Protein AF-A0A2E4Y4U9-F1 (afdb_monomer_lite)

Radius of gyration: 24.08 Å; chains: 1; bounding box: 73×42×62 Å

Sequence (386 aa):
GNSEKECQKREAYARDQYVHIGVAGHMVVRGDNAEDWLNAGQCQDCFLPAFNYRPKSSAQYGLAISNFEKKEPTRFKWGFIGASDNHRARPGTGYKEHARYLNAEVFGARSKMWRNIIRPKEEKSDHAKAYSREEVLNDPRYQILLDWDKQASFWTTGGLAAVHATKRDREGIWDAFKKREIYGTSGPRILLWFDLLEKEGPKSKVYPMGSEVNFKKIPTFKVKAIGAFKQKPGCPDHSVKGLSAERLKSLCLNECYNPSDERHKITRIEVIKIRPQIKKGENVNKLIEDPFKTIPCEGKEEGCVVEFQDPDYLKGGRDSIYYVRAIQEKTLTVNGKNLRCEYDKKGNCIRTRPCHGIYLSKKTDDCLSPVEHRAWSSPIYINYKK

Secondary structure (DSSP, 8-state):
---HHHHHHHHHHHHHHHHHHGGGGGGGSTT--GGGGTTTTS-SSSSSPPTT--GGGSHHHHHH--B-SSSSPB---PPP------TT--S--SSS---HHHHS-----SSHHHHHHHSPPPPP-SSPPP--HHHHHT-TTTTGGGTHHHHTTT--S--EEEE--SSSSHHHHHHHHHHT-EEEESSS--EEEEEEEEEETTEEEEEETT-EEE--S--EEEEEEEPPEEEPSS--HHHHHHS-HHHHHHHHTT----EEEEEPPEEEEEEEEE---SSTT--GGGTEEEEEEEEE----TT-EEEEEE-THHHHHTS-EEEEEEEEEEEEEEETTTTT--EE-TTS-EEE-----SSTTS-TT---EEEEEEEEEEPPEEEES--

Structure (mmCIF, N/CA/C/O backbone):
data_AF-A0A2E4Y4U9-F1
#
_entry.id   AF-A0A2E4Y4U9-F1
#
loop_
_atom_site.group_PDB
_atom_site.id
_atom_site.type_symbol
_atom_site.label_atom_id
_atom_site.label_alt_id
_atom_site.label_comp_id
_atom_site.label_asym_id
_atom_site.label_entity_id
_atom_site.label_seq_id
_atom_site.pdbx_PDB_ins_code
_atom_site.Cartn_x
_atom_site.Cartn_y
_atom_site.Cartn_z
_atom_site.occupancy
_atom_site.B_iso_or_equiv
_atom_site.auth_seq_id
_atom_site.auth_comp_id
_atom_site.auth_asym_id
_atom_site.auth_atom_id
_atom_site.pdbx_PDB_model_num
ATOM 1 N N . GLY A 1 1 ? 44.060 -5.366 -10.161 1.00 69.56 1 GLY A N 1
ATOM 2 C CA . GLY A 1 1 ? 42.921 -4.833 -9.388 1.00 69.56 1 GLY A CA 1
ATOM 3 C C . GLY A 1 1 ? 43.448 -3.915 -8.305 1.00 69.56 1 GLY A C 1
ATOM 4 O O . GLY A 1 1 ? 44.589 -4.103 -7.900 1.00 69.56 1 GLY A O 1
ATOM 5 N N . ASN A 1 2 ? 42.659 -2.922 -7.887 1.00 82.94 2 ASN A N 1
ATOM 6 C CA . ASN A 1 2 ? 43.024 -1.989 -6.811 1.00 82.94 2 ASN A CA 1
ATOM 7 C C . ASN A 1 2 ? 43.127 -2.704 -5.450 1.00 82.94 2 ASN A C 1
ATOM 9 O O . ASN A 1 2 ? 42.608 -3.809 -5.286 1.00 82.94 2 ASN A O 1
ATOM 13 N N . SER A 1 3 ? 43.784 -2.073 -4.473 1.00 92.25 3 SER A N 1
ATOM 14 C CA . SER A 1 3 ? 43.855 -2.591 -3.101 1.00 92.25 3 SER A CA 1
ATOM 15 C C . SER A 1 3 ? 42.504 -2.481 -2.385 1.00 92.25 3 SER A C 1
ATOM 17 O O . SER A 1 3 ? 41.699 -1.602 -2.690 1.00 92.25 3 SER A O 1
ATOM 19 N N . GLU A 1 4 ? 42.268 -3.333 -1.383 1.00 93.31 4 GLU A N 1
ATOM 20 C CA . GLU A 1 4 ? 41.032 -3.312 -0.585 1.00 93.31 4 GLU A CA 1
ATOM 21 C C . GLU A 1 4 ? 40.782 -1.941 0.065 1.00 93.31 4 GLU A C 1
ATOM 23 O O . GLU A 1 4 ? 39.670 -1.420 0.020 1.00 93.31 4 GLU A O 1
ATOM 28 N N . LYS A 1 5 ? 41.840 -1.310 0.586 1.00 94.88 5 LYS A N 1
ATOM 29 C CA . LYS A 1 5 ? 41.774 0.028 1.188 1.00 94.88 5 LYS A CA 1
ATOM 30 C C . LYS A 1 5 ? 41.318 1.093 0.187 1.00 94.88 5 LYS A C 1
ATOM 32 O O . LYS A 1 5 ? 40.530 1.970 0.538 1.00 94.88 5 LYS A O 1
ATOM 37 N N . GLU A 1 6 ? 41.802 1.024 -1.051 1.00 93.88 6 GLU A N 1
ATOM 38 C CA . GLU A 1 6 ? 41.388 1.956 -2.102 1.00 93.88 6 GLU A CA 1
ATOM 39 C C . GLU A 1 6 ? 39.934 1.704 -2.524 1.00 93.88 6 GLU A C 1
ATOM 41 O O . GLU A 1 6 ? 39.168 2.655 -2.682 1.00 93.88 6 GLU A O 1
ATOM 46 N N . CYS A 1 7 ? 39.512 0.438 -2.613 1.00 92.88 7 CYS A N 1
ATOM 47 C CA . CYS A 1 7 ? 38.115 0.083 -2.863 1.00 92.88 7 CYS A CA 1
ATOM 48 C C . CYS A 1 7 ? 37.180 0.639 -1.777 1.00 92.88 7 CYS A C 1
ATOM 50 O O . CYS A 1 7 ? 36.209 1.313 -2.111 1.00 92.88 7 CYS A O 1
ATOM 52 N N . GLN A 1 8 ? 37.504 0.441 -0.495 1.00 94.81 8 GLN A N 1
ATOM 53 C CA . GLN A 1 8 ? 36.712 0.952 0.634 1.00 94.81 8 GLN A CA 1
ATOM 54 C C . GLN A 1 8 ? 36.625 2.486 0.633 1.00 94.81 8 GLN A C 1
ATOM 56 O O . GLN A 1 8 ? 35.562 3.058 0.878 1.00 94.81 8 GLN A O 1
ATOM 61 N N . LYS A 1 9 ? 37.729 3.175 0.313 1.00 95.50 9 LYS A N 1
ATOM 62 C CA . LYS A 1 9 ? 37.751 4.640 0.196 1.00 95.50 9 LYS A CA 1
ATOM 63 C C . LYS A 1 9 ? 36.809 5.130 -0.907 1.00 95.50 9 LYS A C 1
ATOM 65 O O . LYS A 1 9 ? 36.042 6.070 -0.691 1.00 95.50 9 LYS A O 1
ATOM 70 N N . ARG A 1 10 ? 36.852 4.500 -2.081 1.00 93.81 10 ARG A N 1
ATOM 71 C CA . ARG A 1 10 ? 35.997 4.862 -3.224 1.00 93.81 10 ARG A CA 1
ATOM 72 C C . ARG A 1 10 ? 34.533 4.520 -2.984 1.00 93.81 10 ARG A C 1
ATOM 74 O O . ARG A 1 10 ? 33.663 5.311 -3.331 1.00 93.81 10 ARG A O 1
ATOM 81 N N . GLU A 1 11 ? 34.263 3.389 -2.344 1.00 93.81 11 GLU A N 1
ATOM 82 C CA . GLU A 1 11 ? 32.928 2.986 -1.903 1.00 93.81 11 GLU A CA 1
ATOM 83 C C . GLU A 1 11 ? 32.330 4.006 -0.924 1.00 93.81 11 GLU A C 1
ATOM 85 O O . GLU A 1 11 ? 31.187 4.435 -1.099 1.00 93.81 11 GLU A O 1
ATOM 90 N N . ALA A 1 12 ? 33.100 4.433 0.082 1.00 94.88 12 ALA A N 1
ATOM 91 C CA . ALA A 1 12 ? 32.670 5.448 1.039 1.00 94.88 12 ALA A CA 1
ATOM 92 C C . ALA A 1 12 ? 32.350 6.779 0.345 1.00 94.88 12 ALA A C 1
ATOM 94 O O . ALA A 1 12 ? 31.297 7.365 0.597 1.00 94.88 12 ALA A O 1
ATOM 95 N N . TYR A 1 13 ? 33.209 7.210 -0.584 1.00 95.38 13 TYR A N 1
ATOM 96 C CA . TYR A 1 13 ? 32.968 8.404 -1.392 1.00 95.38 13 TYR A CA 1
ATOM 97 C C . TYR A 1 13 ? 31.699 8.275 -2.251 1.00 95.38 13 TYR A C 1
ATOM 99 O O . TYR A 1 13 ? 30.849 9.160 -2.230 1.00 95.38 13 TYR A O 1
ATOM 107 N N . ALA A 1 14 ? 31.504 7.150 -2.945 1.00 93.75 14 ALA A N 1
ATOM 108 C CA . ALA A 1 14 ? 30.310 6.915 -3.758 1.00 93.75 14 ALA A CA 1
ATOM 109 C C . ALA A 1 14 ? 29.018 6.960 -2.923 1.00 93.75 14 ALA A C 1
ATOM 111 O O . ALA A 1 14 ? 28.021 7.542 -3.351 1.00 93.75 14 ALA A O 1
ATOM 112 N N . ARG A 1 15 ? 29.031 6.380 -1.715 1.00 93.12 15 ARG A N 1
ATOM 113 C CA . ARG A 1 15 ? 27.889 6.420 -0.785 1.00 93.12 15 ARG A CA 1
ATOM 114 C C . ARG A 1 15 ? 27.565 7.834 -0.322 1.00 93.12 15 ARG A C 1
ATOM 116 O O . ARG A 1 15 ? 26.391 8.197 -0.298 1.00 93.12 15 ARG A O 1
ATOM 123 N N . ASP A 1 16 ? 28.582 8.610 0.034 1.00 94.00 16 ASP A N 1
ATOM 124 C CA . ASP A 1 16 ? 28.418 10.007 0.439 1.00 94.00 16 ASP A CA 1
ATOM 125 C C . ASP A 1 16 ? 27.763 10.830 -0.681 1.00 94.00 16 ASP A C 1
ATOM 127 O O . ASP A 1 16 ? 26.716 11.452 -0.478 1.00 94.00 16 ASP A O 1
ATOM 131 N N . GLN A 1 17 ? 28.286 10.715 -1.904 1.00 92.31 17 GLN A N 1
ATOM 132 C CA . GLN A 1 17 ? 27.735 11.403 -3.071 1.00 92.31 17 GLN A CA 1
ATOM 133 C C . GLN A 1 17 ? 26.303 10.943 -3.404 1.00 92.31 17 GLN A C 1
ATOM 135 O O . GLN A 1 17 ? 25.437 11.774 -3.687 1.00 92.31 17 GLN A O 1
ATOM 140 N N . TYR A 1 18 ? 26.008 9.640 -3.294 1.00 90.38 18 TYR A N 1
ATOM 141 C CA . TYR A 1 18 ? 24.655 9.095 -3.480 1.00 90.38 18 TYR A CA 1
ATOM 142 C C . TYR A 1 18 ? 23.652 9.723 -2.501 1.00 90.38 18 TYR A C 1
ATOM 144 O O . TYR A 1 18 ? 22.528 10.069 -2.872 1.00 90.38 18 TYR A O 1
ATOM 152 N N . VAL A 1 19 ? 24.036 9.869 -1.230 1.00 89.00 19 VAL A N 1
ATOM 153 C CA . VAL A 1 19 ? 23.171 10.471 -0.206 1.00 89.00 19 VAL A CA 1
ATOM 154 C C . VAL A 1 19 ? 23.007 11.971 -0.441 1.00 89.00 19 VAL A C 1
ATOM 156 O O . VAL A 1 19 ? 21.892 12.484 -0.312 1.00 89.00 19 VAL A O 1
ATOM 159 N N . HIS A 1 20 ? 24.079 12.666 -0.826 1.00 87.50 20 HIS A N 1
ATOM 160 C CA . HIS A 1 20 ? 24.069 14.106 -1.075 1.00 87.50 20 HIS A CA 1
ATOM 161 C C . HIS A 1 20 ? 23.045 14.504 -2.153 1.00 87.50 20 HIS A C 1
ATOM 163 O O . HIS A 1 20 ? 22.222 15.406 -1.942 1.00 87.50 20 HIS A O 1
ATOM 169 N N . ILE A 1 21 ? 23.036 13.781 -3.275 1.00 85.75 21 ILE A N 1
ATOM 170 C CA . ILE A 1 21 ? 22.182 14.047 -4.443 1.00 85.75 21 ILE A CA 1
ATOM 171 C C . ILE A 1 21 ? 20.741 13.511 -4.285 1.00 85.75 21 ILE A C 1
ATOM 173 O O . ILE A 1 21 ? 19.811 13.996 -4.929 1.00 85.75 21 ILE A O 1
ATOM 177 N N . GLY A 1 22 ? 20.516 12.534 -3.398 1.00 83.50 22 GLY A N 1
ATOM 178 C CA . GLY A 1 22 ? 19.181 12.060 -3.029 1.00 83.50 22 GLY A CA 1
ATOM 179 C C . GLY A 1 22 ? 18.523 11.140 -4.065 1.00 83.50 22 GLY A C 1
ATOM 180 O O . GLY A 1 22 ? 18.966 10.012 -4.274 1.00 83.50 22 GLY A O 1
ATOM 181 N N . VAL A 1 23 ? 17.397 11.564 -4.655 1.00 78.94 23 VAL A N 1
ATOM 182 C CA . VAL A 1 23 ? 16.569 10.714 -5.548 1.00 78.94 23 VAL A CA 1
ATOM 183 C C . VAL A 1 23 ? 17.306 10.264 -6.811 1.00 78.94 23 VAL A C 1
ATOM 185 O O . VAL A 1 23 ? 17.035 9.180 -7.323 1.00 78.94 23 VAL A O 1
ATOM 188 N N . ALA A 1 24 ? 18.288 11.047 -7.257 1.00 82.75 24 ALA A N 1
ATOM 189 C CA . ALA A 1 24 ? 19.115 10.751 -8.421 1.00 82.75 24 ALA A CA 1
ATOM 190 C C . ALA A 1 24 ? 20.435 10.035 -8.058 1.00 82.75 24 ALA A C 1
ATOM 192 O O . ALA A 1 24 ? 21.367 9.998 -8.855 1.00 82.75 24 ALA A O 1
ATOM 193 N N . GLY A 1 25 ? 20.524 9.450 -6.854 1.00 87.12 25 GLY A N 1
ATOM 194 C CA . GLY A 1 25 ? 21.736 8.801 -6.336 1.00 87.12 25 GLY A CA 1
ATOM 195 C C . GLY A 1 25 ? 22.347 7.758 -7.266 1.00 87.12 25 GLY A C 1
ATOM 196 O O . GLY A 1 25 ? 23.567 7.648 -7.347 1.00 87.12 25 GLY A O 1
ATOM 197 N N . HIS A 1 26 ? 21.518 7.030 -8.015 1.00 85.31 26 HIS A N 1
ATOM 198 C CA . HIS A 1 26 ? 21.987 5.997 -8.938 1.00 85.31 26 HIS A CA 1
ATOM 199 C C . HIS A 1 26 ? 22.960 6.526 -10.004 1.00 85.31 26 HIS A C 1
ATOM 201 O O . HIS A 1 26 ? 23.838 5.788 -10.429 1.00 85.31 26 HIS A O 1
ATOM 207 N N . MET A 1 27 ? 22.879 7.809 -10.375 1.00 84.06 27 MET A N 1
ATOM 208 C CA . MET A 1 27 ? 23.759 8.414 -11.385 1.00 84.06 27 MET A CA 1
ATOM 209 C C . MET A 1 27 ? 25.216 8.554 -10.944 1.00 84.06 27 MET A C 1
ATOM 211 O O . MET A 1 27 ? 26.093 8.783 -11.776 1.00 84.06 27 MET A O 1
ATOM 215 N N . VAL A 1 28 ? 25.479 8.462 -9.639 1.00 89.44 28 VAL A N 1
ATOM 216 C CA . VAL A 1 28 ? 26.833 8.544 -9.078 1.00 89.44 28 VAL A CA 1
ATOM 217 C C . VAL A 1 28 ? 27.688 7.364 -9.550 1.00 89.44 28 VAL A C 1
ATOM 219 O O . VAL A 1 28 ? 28.901 7.509 -9.716 1.00 89.44 28 VAL A O 1
ATOM 222 N N . VAL A 1 29 ? 27.062 6.207 -9.793 1.00 89.75 29 VAL A N 1
ATOM 223 C CA . VAL A 1 29 ? 27.724 5.006 -10.311 1.00 89.75 29 VAL A CA 1
ATOM 224 C C . VAL A 1 29 ? 27.688 5.040 -11.836 1.00 89.75 29 VAL A C 1
ATOM 226 O O . VAL A 1 29 ? 26.625 5.103 -12.442 1.00 89.75 29 VAL A O 1
ATOM 229 N N . ARG A 1 30 ? 28.864 5.006 -12.465 1.00 88.94 30 ARG A N 1
ATOM 230 C CA . ARG A 1 30 ? 29.020 5.212 -13.911 1.00 88.94 30 ARG A CA 1
ATOM 231 C C . ARG A 1 30 ? 28.898 3.905 -14.691 1.00 88.94 30 ARG A C 1
ATOM 233 O O . ARG A 1 30 ? 29.456 2.884 -14.285 1.00 88.94 30 ARG A O 1
ATOM 240 N N . GLY A 1 31 ? 28.224 3.956 -15.841 1.00 87.38 31 GLY A N 1
ATOM 241 C CA . GLY A 1 31 ? 28.074 2.810 -16.752 1.00 87.38 31 GLY A CA 1
ATOM 242 C C . GLY A 1 31 ? 27.246 1.644 -16.190 1.00 87.38 31 GLY A C 1
ATOM 243 O O . GLY A 1 31 ? 27.343 0.514 -16.681 1.00 87.38 31 GLY A O 1
ATOM 244 N N . ASP A 1 32 ? 26.459 1.903 -15.149 1.00 87.81 32 ASP A N 1
ATOM 245 C CA . ASP A 1 32 ? 25.551 0.952 -14.523 1.00 87.81 32 ASP A CA 1
ATOM 246 C C . ASP A 1 32 ? 24.336 0.638 -15.415 1.00 87.81 32 ASP A C 1
ATOM 248 O O . ASP A 1 32 ? 23.913 1.417 -16.274 1.00 87.81 32 ASP A O 1
ATOM 252 N N . ASN A 1 33 ? 23.735 -0.522 -15.186 1.00 86.44 33 ASN A N 1
ATOM 253 C CA . ASN A 1 33 ? 22.431 -0.892 -15.723 1.00 86.44 33 ASN A CA 1
ATOM 254 C C . ASN A 1 33 ? 21.458 -1.155 -14.573 1.00 86.44 33 ASN A C 1
ATOM 256 O O . ASN A 1 33 ? 21.859 -1.370 -13.431 1.00 86.44 33 ASN A O 1
ATOM 260 N N . ALA A 1 34 ? 20.161 -1.188 -14.881 1.00 86.69 34 ALA A N 1
ATOM 261 C CA . ALA A 1 34 ? 19.114 -1.488 -13.905 1.00 86.69 34 ALA A CA 1
ATOM 262 C C . ALA A 1 34 ? 19.386 -2.793 -13.133 1.00 86.69 34 ALA A C 1
ATOM 264 O O . ALA A 1 34 ? 19.152 -2.883 -11.929 1.00 86.69 34 ALA A O 1
ATOM 265 N N . GLU A 1 35 ? 19.906 -3.799 -13.824 1.00 90.19 35 GLU A N 1
ATOM 266 C CA . GLU A 1 35 ? 20.201 -5.117 -13.280 1.00 90.19 35 GLU A CA 1
ATOM 267 C C . GLU A 1 35 ? 21.389 -5.106 -12.312 1.00 90.19 35 GLU A C 1
ATOM 269 O O . GLU A 1 35 ? 21.395 -5.892 -11.366 1.00 90.19 35 GLU A O 1
ATOM 274 N N . ASP A 1 36 ? 22.349 -4.187 -12.492 1.00 91.56 36 ASP A N 1
ATOM 275 C CA . ASP A 1 36 ? 23.535 -4.068 -11.630 1.00 91.56 36 ASP A CA 1
ATOM 276 C C . ASP A 1 36 ? 23.145 -3.662 -10.189 1.00 91.56 36 ASP A C 1
ATOM 278 O O . ASP A 1 36 ? 23.835 -4.008 -9.232 1.00 91.56 36 ASP A O 1
ATOM 282 N N . TRP A 1 37 ? 22.003 -2.984 -10.009 1.00 91.00 37 TRP A N 1
ATOM 283 C CA . TRP A 1 37 ? 21.483 -2.584 -8.692 1.00 91.00 37 TRP A CA 1
ATOM 284 C C . TRP A 1 37 ? 20.705 -3.677 -7.961 1.00 91.00 37 TRP A C 1
ATOM 286 O O . TRP A 1 37 ? 20.336 -3.478 -6.801 1.00 91.00 37 TRP A O 1
ATOM 296 N N . LEU A 1 38 ? 20.408 -4.800 -8.619 1.00 93.94 38 LEU A N 1
ATOM 297 C CA . LEU A 1 38 ? 19.601 -5.883 -8.058 1.00 93.94 38 LEU A CA 1
ATOM 298 C C . LEU A 1 38 ? 18.317 -5.327 -7.410 1.00 93.94 38 LEU A C 1
ATOM 300 O O . LEU A 1 38 ? 17.562 -4.610 -8.064 1.00 93.94 38 LEU A O 1
ATOM 304 N N . ASN A 1 39 ? 18.057 -5.619 -6.135 1.00 92.19 39 ASN A N 1
ATOM 305 C CA . ASN A 1 39 ? 16.920 -5.095 -5.373 1.00 92.19 39 ASN A CA 1
ATOM 306 C C . ASN A 1 39 ? 17.304 -3.971 -4.387 1.00 92.19 39 ASN A C 1
ATOM 308 O O . ASN A 1 39 ? 16.589 -3.736 -3.408 1.00 92.19 39 ASN A O 1
ATOM 312 N N . ALA A 1 40 ? 18.411 -3.265 -4.630 1.00 90.94 40 ALA A N 1
ATOM 313 C CA . ALA A 1 40 ? 18.857 -2.167 -3.780 1.00 90.94 40 ALA A CA 1
ATOM 314 C C . ALA A 1 40 ? 17.802 -1.053 -3.674 1.00 90.94 40 ALA A C 1
ATOM 316 O O . ALA A 1 40 ? 17.125 -0.698 -4.647 1.00 90.94 40 ALA A O 1
ATOM 317 N N . GLY A 1 41 ? 17.671 -0.500 -2.466 1.00 88.25 41 GLY A N 1
ATOM 318 C CA . GLY A 1 41 ? 16.722 0.568 -2.147 1.00 88.25 41 GLY A CA 1
ATOM 319 C C . GLY A 1 41 ? 15.261 0.123 -2.027 1.00 88.25 41 GLY A C 1
ATOM 320 O O . GLY A 1 41 ? 14.414 0.958 -1.728 1.00 88.25 41 GLY A O 1
ATOM 321 N N . GLN A 1 42 ? 14.940 -1.157 -2.243 1.00 91.56 42 GLN A N 1
ATOM 322 C CA . GLN A 1 42 ? 13.556 -1.638 -2.233 1.00 91.56 42 GLN A CA 1
ATOM 323 C C . GLN A 1 42 ? 13.173 -2.258 -0.888 1.00 91.56 42 GLN A C 1
ATOM 325 O O . GLN A 1 42 ? 13.989 -2.908 -0.237 1.00 91.56 42 GLN A O 1
ATOM 330 N N . CYS A 1 43 ? 11.906 -2.096 -0.498 1.00 92.25 43 CYS A N 1
ATOM 331 C CA . CYS A 1 43 ? 11.338 -2.866 0.604 1.00 92.25 43 CYS A CA 1
ATOM 332 C C . CYS A 1 43 ? 11.111 -4.314 0.148 1.00 92.25 43 CYS A C 1
ATOM 334 O O . CYS A 1 43 ? 10.485 -4.538 -0.888 1.00 92.25 43 CYS A O 1
ATOM 336 N N . GLN A 1 44 ? 11.641 -5.281 0.897 1.00 88.62 44 GLN A N 1
ATOM 337 C CA . GLN A 1 44 ? 11.692 -6.688 0.476 1.00 88.62 44 GLN A CA 1
ATOM 338 C C . GLN A 1 44 ? 10.510 -7.521 0.989 1.00 88.62 44 GLN A C 1
ATOM 340 O O . GLN A 1 44 ? 10.188 -8.551 0.404 1.00 88.62 44 GLN A O 1
ATOM 345 N N . ASP A 1 45 ? 9.848 -7.060 2.045 1.00 88.38 45 ASP A N 1
ATOM 346 C CA . ASP A 1 45 ? 8.713 -7.699 2.718 1.00 88.38 45 ASP A CA 1
ATOM 347 C C . ASP A 1 45 ? 7.408 -6.887 2.591 1.00 88.38 45 ASP A C 1
ATOM 349 O O . ASP A 1 45 ? 6.363 -7.269 3.117 1.00 88.38 45 ASP A O 1
ATOM 353 N N . CYS A 1 46 ? 7.435 -5.783 1.843 1.00 92.00 46 CYS A N 1
ATOM 354 C CA . CYS A 1 46 ? 6.260 -4.966 1.572 1.00 92.00 46 CYS A CA 1
ATOM 355 C C . CYS A 1 46 ? 5.397 -5.546 0.444 1.00 92.00 46 CYS A C 1
ATOM 357 O O . CYS A 1 46 ? 5.880 -6.074 -0.556 1.00 92.00 46 CYS A O 1
ATOM 359 N N . PHE A 1 47 ? 4.088 -5.331 0.550 1.00 93.44 47 PHE A N 1
ATOM 360 C CA . PHE A 1 47 ? 3.159 -5.555 -0.552 1.00 93.44 47 PHE A CA 1
ATOM 361 C C . PHE A 1 47 ? 3.273 -4.452 -1.599 1.00 93.44 47 PHE A C 1
ATOM 363 O O . PHE A 1 47 ? 3.059 -3.293 -1.249 1.00 93.44 47 PHE A O 1
ATOM 370 N N . LEU A 1 48 ? 3.562 -4.827 -2.854 1.00 92.75 48 LEU A N 1
ATOM 371 C CA . LEU A 1 48 ? 3.681 -3.917 -4.004 1.00 92.75 48 LEU A CA 1
ATOM 372 C C . LEU A 1 48 ? 4.378 -2.599 -3.606 1.00 92.75 48 LEU A C 1
ATOM 374 O O . LEU A 1 48 ? 3.740 -1.543 -3.592 1.00 92.75 48 LEU A O 1
ATOM 378 N N . PRO A 1 49 ? 5.654 -2.669 -3.181 1.00 91.62 49 PRO A N 1
ATOM 379 C CA . PRO A 1 49 ? 6.337 -1.548 -2.551 1.00 91.62 49 PRO A CA 1
ATOM 380 C C . PRO A 1 49 ? 6.403 -0.328 -3.461 1.00 91.62 49 PRO A C 1
ATOM 382 O O . PRO A 1 49 ? 6.541 -0.446 -4.678 1.00 91.62 49 PRO A O 1
ATOM 385 N N . ALA A 1 50 ? 6.419 0.857 -2.850 1.00 90.50 50 ALA A N 1
ATOM 386 C CA . ALA A 1 50 ? 6.860 2.046 -3.561 1.00 90.50 50 ALA A CA 1
ATOM 387 C C . ALA A 1 50 ? 8.331 1.881 -3.969 1.00 90.50 50 ALA A C 1
ATOM 389 O O . ALA A 1 50 ? 9.152 1.376 -3.193 1.00 90.50 50 ALA A O 1
ATOM 390 N N . PHE A 1 51 ? 8.661 2.336 -5.175 1.00 90.94 51 PHE A N 1
ATOM 391 C CA . PHE A 1 51 ? 10.036 2.345 -5.649 1.00 90.94 51 PHE A CA 1
ATOM 392 C C . PHE A 1 51 ? 10.919 3.201 -4.735 1.00 90.94 51 PHE A C 1
ATOM 394 O O . PHE A 1 51 ? 10.550 4.322 -4.385 1.00 90.94 51 PHE A O 1
ATOM 401 N N . ASN A 1 52 ? 12.091 2.682 -4.360 1.00 90.12 52 ASN A N 1
ATOM 402 C CA . ASN A 1 52 ? 13.020 3.354 -3.444 1.00 90.12 52 ASN A CA 1
ATOM 403 C C . ASN A 1 52 ? 12.357 3.754 -2.110 1.00 90.12 52 ASN A C 1
ATOM 405 O O . ASN A 1 52 ? 12.455 4.903 -1.664 1.00 90.12 52 ASN A O 1
ATOM 409 N N . TYR A 1 53 ? 11.658 2.795 -1.491 1.00 90.88 53 TYR A N 1
ATOM 410 C CA . TYR A 1 53 ? 10.854 2.996 -0.287 1.00 90.88 53 TYR A CA 1
ATOM 411 C C . TYR A 1 53 ? 11.616 3.723 0.834 1.00 90.88 53 TYR A C 1
ATOM 413 O O . TYR A 1 53 ? 12.746 3.380 1.188 1.00 90.88 53 TYR A O 1
ATOM 421 N N . ARG A 1 54 ? 10.967 4.726 1.437 1.00 90.50 54 ARG A N 1
ATOM 422 C CA . ARG A 1 54 ? 11.498 5.511 2.561 1.00 90.50 54 ARG A CA 1
ATOM 423 C C . ARG A 1 54 ? 10.671 5.218 3.818 1.00 90.50 54 ARG A C 1
ATOM 425 O O . ARG A 1 54 ? 9.591 5.785 3.967 1.00 90.50 54 ARG A O 1
ATOM 432 N N . PRO A 1 55 ? 11.163 4.397 4.767 1.00 89.06 55 PRO A N 1
ATOM 433 C CA . PRO A 1 55 ? 10.359 3.957 5.914 1.00 89.06 55 PRO A CA 1
ATOM 434 C C . PRO A 1 55 ? 9.801 5.095 6.783 1.00 89.06 55 PRO A C 1
ATOM 436 O O . PRO A 1 55 ? 8.671 5.014 7.263 1.00 89.06 55 PRO A O 1
ATOM 439 N N . LYS A 1 56 ? 10.555 6.194 6.937 1.00 92.88 56 LYS A N 1
ATOM 440 C CA . LYS A 1 56 ? 10.130 7.381 7.704 1.00 92.88 56 LYS A CA 1
ATOM 441 C C . LYS A 1 56 ? 9.049 8.224 7.011 1.00 92.88 56 LYS A C 1
ATOM 443 O O . LYS A 1 56 ? 8.499 9.124 7.632 1.00 92.88 56 LYS A O 1
ATOM 448 N N . SER A 1 57 ? 8.739 7.934 5.751 1.00 91.88 57 SER A N 1
ATOM 449 C CA . SER A 1 57 ? 7.649 8.559 4.991 1.00 91.88 57 SER A CA 1
ATOM 450 C C . SER A 1 57 ? 6.395 7.678 4.945 1.00 91.88 57 SER A C 1
ATOM 452 O O . SER A 1 57 ? 5.455 7.982 4.219 1.00 91.88 57 SER A O 1
ATOM 454 N N . SER A 1 58 ? 6.373 6.572 5.694 1.00 94.31 58 SER A N 1
ATOM 455 C CA . SER A 1 58 ? 5.221 5.676 5.757 1.00 94.31 58 SER A CA 1
ATOM 456 C C . SER A 1 58 ? 4.100 6.238 6.633 1.00 94.31 58 SER A C 1
ATOM 458 O O . SER A 1 58 ? 4.344 6.935 7.623 1.00 94.31 58 SER A O 1
ATOM 460 N N . ALA A 1 59 ? 2.856 5.862 6.318 1.00 95.19 59 ALA A N 1
ATOM 461 C CA . ALA A 1 59 ? 1.703 6.196 7.152 1.00 95.19 59 ALA A CA 1
ATOM 462 C C . ALA A 1 59 ? 1.867 5.664 8.587 1.00 95.19 59 ALA A C 1
ATOM 464 O O . ALA A 1 59 ? 1.526 6.351 9.544 1.00 95.19 59 ALA A O 1
ATOM 465 N N . GLN A 1 60 ? 2.447 4.471 8.753 1.00 96.44 60 GLN A N 1
ATOM 466 C CA . GLN A 1 60 ? 2.674 3.873 10.071 1.00 96.44 60 GLN A CA 1
ATOM 467 C C . GLN A 1 60 ? 3.663 4.684 10.907 1.00 96.44 60 GLN A C 1
ATOM 469 O O . GLN A 1 60 ? 3.398 4.946 12.078 1.00 96.44 60 GLN A O 1
ATOM 474 N N . TYR A 1 61 ? 4.769 5.133 10.302 1.00 97.12 61 TYR A N 1
ATOM 475 C CA . TYR A 1 61 ? 5.719 6.016 10.974 1.00 97.12 61 TYR A CA 1
ATOM 476 C C . TYR A 1 61 ? 5.044 7.326 11.390 1.00 97.12 61 TYR A C 1
ATOM 478 O O . TYR A 1 61 ? 5.168 7.731 12.543 1.00 97.12 61 TYR A O 1
ATOM 486 N N . GLY A 1 62 ? 4.266 7.940 10.492 1.00 97.19 62 GLY A N 1
ATOM 487 C CA . GLY A 1 62 ? 3.500 9.153 10.789 1.00 97.19 62 GLY A CA 1
ATOM 488 C C . GLY A 1 62 ? 2.501 8.987 11.941 1.00 97.19 62 GLY A C 1
ATOM 489 O O . GLY A 1 62 ? 2.403 9.864 12.792 1.00 97.19 62 GLY A O 1
ATOM 490 N N . LEU A 1 63 ? 1.802 7.852 12.018 1.00 97.62 63 LEU A N 1
ATOM 491 C CA . LEU A 1 63 ? 0.883 7.546 13.123 1.00 97.62 63 LEU A CA 1
ATOM 492 C C . LEU A 1 63 ? 1.602 7.233 14.446 1.00 97.62 63 LEU A C 1
ATOM 494 O O . LEU A 1 63 ? 1.011 7.391 15.515 1.00 97.62 63 LEU A O 1
ATOM 498 N N . ALA A 1 64 ? 2.852 6.773 14.387 1.00 97.81 64 ALA A N 1
ATOM 499 C CA . ALA A 1 64 ? 3.641 6.442 15.566 1.00 97.81 64 ALA A CA 1
ATOM 500 C C . ALA A 1 64 ? 4.361 7.658 16.169 1.00 97.81 64 ALA A C 1
ATOM 502 O O . ALA A 1 64 ? 4.568 7.690 17.379 1.00 97.81 64 ALA A O 1
ATOM 503 N N . ILE A 1 65 ? 4.753 8.654 15.371 1.00 97.38 65 ILE A N 1
ATOM 504 C CA . ILE A 1 65 ? 5.428 9.856 15.884 1.00 97.38 65 ILE A CA 1
ATOM 505 C C . ILE A 1 65 ? 4.450 10.858 16.515 1.00 97.38 65 ILE A C 1
ATOM 507 O O . ILE A 1 65 ? 3.287 10.959 16.129 1.00 97.38 65 ILE A O 1
ATOM 511 N N . SER A 1 66 ? 4.960 11.646 17.462 1.00 96.31 66 SER A N 1
ATOM 512 C CA . SER A 1 66 ? 4.242 12.771 18.076 1.00 96.31 66 SER A CA 1
ATOM 513 C C . SER A 1 66 ? 5.090 14.043 17.991 1.00 96.31 66 SER A C 1
ATOM 515 O O . SER A 1 66 ? 6.315 13.981 18.107 1.00 96.31 66 SER A O 1
ATOM 517 N N . ASN A 1 67 ? 4.453 15.205 17.830 1.00 96.06 67 ASN A N 1
ATOM 518 C CA . ASN A 1 67 ? 5.112 16.502 17.988 1.00 96.06 67 ASN A CA 1
ATOM 519 C C . ASN A 1 67 ? 4.988 16.979 19.446 1.00 96.06 67 ASN A C 1
ATOM 521 O O . ASN A 1 67 ? 3.879 17.120 19.960 1.00 96.06 67 ASN A O 1
ATOM 525 N N . PHE A 1 68 ? 6.132 17.252 20.078 1.00 95.88 68 PHE A N 1
ATOM 526 C CA . PHE A 1 68 ? 6.283 17.635 21.487 1.00 95.88 68 PHE A CA 1
ATOM 527 C C . PHE A 1 68 ? 6.584 19.132 21.698 1.00 95.88 68 PHE A C 1
ATOM 529 O O . PHE A 1 68 ? 7.003 19.517 22.784 1.00 95.88 68 PHE A O 1
ATOM 536 N N . GLU A 1 69 ? 6.421 19.982 20.680 1.00 94.06 69 GLU A N 1
ATOM 537 C CA . GLU A 1 69 ? 6.617 21.441 20.809 1.00 94.06 69 GLU A CA 1
ATOM 538 C C . GLU A 1 69 ? 5.587 22.110 21.731 1.00 94.06 69 GLU A C 1
ATOM 540 O O . GLU A 1 69 ? 5.854 23.159 22.312 1.00 94.06 69 GLU A O 1
ATOM 545 N N . LYS A 1 70 ? 4.403 21.506 21.873 1.00 89.81 70 LYS A N 1
ATOM 546 C CA . LYS A 1 70 ? 3.338 21.961 22.775 1.00 89.81 70 LYS A CA 1
ATOM 547 C C . LYS A 1 70 ? 3.318 21.117 24.050 1.00 89.81 70 LYS A C 1
ATOM 549 O O . LYS A 1 70 ? 3.794 19.985 24.053 1.00 89.81 70 LYS A O 1
ATOM 554 N N . LYS A 1 71 ? 2.701 21.658 25.112 1.00 83.81 71 LYS A N 1
ATOM 555 C CA . LYS A 1 71 ? 2.512 20.962 26.400 1.00 83.81 71 LYS A CA 1
ATOM 556 C C . LYS A 1 71 ? 1.833 19.599 26.221 1.00 83.81 71 LYS A C 1
ATOM 558 O O . LYS A 1 71 ? 2.296 18.616 26.784 1.00 83.81 71 LYS A O 1
ATOM 563 N N . GLU A 1 72 ? 0.784 19.558 25.400 1.00 87.38 72 GLU A N 1
ATOM 564 C CA . GLU A 1 72 ? 0.140 18.315 24.975 1.00 87.38 72 GLU A CA 1
ATOM 565 C C . GLU A 1 72 ? 0.676 17.888 23.602 1.00 87.38 72 GLU A C 1
ATOM 567 O O . GLU A 1 72 ? 0.608 18.685 22.653 1.00 87.38 72 GLU A O 1
ATOM 572 N N . PRO A 1 73 ? 1.198 16.654 23.458 1.00 91.56 73 PRO A N 1
ATOM 573 C CA . PRO A 1 73 ? 1.727 16.187 22.188 1.00 91.56 73 PRO A CA 1
ATOM 574 C C . PRO A 1 73 ? 0.658 16.179 21.093 1.00 91.56 73 PRO A C 1
ATOM 576 O O . PRO A 1 73 ? -0.433 15.635 21.265 1.00 91.56 73 PRO A O 1
ATOM 579 N N . THR A 1 74 ? 0.987 16.732 19.927 1.00 93.50 74 THR A N 1
ATOM 580 C CA . THR A 1 74 ? 0.094 16.708 18.757 1.00 93.50 74 THR A CA 1
ATOM 581 C C . THR A 1 74 ? 0.451 15.557 17.825 1.00 93.50 74 THR A C 1
ATOM 583 O O . THR A 1 74 ? 1.609 15.146 17.732 1.00 93.50 74 THR A O 1
ATOM 586 N N . ARG A 1 75 ? -0.562 14.989 17.164 1.00 94.25 75 ARG A N 1
ATOM 587 C CA . ARG A 1 75 ? -0.443 13.748 16.388 1.00 94.25 75 ARG A CA 1
ATOM 588 C C . ARG A 1 75 ? -1.279 13.805 15.123 1.00 94.25 75 ARG A C 1
ATOM 590 O O . ARG A 1 75 ? -2.299 14.495 15.074 1.00 94.25 75 ARG A O 1
ATOM 597 N N . PHE A 1 76 ? -0.879 13.018 14.133 1.00 95.62 76 PHE A N 1
ATOM 598 C CA . PHE A 1 76 ? -1.670 12.825 12.929 1.00 95.62 76 PHE A CA 1
ATOM 599 C C . PHE A 1 76 ? -2.887 11.936 13.186 1.00 95.62 76 PHE A C 1
ATOM 601 O O . PHE A 1 76 ? -2.829 10.942 13.910 1.00 95.62 76 PHE A O 1
ATOM 608 N N . LYS A 1 77 ? -3.999 12.306 12.553 1.00 94.56 77 LYS A N 1
ATOM 609 C CA . LYS A 1 77 ? -5.301 11.648 12.676 1.00 94.56 77 LYS A CA 1
ATOM 610 C C . LYS A 1 77 ? -5.902 11.435 11.284 1.00 94.56 77 LYS A C 1
ATOM 612 O O . LYS A 1 77 ? -6.846 12.114 10.885 1.00 94.56 77 LYS A O 1
ATOM 617 N N . TRP A 1 78 ? -5.308 10.528 10.522 1.00 96.56 78 TRP A N 1
ATOM 618 C CA . TRP A 1 78 ? -5.626 10.284 9.117 1.00 96.56 78 TRP A CA 1
ATOM 619 C C . TRP A 1 78 ? -6.738 9.250 8.906 1.00 96.56 78 TRP A C 1
ATOM 621 O O . TRP A 1 78 ? -6.901 8.319 9.686 1.00 96.56 78 TRP A O 1
ATOM 631 N N . GLY A 1 79 ? -7.487 9.413 7.815 1.00 96.50 79 GLY A N 1
ATOM 632 C CA . GLY A 1 79 ? -8.216 8.318 7.172 1.00 96.50 79 GLY A CA 1
ATOM 633 C C . GLY A 1 79 ? -7.359 7.728 6.054 1.00 96.50 79 GLY A C 1
ATOM 634 O O . GLY A 1 79 ? -6.500 8.423 5.506 1.00 96.50 79 GLY A O 1
ATOM 635 N N . PHE A 1 80 ? -7.565 6.458 5.722 1.00 96.06 80 PHE A N 1
ATOM 636 C CA . PHE A 1 80 ? -6.819 5.777 4.665 1.00 96.06 80 PHE A CA 1
ATOM 637 C C . PHE A 1 80 ? -7.664 5.640 3.406 1.00 96.06 80 PHE A C 1
ATOM 639 O O . PHE A 1 80 ? -8.775 5.115 3.440 1.00 96.06 80 PHE A O 1
ATOM 646 N N . ILE A 1 81 ? -7.101 6.080 2.284 1.00 92.62 81 ILE A N 1
ATOM 647 C CA . ILE A 1 81 ? -7.707 5.961 0.961 1.00 92.62 81 ILE A CA 1
ATOM 648 C C . ILE A 1 81 ? -6.743 5.267 0.012 1.00 92.62 81 ILE A C 1
ATOM 650 O O . ILE A 1 81 ? -5.531 5.459 0.088 1.00 92.62 81 ILE A O 1
ATOM 654 N N . GLY A 1 82 ? -7.297 4.463 -0.888 1.00 87.44 82 GLY A N 1
ATOM 655 C CA . GLY A 1 82 ? -6.598 4.006 -2.081 1.00 87.44 82 GLY A CA 1
ATOM 656 C C . GLY A 1 82 ? -6.921 4.963 -3.216 1.00 87.44 82 GLY A C 1
ATOM 657 O O . GLY A 1 82 ? -8.074 5.350 -3.379 1.00 87.44 82 GLY A O 1
ATOM 658 N N . ALA A 1 83 ? -5.927 5.348 -3.998 1.00 82.75 83 ALA A N 1
ATOM 659 C CA . ALA A 1 83 ? -6.143 6.135 -5.199 1.00 82.75 83 ALA A CA 1
ATOM 660 C C . ALA A 1 83 ? -5.370 5.512 -6.356 1.00 82.75 83 ALA A C 1
ATOM 662 O O . ALA A 1 83 ? -4.358 4.835 -6.162 1.00 82.75 83 ALA A O 1
ATOM 663 N N . SER A 1 84 ? -5.881 5.740 -7.557 1.00 83.69 84 SER A N 1
ATOM 664 C CA . SER A 1 84 ? -5.172 5.458 -8.793 1.00 83.69 84 SER A CA 1
ATOM 665 C C . SER A 1 84 ? -4.782 6.788 -9.401 1.00 83.69 84 SER A C 1
ATOM 667 O O . SER A 1 84 ? -5.629 7.667 -9.544 1.00 83.69 84 SER A O 1
ATOM 669 N N . ASP A 1 85 ? -3.516 6.905 -9.761 1.00 77.75 85 ASP A N 1
ATOM 670 C CA . ASP A 1 85 ? -3.036 7.966 -10.625 1.00 77.75 85 ASP A CA 1
ATOM 671 C C . ASP A 1 85 ? -2.600 7.311 -11.929 1.00 77.75 85 ASP A C 1
ATOM 673 O O . ASP A 1 85 ? -1.725 6.441 -11.932 1.00 77.75 85 ASP A O 1
ATOM 677 N N . ASN A 1 86 ? -3.286 7.664 -13.014 1.00 76.44 86 ASN A N 1
ATOM 678 C CA . ASN A 1 86 ? -2.816 7.354 -14.348 1.00 76.44 86 ASN A CA 1
ATOM 679 C C . ASN A 1 86 ? -2.818 8.633 -15.196 1.00 76.44 86 ASN A C 1
ATOM 681 O O . ASN A 1 86 ? -3.837 9.307 -15.356 1.00 76.44 86 ASN A O 1
ATOM 685 N N . HIS A 1 87 ? -1.687 8.945 -15.818 1.00 81.69 87 HIS A N 1
ATOM 686 C CA . HIS A 1 87 ? -1.485 10.071 -16.727 1.00 81.69 87 HIS A CA 1
ATOM 687 C C . HIS A 1 87 ? -2.088 9.802 -18.117 1.00 81.69 87 HIS A C 1
ATOM 689 O O . HIS A 1 87 ? -1.695 10.388 -19.128 1.00 81.69 87 HIS A O 1
ATOM 695 N N . ARG A 1 88 ? -3.055 8.883 -18.188 1.00 77.81 88 ARG A N 1
ATOM 696 C CA . ARG A 1 88 ? -3.821 8.526 -19.386 1.00 77.81 88 ARG A CA 1
ATOM 697 C C . ARG A 1 88 ? -5.270 9.003 -19.305 1.00 77.81 88 ARG A C 1
ATOM 699 O O . ARG A 1 88 ? -6.000 8.802 -20.275 1.00 77.81 88 ARG A O 1
ATOM 706 N N . ALA A 1 89 ? -5.682 9.595 -18.178 1.00 76.50 89 ALA A N 1
ATOM 707 C CA . ALA A 1 89 ? -7.063 9.991 -17.890 1.00 76.50 89 ALA A CA 1
ATOM 708 C C . ALA A 1 89 ? -8.078 8.845 -18.095 1.00 76.50 89 ALA A C 1
ATOM 710 O O . ALA A 1 89 ? -9.236 9.073 -18.455 1.00 76.50 89 ALA A O 1
ATOM 711 N N . ARG A 1 90 ? -7.646 7.591 -17.900 1.00 76.75 90 ARG A N 1
ATOM 712 C CA . ARG A 1 90 ? -8.498 6.410 -18.076 1.00 76.75 90 ARG A CA 1
ATOM 713 C C . ARG A 1 90 ? -9.292 6.142 -16.797 1.00 76.75 90 ARG A C 1
ATOM 715 O O . ARG A 1 90 ? -8.683 6.000 -15.734 1.00 76.75 90 ARG A O 1
ATOM 722 N N . PRO A 1 91 ? -10.631 6.044 -16.872 1.00 72.44 91 PRO A N 1
ATOM 723 C CA . PRO A 1 91 ? -11.449 5.811 -15.692 1.00 72.44 91 PRO A CA 1
ATOM 724 C C . PRO A 1 91 ? -11.372 4.349 -15.238 1.00 72.44 91 PRO A C 1
ATOM 726 O O . PRO A 1 91 ? -11.574 3.434 -16.032 1.00 72.44 91 PRO A O 1
ATOM 729 N N . GLY A 1 92 ? -11.165 4.139 -13.935 1.00 65.38 92 GLY A N 1
ATOM 730 C CA . GLY A 1 92 ? -11.308 2.833 -13.289 1.00 65.38 92 GLY A CA 1
ATOM 731 C C . GLY A 1 92 ? -10.288 1.797 -13.759 1.00 65.38 92 GLY A C 1
ATOM 732 O O . GLY A 1 92 ? -10.628 0.878 -14.496 1.00 65.38 92 GLY A O 1
ATOM 733 N N . THR A 1 93 ? -9.051 1.911 -13.293 1.00 75.62 93 THR A N 1
ATOM 734 C CA . THR A 1 93 ? -8.024 0.871 -13.435 1.00 75.62 93 THR A CA 1
ATOM 735 C C . THR A 1 93 ? -8.004 -0.033 -12.187 1.00 75.62 93 THR A C 1
ATOM 737 O O . THR A 1 93 ? -8.670 0.258 -11.191 1.00 75.62 93 THR A O 1
ATOM 740 N N . GLY A 1 94 ? -7.324 -1.183 -12.243 1.00 77.25 94 GLY A N 1
ATOM 741 C CA . GLY A 1 94 ? -7.054 -2.011 -11.053 1.00 77.25 94 GLY A CA 1
ATOM 742 C C . GLY A 1 94 ? -8.011 -3.171 -10.761 1.00 77.25 94 GLY A C 1
ATOM 743 O O . GLY A 1 94 ? -7.703 -4.003 -9.915 1.00 77.25 94 GLY A O 1
ATOM 744 N N . TYR A 1 95 ? -9.152 -3.284 -11.451 1.00 79.25 95 TYR A N 1
ATOM 745 C CA . TYR A 1 95 ? -10.047 -4.450 -11.303 1.00 79.25 95 TYR A CA 1
ATOM 746 C C . TYR A 1 95 ? -9.793 -5.565 -12.331 1.00 79.25 95 TYR A C 1
ATOM 748 O O . TYR A 1 95 ? -10.264 -6.683 -12.136 1.00 79.25 95 TYR A O 1
ATOM 756 N N . LYS A 1 96 ? -9.074 -5.266 -13.420 1.00 88.62 96 LYS A N 1
ATOM 757 C CA . LYS A 1 96 ? -8.618 -6.214 -14.446 1.00 88.62 96 LYS A CA 1
ATOM 758 C C . LYS A 1 96 ? -7.172 -5.901 -14.805 1.00 88.62 96 LYS A C 1
ATOM 760 O O . LYS A 1 96 ? -6.851 -4.781 -15.194 1.00 88.62 96 LYS A O 1
ATOM 765 N N . GLU A 1 97 ? -6.327 -6.911 -14.720 1.00 90.44 97 GLU A N 1
ATOM 766 C CA . GLU A 1 97 ? -4.873 -6.784 -14.803 1.00 90.44 97 GLU A CA 1
ATOM 767 C C . GLU A 1 97 ? -4.426 -7.127 -16.227 1.00 90.44 97 GLU A C 1
ATOM 769 O O . GLU A 1 97 ? -4.155 -8.281 -16.550 1.00 90.44 97 GLU A O 1
ATOM 774 N N . HIS A 1 98 ? -4.455 -6.124 -17.107 1.00 89.75 98 HIS A N 1
ATOM 775 C CA . HIS A 1 98 ? -4.146 -6.261 -18.533 1.00 89.75 98 HIS A CA 1
ATOM 776 C C . HIS A 1 98 ? -3.681 -4.928 -19.128 1.00 89.75 98 HIS A C 1
ATOM 778 O O . HIS A 1 98 ? -3.920 -3.865 -18.544 1.00 89.75 98 HIS A O 1
ATOM 784 N N . ALA A 1 99 ? -3.092 -4.975 -20.323 1.00 88.25 99 ALA A N 1
ATOM 785 C CA . ALA A 1 99 ? -2.700 -3.804 -21.107 1.00 88.25 99 ALA A CA 1
ATOM 786 C C . ALA A 1 99 ? -1.908 -2.781 -20.274 1.00 88.25 99 ALA A C 1
ATOM 788 O O . ALA A 1 99 ? -2.242 -1.594 -20.216 1.00 88.25 99 ALA A O 1
ATOM 789 N N . ARG A 1 100 ? -0.833 -3.247 -19.637 1.00 88.56 100 ARG A N 1
ATOM 790 C CA . ARG A 1 100 ? 0.028 -2.512 -18.702 1.00 88.56 100 ARG A CA 1
ATOM 791 C C . ARG A 1 100 ? 0.450 -1.128 -19.207 1.00 88.56 100 ARG A C 1
ATOM 793 O O . ARG A 1 100 ? 0.507 -0.191 -18.428 1.00 88.56 100 ARG A O 1
ATOM 800 N N . TYR A 1 101 ? 0.704 -0.965 -20.505 1.00 85.31 101 TYR A N 1
ATOM 801 C CA . TYR A 1 101 ? 1.068 0.332 -21.107 1.00 85.31 101 TYR A CA 1
ATOM 802 C C . TYR A 1 101 ? -0.045 1.391 -21.093 1.00 85.31 101 T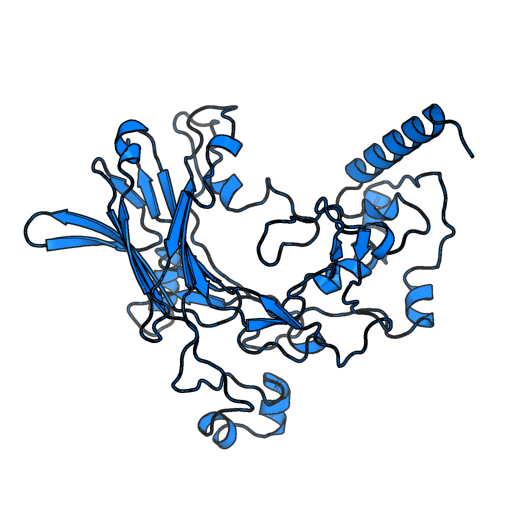YR A C 1
ATOM 804 O O . TYR A 1 101 ? 0.225 2.578 -21.303 1.00 85.31 101 TYR A O 1
ATOM 812 N N . LEU A 1 102 ? -1.293 0.955 -20.941 1.00 84.69 102 LEU A N 1
ATOM 813 C CA . LEU A 1 102 ? -2.483 1.797 -20.966 1.00 84.69 102 LEU A CA 1
ATOM 814 C C . LEU A 1 102 ? -3.140 1.886 -19.590 1.00 84.69 102 LEU A C 1
ATOM 816 O O . LEU A 1 102 ? -3.619 2.959 -19.244 1.00 84.69 102 LEU A O 1
ATOM 820 N N . ASN A 1 103 ? -3.147 0.793 -18.824 1.00 86.06 103 ASN A N 1
ATOM 821 C CA . ASN A 1 103 ? -3.783 0.727 -17.506 1.00 86.06 103 ASN A CA 1
ATOM 822 C C . ASN A 1 103 ? -2.815 0.947 -16.334 1.00 86.06 103 ASN A C 1
ATOM 824 O O . ASN A 1 103 ? -3.271 1.079 -15.203 1.00 86.06 103 ASN A O 1
ATOM 828 N N . ALA A 1 104 ? -1.507 0.992 -16.590 1.00 84.75 104 ALA A N 1
ATOM 829 C CA . ALA A 1 104 ? -0.490 1.435 -15.644 1.00 84.75 104 ALA A CA 1
ATOM 830 C C . ALA A 1 104 ? 0.380 2.525 -16.290 1.00 84.75 104 ALA A C 1
ATOM 832 O O . ALA A 1 104 ? 0.309 2.777 -17.497 1.00 84.75 104 ALA A O 1
ATOM 833 N N . GLU A 1 105 ? 1.243 3.145 -15.491 1.00 80.75 105 GLU A N 1
ATOM 834 C CA . GLU A 1 105 ? 2.089 4.267 -15.909 1.00 80.75 105 GLU A CA 1
ATOM 835 C C . GLU A 1 105 ? 3.297 3.868 -16.758 1.00 80.75 105 GLU A C 1
ATOM 837 O O . GLU A 1 105 ? 4.340 4.487 -16.695 1.00 80.75 105 GLU A O 1
ATOM 842 N N . VAL A 1 106 ? 3.214 2.830 -17.587 1.00 79.31 106 VAL A N 1
ATOM 843 C CA . VAL A 1 106 ? 4.403 2.340 -18.294 1.00 79.31 106 VAL A CA 1
ATOM 844 C C . VAL A 1 106 ? 4.717 3.162 -19.547 1.00 79.31 106 VAL A C 1
ATOM 846 O O . VAL A 1 106 ? 3.981 3.163 -20.538 1.00 79.31 106 VAL A O 1
ATOM 849 N N . PHE A 1 107 ? 5.885 3.807 -19.530 1.00 75.62 107 PHE A N 1
ATOM 850 C CA . PHE A 1 107 ? 6.472 4.549 -20.645 1.00 75.62 107 PHE A CA 1
ATOM 851 C C . PHE A 1 107 ? 7.992 4.341 -20.728 1.00 75.62 107 PHE A C 1
ATOM 853 O O . PHE A 1 107 ? 8.642 3.921 -19.773 1.00 75.62 107 PHE A O 1
ATOM 860 N N . GLY A 1 108 ? 8.568 4.593 -21.906 1.00 77.00 108 GLY A N 1
ATOM 861 C CA . GLY A 1 108 ? 9.997 4.408 -22.135 1.00 77.00 108 GLY A CA 1
ATOM 862 C C . GLY A 1 108 ? 10.420 4.538 -23.599 1.00 77.00 108 GLY A C 1
ATOM 863 O O . GLY A 1 108 ? 9.592 4.620 -24.512 1.00 77.00 108 GLY A O 1
ATOM 864 N N . ALA A 1 109 ? 11.737 4.546 -23.827 1.00 79.06 109 ALA A N 1
ATOM 865 C CA . ALA A 1 109 ? 12.341 4.592 -25.153 1.00 79.06 109 ALA A CA 1
ATOM 866 C C . ALA A 1 109 ? 11.835 3.454 -26.056 1.00 79.06 109 ALA A C 1
ATOM 868 O O . ALA A 1 109 ? 11.960 2.265 -25.749 1.00 79.06 109 ALA A O 1
ATOM 869 N N . ARG A 1 110 ? 11.305 3.836 -27.223 1.00 80.06 110 ARG A N 1
ATOM 870 C CA . ARG A 1 110 ? 10.699 2.908 -28.193 1.00 80.06 110 ARG A CA 1
ATOM 871 C C . ARG A 1 110 ? 11.720 2.085 -28.982 1.00 80.06 110 ARG A C 1
ATOM 873 O O . ARG A 1 110 ? 11.335 1.112 -29.617 1.00 80.06 110 ARG A O 1
ATOM 880 N N . SER A 1 111 ? 12.993 2.477 -28.969 1.00 84.69 111 SER A N 1
ATOM 881 C CA . SER A 1 111 ? 14.082 1.780 -29.662 1.00 84.69 111 SER A CA 1
ATOM 882 C C . SER A 1 111 ? 15.432 2.059 -28.999 1.00 84.69 111 SER A C 1
ATOM 884 O O . SER A 1 111 ? 15.557 2.995 -28.202 1.00 84.69 111 SER A O 1
ATOM 886 N N . LYS A 1 112 ? 16.454 1.287 -29.388 1.00 86.44 112 LYS A N 1
ATOM 887 C CA . LYS A 1 112 ? 17.847 1.482 -28.961 1.00 86.44 112 LYS A CA 1
ATOM 888 C C . LYS A 1 112 ? 18.388 2.865 -29.327 1.00 86.44 112 LYS A C 1
ATOM 890 O O . LYS A 1 112 ? 19.043 3.488 -28.503 1.00 86.44 112 LYS A O 1
ATOM 895 N N . MET A 1 113 ? 18.068 3.362 -30.522 1.00 85.94 113 MET A N 1
ATOM 896 C CA . MET A 1 113 ? 18.478 4.695 -30.975 1.00 85.94 113 MET A CA 1
ATOM 897 C C . MET A 1 113 ? 17.934 5.784 -30.043 1.00 85.94 113 MET A C 1
ATOM 899 O O . MET A 1 113 ? 18.700 6.573 -29.502 1.00 85.94 113 MET A O 1
ATOM 903 N N . TRP A 1 114 ? 16.625 5.758 -29.772 1.00 80.75 114 TRP A N 1
ATOM 904 C CA . TRP A 1 114 ? 15.983 6.694 -28.843 1.00 80.75 114 TRP A CA 1
ATOM 905 C C . TRP A 1 114 ? 16.553 6.597 -27.422 1.00 80.75 114 TRP A C 1
ATOM 907 O O . TRP A 1 114 ? 16.757 7.621 -26.776 1.00 80.75 114 TRP A O 1
ATOM 917 N N . ARG A 1 115 ? 16.855 5.382 -26.939 1.00 82.00 115 ARG A N 1
ATOM 918 C CA . ARG A 1 115 ? 17.500 5.184 -25.631 1.00 82.00 115 ARG A CA 1
ATOM 919 C C . ARG A 1 115 ? 18.880 5.834 -25.589 1.00 82.00 115 ARG A C 1
ATOM 921 O O . ARG A 1 115 ? 19.162 6.516 -24.618 1.00 82.00 115 ARG A O 1
ATOM 928 N N . ASN A 1 116 ? 19.697 5.666 -26.627 1.00 82.31 116 ASN A N 1
ATOM 929 C CA . ASN A 1 116 ? 21.051 6.222 -26.674 1.00 82.31 116 ASN A CA 1
ATOM 930 C C . ASN A 1 116 ? 21.074 7.757 -26.736 1.00 82.31 116 ASN A C 1
ATOM 932 O O . ASN A 1 116 ? 22.003 8.357 -26.210 1.00 82.31 116 ASN A O 1
ATOM 936 N N . ILE A 1 117 ? 20.068 8.389 -27.349 1.00 79.75 117 ILE A N 1
ATOM 937 C CA . ILE A 1 117 ? 19.915 9.856 -27.336 1.00 79.75 117 ILE A CA 1
ATOM 938 C C . ILE A 1 117 ? 19.604 10.344 -25.914 1.00 79.75 117 ILE A C 1
ATOM 940 O O . ILE A 1 117 ? 20.161 11.329 -25.444 1.00 79.75 117 ILE A O 1
ATOM 944 N N . ILE A 1 118 ? 18.713 9.628 -25.226 1.00 74.81 118 ILE A N 1
ATOM 945 C CA . ILE A 1 118 ? 18.205 9.973 -23.896 1.00 74.81 118 ILE A CA 1
ATOM 946 C C . ILE A 1 118 ? 19.240 9.699 -22.789 1.00 74.81 118 ILE A C 1
ATOM 948 O O . ILE A 1 118 ? 19.489 10.547 -21.935 1.00 74.81 118 ILE A O 1
ATOM 952 N N . ARG A 1 119 ? 19.842 8.509 -22.810 1.00 76.06 119 ARG A N 1
ATOM 953 C CA . ARG A 1 119 ? 20.866 8.028 -21.879 1.00 76.06 119 ARG A CA 1
ATOM 954 C C . ARG A 1 119 ? 21.996 7.414 -22.711 1.00 76.06 119 ARG A C 1
ATOM 956 O O . ARG A 1 119 ? 21.954 6.211 -22.995 1.00 76.06 119 ARG A O 1
ATOM 963 N N . PRO A 1 120 ? 22.977 8.228 -23.143 1.00 77.44 120 PRO A N 1
ATOM 964 C CA . PRO A 1 120 ? 24.156 7.732 -23.835 1.00 77.44 120 PRO A CA 1
ATOM 965 C C . PRO A 1 120 ? 24.833 6.640 -23.015 1.00 77.44 120 PRO A C 1
ATOM 967 O O . PRO A 1 120 ? 24.894 6.717 -21.787 1.00 77.44 120 PRO A O 1
ATOM 970 N N . LYS A 1 121 ? 25.322 5.602 -23.694 1.00 79.12 121 LYS A N 1
ATOM 971 C CA . LYS A 1 121 ? 26.037 4.523 -23.021 1.00 79.12 121 LYS A CA 1
ATOM 972 C C . LYS A 1 121 ? 27.348 5.079 -22.470 1.00 79.12 121 LYS A C 1
ATOM 974 O O . LYS A 1 121 ? 28.190 5.533 -23.237 1.00 79.12 121 LYS A O 1
ATOM 979 N N . GLU A 1 122 ? 27.503 5.009 -21.158 1.00 85.25 122 GLU A N 1
ATOM 980 C CA . GLU A 1 122 ? 28.743 5.337 -20.466 1.00 85.25 122 GLU A CA 1
ATOM 981 C C . GLU A 1 122 ? 29.523 4.050 -20.163 1.00 85.25 122 GLU A C 1
ATOM 983 O O . GLU A 1 122 ? 28.931 2.985 -19.956 1.00 85.25 122 GLU A O 1
ATOM 988 N N . GLU A 1 123 ? 30.851 4.126 -20.169 1.00 88.31 123 GLU A N 1
ATOM 989 C CA . GLU A 1 123 ? 31.699 3.011 -19.749 1.00 88.31 123 GLU A CA 1
ATOM 990 C C . GLU A 1 123 ? 31.667 2.837 -18.229 1.00 88.31 123 GLU A C 1
ATOM 992 O O . GLU A 1 123 ? 31.562 3.804 -17.471 1.00 88.31 123 GLU A O 1
ATOM 997 N N . LYS A 1 124 ? 31.765 1.582 -17.776 1.00 90.62 124 LYS A N 1
ATOM 998 C CA . LYS A 1 124 ? 31.857 1.282 -16.346 1.00 90.62 124 LYS A CA 1
ATOM 999 C C . LYS A 1 124 ? 33.147 1.879 -15.793 1.00 90.62 124 LYS A C 1
ATOM 1001 O O . LYS A 1 124 ? 34.218 1.679 -16.360 1.00 90.62 124 LYS A O 1
ATOM 1006 N N . SER A 1 125 ? 33.038 2.584 -14.674 1.00 90.25 125 SER A N 1
ATOM 1007 C CA . SER A 1 125 ? 34.176 3.189 -13.985 1.00 90.25 125 SER A CA 1
ATOM 1008 C C . SER A 1 125 ? 34.140 2.836 -12.506 1.00 90.25 125 SER A C 1
ATOM 1010 O O . SER A 1 125 ? 33.077 2.758 -11.894 1.00 90.25 125 SER A O 1
ATOM 1012 N N . ASP A 1 126 ? 35.320 2.640 -11.932 1.00 88.19 126 ASP A N 1
ATOM 1013 C CA . ASP A 1 126 ? 35.547 2.463 -10.499 1.00 88.19 126 ASP A CA 1
ATOM 1014 C C . ASP A 1 126 ? 35.629 3.804 -9.741 1.00 88.19 126 ASP A C 1
ATOM 1016 O O . ASP A 1 126 ? 35.832 3.813 -8.526 1.00 88.19 126 ASP A O 1
ATOM 1020 N N . HIS A 1 127 ? 35.452 4.932 -10.436 1.00 90.38 127 HIS A N 1
ATOM 1021 C CA . HIS A 1 127 ? 35.329 6.266 -9.860 1.00 90.38 127 HIS A CA 1
ATOM 1022 C C . HIS A 1 127 ? 33.879 6.749 -9.921 1.00 90.38 127 HIS A C 1
ATOM 1024 O O . HIS A 1 127 ? 33.261 6.797 -10.986 1.00 90.38 127 HIS A O 1
ATOM 1030 N N . ALA A 1 128 ? 33.354 7.156 -8.767 1.00 90.94 128 ALA A N 1
ATOM 1031 C CA . ALA A 1 128 ? 32.062 7.817 -8.680 1.00 90.94 128 ALA A CA 1
ATOM 1032 C C . ALA A 1 128 ? 32.099 9.198 -9.347 1.00 90.94 128 ALA A C 1
ATOM 1034 O O . ALA A 1 128 ? 33.103 9.911 -9.258 1.00 90.94 128 ALA A O 1
ATOM 1035 N N . LYS A 1 129 ? 30.989 9.594 -9.973 1.00 88.88 129 LYS A N 1
ATOM 1036 C CA . LYS A 1 129 ? 30.807 10.951 -10.492 1.00 88.88 129 LYS A CA 1
ATOM 1037 C C . LYS A 1 129 ? 30.040 11.795 -9.480 1.00 88.88 129 LYS A C 1
ATOM 1039 O O . LYS A 1 129 ? 28.918 11.456 -9.109 1.00 88.88 129 LYS A O 1
ATOM 1044 N N . ALA A 1 130 ? 30.653 12.890 -9.045 1.00 87.25 130 ALA A N 1
ATOM 1045 C CA . ALA A 1 130 ? 29.984 13.888 -8.229 1.00 87.25 130 ALA A CA 1
ATOM 1046 C C . ALA A 1 130 ? 29.028 14.723 -9.087 1.00 87.25 130 ALA A C 1
ATOM 1048 O O . ALA A 1 130 ? 29.323 15.037 -10.240 1.00 87.25 130 ALA A O 1
ATOM 1049 N N . TYR A 1 131 ? 27.900 15.080 -8.490 1.00 84.31 131 TYR A N 1
ATOM 1050 C CA . TYR A 1 131 ? 26.910 15.987 -9.047 1.00 84.31 131 TYR A CA 1
ATOM 1051 C C . TYR A 1 131 ? 26.381 16.853 -7.907 1.00 84.31 131 TYR A C 1
ATOM 1053 O O . TYR A 1 131 ? 26.098 16.354 -6.812 1.00 84.31 131 TYR A O 1
ATOM 1061 N N . SER A 1 132 ? 26.192 18.135 -8.170 1.00 85.25 132 SER A N 1
ATOM 1062 C CA . SER A 1 132 ? 25.408 19.016 -7.316 1.00 85.25 132 SER A CA 1
ATOM 1063 C C . SER A 1 132 ? 23.910 18.799 -7.552 1.00 85.25 132 SER A C 1
ATOM 1065 O O . SER A 1 132 ? 23.469 18.343 -8.610 1.00 85.25 132 SER A O 1
ATOM 1067 N N . ARG A 1 133 ? 23.087 19.150 -6.558 1.00 81.19 133 ARG A N 1
ATOM 1068 C CA . ARG A 1 133 ? 21.622 19.104 -6.712 1.00 81.19 133 ARG A CA 1
ATOM 1069 C C . ARG A 1 133 ? 21.123 20.041 -7.809 1.00 81.19 133 ARG A C 1
ATOM 1071 O O . ARG A 1 133 ? 20.158 19.708 -8.485 1.00 81.19 133 ARG A O 1
ATOM 1078 N N . GLU A 1 134 ? 21.772 21.189 -7.970 1.00 85.19 134 GLU A N 1
ATOM 1079 C CA . GLU A 1 134 ? 21.419 22.183 -8.980 1.00 85.19 134 GLU A CA 1
ATOM 1080 C C . GLU A 1 134 ? 21.671 21.657 -10.397 1.00 85.19 134 GLU A C 1
ATOM 1082 O O . GLU A 1 134 ? 20.777 21.738 -11.236 1.00 85.19 134 GLU A O 1
ATOM 1087 N N . GLU A 1 135 ? 22.820 21.018 -10.642 1.00 84.44 135 GLU A N 1
ATOM 1088 C CA . GLU A 1 135 ? 23.116 20.378 -11.933 1.00 84.44 135 GLU A CA 1
ATOM 1089 C C . GLU A 1 135 ? 22.069 19.328 -12.310 1.00 84.44 135 GLU A C 1
ATOM 1091 O O . GLU A 1 135 ? 21.657 19.258 -13.464 1.00 84.44 135 GLU A O 1
ATOM 1096 N N . VAL A 1 136 ? 21.602 18.531 -11.343 1.00 80.62 136 VAL A N 1
ATOM 1097 C CA . VAL A 1 136 ? 20.561 17.525 -11.595 1.00 80.62 136 VAL A CA 1
ATOM 1098 C C . VAL A 1 136 ? 19.219 18.162 -11.920 1.00 80.62 136 VAL A C 1
ATOM 1100 O O . VAL A 1 136 ? 18.562 17.734 -12.865 1.00 80.62 136 VAL A O 1
ATOM 1103 N N . LEU A 1 137 ? 18.789 19.146 -11.130 1.00 80.25 137 LEU A N 1
ATOM 1104 C CA . LEU A 1 137 ? 17.484 19.790 -11.305 1.00 80.25 137 LEU A CA 1
ATOM 1105 C C . LEU A 1 137 ? 17.407 20.595 -12.607 1.00 80.25 137 LEU A C 1
ATOM 1107 O O . LEU A 1 137 ? 16.339 20.657 -13.214 1.00 80.25 137 LEU A O 1
ATOM 1111 N N . ASN A 1 138 ? 18.530 21.169 -13.041 1.00 83.19 138 ASN A N 1
ATOM 1112 C CA . ASN A 1 138 ? 18.626 21.945 -14.274 1.00 83.19 138 ASN A CA 1
ATOM 1113 C C . ASN A 1 138 ? 18.907 21.083 -15.516 1.00 83.19 138 ASN A C 1
ATOM 1115 O O . ASN A 1 138 ? 18.883 21.602 -16.632 1.00 83.19 138 ASN A O 1
ATOM 1119 N N . ASP A 1 139 ? 19.160 19.778 -15.363 1.00 77.56 139 ASP A N 1
ATOM 1120 C CA . ASP A 1 139 ? 19.330 18.892 -16.510 1.00 77.56 139 ASP A CA 1
ATOM 1121 C C . ASP A 1 139 ? 17.971 18.706 -17.216 1.00 77.56 139 ASP A C 1
ATOM 1123 O O . ASP A 1 139 ? 17.020 18.200 -16.610 1.00 77.56 139 ASP A O 1
ATOM 1127 N N . PRO A 1 140 ? 17.840 19.039 -18.514 1.00 70.31 140 PRO A N 1
ATOM 1128 C CA . PRO A 1 140 ? 16.591 18.856 -19.260 1.00 70.31 140 PRO A CA 1
ATOM 1129 C C . PRO A 1 140 ? 16.142 17.386 -19.337 1.00 70.31 140 PRO A C 1
ATOM 1131 O O . PRO A 1 140 ? 15.002 17.091 -19.700 1.00 70.31 140 PRO A O 1
ATOM 1134 N N . ARG A 1 141 ? 17.020 16.445 -18.979 1.00 68.38 141 ARG A N 1
ATOM 1135 C CA . ARG A 1 141 ? 16.740 15.014 -18.863 1.00 68.38 141 ARG A CA 1
ATOM 1136 C C . ARG A 1 141 ? 16.309 14.610 -17.456 1.00 68.38 141 ARG A C 1
ATOM 1138 O O . ARG A 1 141 ? 16.178 13.415 -17.233 1.00 68.38 141 ARG A O 1
ATOM 1145 N N . TYR A 1 142 ? 16.059 15.527 -16.519 1.00 63.16 142 TYR A N 1
ATOM 1146 C CA . TYR A 1 142 ? 15.738 15.234 -15.111 1.00 63.16 142 TYR A CA 1
ATOM 1147 C C . TYR A 1 142 ? 14.728 14.092 -14.904 1.00 63.16 142 TYR A C 1
ATOM 1149 O O . TYR A 1 142 ? 14.916 13.236 -14.045 1.00 63.16 142 TYR A O 1
ATOM 1157 N N . GLN A 1 143 ? 13.700 14.006 -15.750 1.00 56.00 143 GLN A N 1
ATOM 1158 C CA . GLN A 1 143 ? 12.714 12.919 -15.727 1.00 56.00 143 GLN A CA 1
ATOM 1159 C C . GLN A 1 143 ? 13.340 11.522 -15.974 1.00 56.00 143 GLN A C 1
ATOM 1161 O O . GLN A 1 143 ? 12.958 10.540 -15.346 1.00 56.00 143 GLN A O 1
ATOM 1166 N N . ILE A 1 144 ? 14.362 11.442 -16.830 1.00 56.50 144 ILE A N 1
ATOM 1167 C CA . ILE A 1 144 ? 15.192 10.254 -17.110 1.00 56.50 144 ILE A CA 1
ATOM 1168 C C . ILE A 1 144 ? 16.158 9.968 -15.949 1.00 56.50 144 ILE A C 1
ATOM 1170 O O . ILE A 1 144 ? 16.478 8.805 -15.697 1.00 56.50 144 ILE A O 1
ATOM 1174 N N . LEU A 1 145 ? 16.567 11.001 -15.203 1.00 56.25 145 LEU A N 1
ATOM 1175 C CA . LEU A 1 145 ? 17.452 10.927 -14.029 1.00 56.25 145 LEU A CA 1
ATOM 1176 C C . LEU A 1 145 ? 16.771 10.351 -12.772 1.00 56.25 145 LEU A C 1
ATOM 1178 O O . LEU A 1 145 ? 17.310 10.464 -11.673 1.00 56.25 145 LEU A O 1
ATOM 1182 N N . LEU A 1 146 ? 15.596 9.728 -12.907 1.00 66.81 146 LEU A N 1
ATOM 1183 C CA . LEU A 1 146 ? 14.860 9.075 -11.821 1.00 66.81 146 LEU A CA 1
ATOM 1184 C C . LEU A 1 146 ? 14.910 7.531 -11.890 1.00 66.81 146 LEU A C 1
ATOM 1186 O O . LEU A 1 146 ? 14.067 6.876 -11.295 1.00 66.81 146 LEU A O 1
ATOM 1190 N N . ASP A 1 147 ? 15.873 6.899 -12.569 1.00 79.56 147 ASP A N 1
ATOM 1191 C CA . ASP A 1 147 ? 15.993 5.420 -12.650 1.00 79.56 147 ASP A CA 1
ATOM 1192 C C . ASP A 1 147 ? 14.762 4.754 -13.307 1.00 79.56 147 ASP A C 1
ATOM 1194 O O . ASP A 1 147 ? 14.151 3.807 -12.797 1.00 79.56 147 ASP A O 1
ATOM 1198 N N . TRP A 1 148 ? 14.348 5.285 -14.464 1.00 75.62 148 TRP A N 1
ATOM 1199 C CA . TRP A 1 148 ? 13.146 4.813 -15.165 1.00 75.62 148 TRP A CA 1
ATOM 1200 C C . TRP A 1 148 ? 13.169 3.337 -15.548 1.00 75.62 148 TRP A C 1
ATOM 1202 O O . TRP A 1 148 ? 12.124 2.681 -15.549 1.00 75.62 148 TRP A O 1
ATOM 1212 N N . ASP A 1 149 ? 14.350 2.804 -15.855 1.00 78.62 149 ASP A N 1
ATOM 1213 C CA . ASP A 1 149 ? 14.504 1.407 -16.255 1.00 78.62 149 ASP A CA 1
ATOM 1214 C C . ASP A 1 149 ? 14.034 0.441 -15.162 1.00 78.62 149 ASP A C 1
ATOM 1216 O O . ASP A 1 149 ? 13.511 -0.632 -15.486 1.00 78.62 149 ASP A O 1
ATOM 1220 N N . LYS A 1 150 ? 14.163 0.840 -13.889 1.00 87.00 150 LYS A N 1
ATOM 1221 C CA . LYS A 1 150 ? 13.635 0.102 -12.740 1.00 87.00 150 LYS A CA 1
ATOM 1222 C C . LYS A 1 150 ? 12.229 0.550 -12.365 1.00 87.00 150 LYS A C 1
ATOM 1224 O O . LYS A 1 150 ? 11.386 -0.323 -12.160 1.00 87.00 150 LYS A O 1
ATOM 1229 N N . GLN A 1 151 ? 11.943 1.857 -12.331 1.00 87.69 151 GLN A N 1
ATOM 1230 C CA . GLN A 1 151 ? 10.627 2.393 -11.936 1.00 87.69 151 GLN A CA 1
ATOM 1231 C C . GLN A 1 151 ? 9.457 1.777 -12.702 1.00 87.69 151 GLN A C 1
ATOM 1233 O O . GLN A 1 151 ? 8.420 1.496 -12.103 1.00 87.69 151 GLN A O 1
ATOM 1238 N N . ALA A 1 152 ? 9.631 1.492 -13.996 1.00 87.12 152 ALA A N 1
ATOM 1239 C CA . ALA A 1 152 ? 8.586 0.882 -14.816 1.00 87.12 152 ALA A CA 1
ATOM 1240 C C . ALA A 1 152 ? 8.080 -0.470 -14.285 1.00 87.12 152 ALA A C 1
ATOM 1242 O O . ALA A 1 152 ? 6.971 -0.886 -14.615 1.00 87.12 152 ALA A O 1
ATOM 1243 N N . SER A 1 153 ? 8.872 -1.142 -13.447 1.00 90.88 153 SER A N 1
ATOM 1244 C CA . SER A 1 153 ? 8.498 -2.384 -12.767 1.00 90.88 153 SER A CA 1
ATOM 1245 C C . SER A 1 153 ? 7.692 -2.161 -11.480 1.00 90.88 153 SER A C 1
ATOM 1247 O O . SER A 1 153 ? 7.283 -3.126 -10.849 1.00 90.88 153 SER A O 1
ATOM 1249 N N . PHE A 1 154 ? 7.476 -0.924 -11.038 1.00 92.00 154 PHE A N 1
ATOM 1250 C CA . PHE A 1 154 ? 6.766 -0.595 -9.793 1.00 92.00 154 PHE A CA 1
ATOM 1251 C C . PHE A 1 154 ? 5.417 0.082 -10.032 1.00 92.00 154 PHE A C 1
ATOM 1253 O O . PHE A 1 154 ? 4.616 0.195 -9.109 1.00 92.00 154 PHE A O 1
ATOM 1260 N N . TRP A 1 155 ? 5.124 0.477 -11.270 1.00 89.31 155 TRP A N 1
ATOM 1261 C CA . TRP A 1 155 ? 3.813 1.000 -11.633 1.00 89.31 155 TRP A CA 1
ATOM 1262 C C . TRP A 1 155 ? 2.812 -0.131 -11.821 1.00 89.31 155 TRP A C 1
ATOM 1264 O O . TRP A 1 155 ? 2.946 -0.959 -12.718 1.00 89.31 155 TRP A O 1
ATOM 1274 N N . THR A 1 156 ? 1.809 -0.177 -10.963 1.00 89.94 156 THR A N 1
ATOM 1275 C CA . THR A 1 156 ? 0.720 -1.156 -11.020 1.00 89.94 156 THR A CA 1
ATOM 1276 C C . THR A 1 156 ? -0.534 -0.481 -11.570 1.00 89.94 156 THR A C 1
ATOM 1278 O O . THR A 1 156 ? -0.540 0.729 -11.801 1.00 89.94 156 THR A O 1
ATOM 1281 N N . THR A 1 157 ? -1.612 -1.229 -11.794 1.00 87.44 157 THR A N 1
ATOM 1282 C CA . THR A 1 157 ? -2.870 -0.664 -12.314 1.00 87.44 157 THR A CA 1
ATOM 1283 C C . THR A 1 157 ? -3.648 0.183 -11.294 1.00 87.44 157 THR A C 1
ATOM 1285 O O . THR A 1 157 ? -4.734 0.668 -11.604 1.00 87.44 157 THR A O 1
ATOM 1288 N N . GLY A 1 158 ? -3.100 0.396 -10.093 1.00 85.69 158 GLY A N 1
ATOM 1289 C CA . GLY A 1 158 ? -3.621 1.328 -9.092 1.00 85.69 158 GLY A CA 1
ATOM 1290 C C . GLY A 1 158 ? -4.627 0.732 -8.102 1.00 85.69 158 GLY A C 1
ATOM 1291 O O . GLY A 1 158 ? -4.984 -0.444 -8.167 1.00 85.69 158 GLY A O 1
ATOM 1292 N N . GLY A 1 159 ? -5.045 1.559 -7.138 1.00 89.88 159 GLY A N 1
ATOM 1293 C CA . GLY A 1 159 ? -6.001 1.215 -6.084 1.00 89.88 159 GLY A CA 1
ATOM 1294 C C . GLY A 1 159 ? -7.324 1.978 -6.176 1.00 89.88 159 GLY A C 1
ATOM 1295 O O . GLY A 1 159 ? -7.437 2.976 -6.889 1.00 89.88 159 GLY A O 1
ATOM 1296 N N . LEU A 1 160 ? -8.332 1.538 -5.418 1.00 91.00 160 LEU A N 1
ATOM 1297 C CA . LEU A 1 160 ? -9.632 2.217 -5.340 1.00 91.00 160 LEU A CA 1
ATOM 1298 C C . LEU A 1 160 ? -9.895 2.760 -3.937 1.00 91.00 160 LEU A C 1
ATOM 1300 O O . LEU A 1 160 ? -9.554 2.116 -2.941 1.00 91.00 160 LEU A O 1
ATOM 1304 N N . ALA A 1 161 ? -10.570 3.907 -3.883 1.00 93.25 161 ALA A N 1
ATOM 1305 C CA . ALA A 1 161 ? -11.180 4.431 -2.672 1.00 93.25 161 ALA A CA 1
ATOM 1306 C C . ALA A 1 161 ? -12.579 3.836 -2.518 1.00 93.25 161 ALA A C 1
ATOM 1308 O O . ALA A 1 161 ? -13.344 3.757 -3.483 1.00 93.25 161 ALA A O 1
ATOM 1309 N N . ALA A 1 162 ? -12.925 3.464 -1.294 1.00 94.50 162 ALA A N 1
ATOM 1310 C CA . ALA A 1 162 ? -14.262 3.042 -0.927 1.00 94.50 162 ALA A CA 1
ATOM 1311 C C . ALA A 1 162 ? -14.726 3.807 0.313 1.00 94.50 162 ALA A C 1
ATOM 1313 O O . ALA A 1 162 ? -13.921 4.204 1.157 1.00 94.50 162 ALA A O 1
ATOM 1314 N N . VAL A 1 163 ? -16.035 4.034 0.398 1.00 95.75 163 VAL A N 1
ATOM 1315 C CA . VAL A 1 163 ? -16.659 4.822 1.462 1.00 95.75 163 VAL A CA 1
ATOM 1316 C C . VAL A 1 163 ? -17.886 4.101 2.004 1.00 95.75 163 VAL A C 1
ATOM 1318 O O . VAL A 1 163 ? -18.619 3.456 1.249 1.00 95.75 163 VAL A O 1
ATOM 1321 N N . HIS A 1 164 ? -18.139 4.240 3.300 1.00 96.25 164 HIS A N 1
ATOM 1322 C CA . HIS A 1 164 ? -19.421 3.894 3.901 1.00 96.25 164 HIS A CA 1
ATOM 1323 C C . HIS A 1 164 ? -20.292 5.143 3.950 1.00 96.25 164 HIS A C 1
ATOM 1325 O O . HIS A 1 164 ? -20.192 5.967 4.851 1.00 96.25 164 HIS A O 1
ATOM 1331 N N . ALA A 1 165 ? -21.130 5.299 2.928 1.00 94.75 165 ALA A N 1
ATOM 1332 C CA . ALA A 1 165 ? -22.060 6.412 2.829 1.00 94.75 165 ALA A CA 1
ATOM 1333 C C . ALA A 1 165 ? -23.474 5.964 3.219 1.00 94.75 165 ALA A C 1
ATOM 1335 O O . ALA A 1 165 ? -23.952 4.916 2.782 1.00 94.75 165 ALA A O 1
ATOM 1336 N N . THR A 1 166 ? -24.165 6.784 4.010 1.00 90.94 166 THR A N 1
ATOM 1337 C CA . THR A 1 166 ? -25.575 6.567 4.381 1.00 90.94 166 THR A CA 1
ATOM 1338 C C . THR A 1 166 ? -26.532 6.862 3.226 1.00 90.94 166 THR A C 1
ATOM 1340 O O . THR A 1 166 ? -27.640 6.331 3.188 1.00 90.94 166 THR A O 1
ATOM 1343 N N . LYS A 1 167 ? -26.099 7.695 2.273 1.00 93.56 167 LYS A N 1
ATOM 1344 C CA . LYS A 1 167 ? -26.827 8.067 1.058 1.00 93.56 167 LYS A CA 1
ATOM 1345 C C . LYS A 1 167 ? -25.937 7.884 -0.167 1.00 93.56 167 LYS A C 1
ATOM 1347 O O . LYS A 1 167 ? -24.724 8.060 -0.095 1.00 93.56 167 LYS A O 1
ATOM 1352 N N . ARG A 1 168 ? -26.544 7.541 -1.305 1.00 93.12 168 ARG A N 1
ATOM 1353 C CA . ARG A 1 168 ? -25.856 7.393 -2.601 1.00 93.12 168 ARG A CA 1
ATOM 1354 C C . ARG A 1 168 ? -25.858 8.707 -3.385 1.00 93.12 168 ARG A C 1
ATOM 1356 O O . ARG A 1 168 ? -26.271 8.746 -4.538 1.00 93.12 168 ARG A O 1
ATOM 1363 N N . ASP A 1 169 ? -25.419 9.776 -2.738 1.00 95.81 169 ASP A N 1
ATOM 1364 C CA . ASP A 1 169 ? -25.282 11.108 -3.320 1.00 95.81 169 ASP A CA 1
ATOM 1365 C C . ASP A 1 169 ? -23.910 11.710 -2.967 1.00 95.81 169 ASP A C 1
ATOM 1367 O O . ASP A 1 169 ? -23.111 11.132 -2.223 1.00 95.81 169 ASP A O 1
ATOM 1371 N N . ARG A 1 170 ? -23.602 12.872 -3.551 1.00 96.06 170 ARG A N 1
ATOM 1372 C CA . ARG A 1 170 ? -22.323 13.562 -3.337 1.00 96.06 170 ARG A CA 1
ATOM 1373 C C . ARG A 1 170 ? -22.099 13.915 -1.864 1.00 96.06 170 ARG A C 1
ATOM 1375 O O . ARG A 1 170 ? -20.966 13.858 -1.393 1.00 96.06 170 ARG A O 1
ATOM 1382 N N . GLU A 1 171 ? -23.162 14.291 -1.159 1.00 96.62 171 GLU A N 1
ATOM 1383 C CA . GLU A 1 171 ? -23.105 14.705 0.244 1.00 96.62 171 GLU A CA 1
ATOM 1384 C C . GLU A 1 171 ? -22.773 13.521 1.148 1.00 96.62 171 GLU A C 1
ATOM 1386 O O . GLU A 1 171 ? -21.837 13.609 1.935 1.00 96.62 171 GLU A O 1
ATOM 1391 N N . GLY A 1 172 ? -23.432 12.378 0.952 1.00 96.56 172 GLY A N 1
ATOM 1392 C CA . GLY A 1 172 ? -23.152 11.139 1.669 1.00 96.56 172 GLY A CA 1
ATOM 1393 C C . GLY A 1 172 ? -21.719 10.649 1.465 1.00 96.56 172 GLY A C 1
ATOM 1394 O O . GLY A 1 172 ? -21.085 10.202 2.422 1.00 96.56 172 GLY A O 1
ATOM 1395 N N . ILE A 1 173 ? -21.174 10.779 0.248 1.00 94.94 173 ILE A N 1
ATOM 1396 C CA . ILE A 1 173 ? -19.759 10.479 -0.021 1.00 94.94 173 ILE A CA 1
ATOM 1397 C C . ILE A 1 173 ? -18.857 11.442 0.758 1.00 94.94 173 ILE A C 1
ATOM 1399 O O . ILE A 1 173 ? -17.951 11.001 1.464 1.00 94.94 173 ILE A O 1
ATOM 1403 N N . TRP A 1 174 ? -19.093 12.752 0.656 1.00 95.94 174 TRP A N 1
ATOM 1404 C CA . TRP A 1 174 ? -18.256 13.762 1.310 1.00 95.94 174 TRP A CA 1
ATOM 1405 C C . TRP A 1 174 ? -18.295 13.665 2.839 1.00 95.94 174 TRP A C 1
ATOM 1407 O O . TRP A 1 174 ? -17.268 13.817 3.505 1.00 95.94 174 TRP A O 1
ATOM 1417 N N . ASP A 1 175 ? -19.455 13.343 3.401 1.00 96.75 175 ASP A N 1
ATOM 1418 C CA . ASP A 1 175 ? -19.625 13.105 4.829 1.00 96.75 175 ASP A CA 1
ATOM 1419 C C . ASP A 1 175 ? -18.837 11.880 5.299 1.00 96.75 175 ASP A C 1
ATOM 1421 O O . ASP A 1 175 ? -18.206 11.939 6.356 1.00 96.75 175 ASP A O 1
ATOM 1425 N N . ALA A 1 176 ? -18.795 10.804 4.508 1.00 96.19 176 ALA A N 1
ATOM 1426 C CA . ALA A 1 176 ? -17.962 9.643 4.813 1.00 96.19 176 ALA A CA 1
ATOM 1427 C C . ALA A 1 176 ? -16.469 10.014 4.846 1.00 96.19 176 ALA A C 1
ATOM 1429 O O . ALA A 1 176 ? -15.765 9.630 5.782 1.00 96.19 176 ALA A O 1
ATOM 1430 N N . PHE A 1 177 ? -15.993 10.832 3.897 1.00 94.88 177 PHE A N 1
ATOM 1431 C CA . PHE A 1 177 ? -14.620 11.360 3.910 1.00 94.88 177 PHE A CA 1
ATOM 1432 C C . PHE A 1 177 ? -14.332 12.201 5.158 1.00 94.88 177 PHE A C 1
ATOM 1434 O O . PHE A 1 177 ? -13.313 11.983 5.815 1.00 94.88 177 PHE A O 1
ATOM 1441 N N . LYS A 1 178 ? -15.236 13.118 5.532 1.00 95.31 178 LYS A N 1
ATOM 1442 C CA . LYS A 1 178 ? -15.094 13.940 6.748 1.00 95.31 178 LYS A CA 1
ATOM 1443 C C . LYS A 1 178 ? -15.038 13.095 8.020 1.00 95.31 178 LYS A C 1
ATOM 1445 O O . LYS A 1 178 ? -14.241 13.384 8.909 1.00 95.31 178 LYS A O 1
ATOM 1450 N N . LYS A 1 179 ? -15.865 12.050 8.103 1.00 96.12 179 LYS A N 1
ATOM 1451 C CA . LYS A 1 179 ? -15.891 11.106 9.233 1.00 96.12 179 LYS A CA 1
ATOM 1452 C C . LYS A 1 179 ? -14.746 10.091 9.196 1.00 96.12 179 LYS A C 1
ATOM 1454 O O . LYS A 1 179 ? -14.472 9.458 10.211 1.00 96.12 179 LYS A O 1
ATOM 1459 N N . ARG A 1 180 ? -14.045 9.979 8.061 1.00 97.50 180 ARG A N 1
ATOM 1460 C CA . ARG A 1 180 ? -13.023 8.961 7.761 1.00 97.50 180 ARG A CA 1
ATOM 1461 C C . ARG A 1 180 ? -13.577 7.533 7.778 1.00 97.50 180 ARG A C 1
ATOM 1463 O O . ARG A 1 180 ? -12.825 6.585 7.984 1.00 97.50 180 ARG A O 1
ATOM 1470 N N . GLU A 1 181 ? -14.865 7.371 7.487 1.00 97.06 181 GLU A N 1
ATOM 1471 C CA . GLU A 1 181 ? -15.507 6.070 7.253 1.00 97.06 181 GLU A CA 1
ATOM 1472 C C . GLU A 1 181 ? -15.197 5.588 5.824 1.00 97.06 181 GLU A C 1
ATOM 1474 O O . GLU A 1 181 ? -16.070 5.350 4.986 1.00 97.06 181 GLU A O 1
ATOM 1479 N N . ILE A 1 182 ? -13.901 5.533 5.528 1.00 97.06 182 ILE A N 1
ATOM 1480 C CA . ILE A 1 182 ? -13.323 5.303 4.207 1.00 97.06 182 ILE A CA 1
ATOM 1481 C C . ILE A 1 182 ? -12.236 4.238 4.308 1.00 97.06 182 ILE A C 1
ATOM 1483 O O . ILE A 1 182 ? -11.631 4.048 5.366 1.00 97.06 182 ILE A O 1
ATOM 1487 N N . TYR A 1 183 ? -11.975 3.540 3.213 1.00 97.88 183 TYR A N 1
ATOM 1488 C CA . TYR A 1 183 ? -10.907 2.551 3.141 1.00 97.88 183 TYR A CA 1
ATOM 1489 C C . TYR A 1 183 ? -10.309 2.489 1.737 1.00 97.88 183 TYR A C 1
ATOM 1491 O O . TYR A 1 183 ? -10.912 2.922 0.750 1.00 97.88 183 TYR A O 1
ATOM 1499 N N . GLY A 1 184 ? -9.090 1.962 1.654 1.00 96.06 184 GLY A N 1
ATOM 1500 C CA . GLY A 1 184 ? -8.387 1.750 0.393 1.00 96.06 184 GLY A CA 1
ATOM 1501 C C . GLY A 1 184 ? -8.387 0.288 -0.022 1.00 96.06 184 GLY A C 1
ATOM 1502 O O . GLY A 1 184 ? -8.359 -0.600 0.825 1.00 96.06 184 GLY A O 1
ATOM 1503 N N . THR A 1 185 ? -8.354 0.029 -1.324 1.00 95.81 185 THR A N 1
ATOM 1504 C CA . THR A 1 185 ? -8.096 -1.302 -1.892 1.00 95.81 185 THR A CA 1
ATOM 1505 C C . THR A 1 185 ? -6.910 -1.241 -2.842 1.00 95.81 185 THR A C 1
ATOM 1507 O O . THR A 1 185 ? -6.648 -0.200 -3.447 1.00 95.81 185 THR A O 1
ATOM 1510 N N . SER A 1 186 ? -6.212 -2.358 -3.023 1.00 93.88 186 SER A N 1
ATOM 1511 C CA . SER A 1 186 ? -5.112 -2.475 -3.985 1.00 93.88 186 SER A CA 1
ATOM 1512 C C . SER A 1 186 ? -5.571 -2.704 -5.432 1.00 93.88 186 SER A C 1
ATOM 1514 O O . SER A 1 186 ? -4.825 -3.298 -6.203 1.00 93.88 186 SER A O 1
ATOM 1516 N N . GLY A 1 187 ? -6.807 -2.323 -5.774 1.00 91.69 187 GLY A N 1
ATOM 1517 C CA . GLY A 1 187 ? -7.378 -2.426 -7.122 1.00 91.69 187 GLY A CA 1
ATOM 1518 C C . GLY A 1 187 ? -8.712 -3.181 -7.144 1.00 91.69 187 GLY A C 1
ATOM 1519 O O . GLY A 1 187 ? -9.740 -2.589 -7.479 1.00 91.69 187 GLY A O 1
ATOM 1520 N N . PRO A 1 188 ? -8.755 -4.465 -6.741 1.00 93.44 188 PRO A N 1
ATOM 1521 C CA . PRO A 1 188 ? -9.996 -5.227 -6.680 1.00 93.44 188 PRO A CA 1
ATOM 1522 C C . PRO A 1 188 ? -11.012 -4.614 -5.712 1.00 93.44 188 PRO A C 1
ATOM 1524 O O . PRO A 1 188 ? -10.660 -4.141 -4.633 1.00 93.44 188 PRO A O 1
ATOM 1527 N N . ARG A 1 189 ? -12.301 -4.684 -6.072 1.00 94.62 189 ARG A N 1
ATOM 1528 C CA . ARG A 1 189 ? -13.428 -4.162 -5.272 1.00 94.62 189 ARG A CA 1
ATOM 1529 C C . ARG A 1 189 ? -13.752 -5.054 -4.060 1.00 94.62 189 ARG A C 1
ATOM 1531 O O . ARG A 1 189 ? -14.846 -5.611 -3.970 1.00 94.62 189 ARG A O 1
ATOM 1538 N N . ILE A 1 190 ? -12.776 -5.220 -3.171 1.00 96.38 190 ILE A N 1
ATOM 1539 C CA . ILE A 1 190 ? -12.910 -5.885 -1.868 1.00 96.38 190 ILE A CA 1
ATOM 1540 C C . ILE A 1 190 ? -13.762 -4.992 -0.965 1.00 96.38 190 ILE A C 1
ATOM 1542 O O . ILE A 1 190 ? -13.557 -3.781 -0.931 1.00 96.38 190 ILE A O 1
ATOM 1546 N N . LEU A 1 191 ? -14.699 -5.586 -0.231 1.00 97.50 191 LEU A N 1
ATOM 1547 C CA . LEU A 1 191 ? -15.520 -4.883 0.752 1.00 97.50 191 LEU A CA 1
ATOM 1548 C C . LEU A 1 191 ? -14.955 -5.106 2.153 1.00 97.50 191 LEU A C 1
ATOM 1550 O O . LEU A 1 191 ? -14.577 -6.232 2.481 1.00 97.50 191 LEU A O 1
ATOM 1554 N N . LEU A 1 192 ? -14.916 -4.059 2.976 1.00 98.44 192 LEU A N 1
ATOM 1555 C CA . LEU A 1 192 ? -14.310 -4.103 4.305 1.00 98.44 192 LEU A CA 1
ATOM 1556 C C . LEU A 1 192 ? -15.094 -3.258 5.310 1.00 98.44 192 LEU A C 1
ATOM 1558 O O . LEU A 1 192 ? -15.363 -2.091 5.063 1.00 98.44 192 LEU A O 1
ATOM 1562 N N . TRP A 1 193 ? -15.371 -3.836 6.473 1.00 98.38 193 TRP A N 1
ATOM 1563 C CA . TRP A 1 193 ? -15.887 -3.175 7.667 1.00 98.38 193 TRP A CA 1
ATOM 1564 C C . TRP A 1 193 ? -14.972 -3.492 8.842 1.00 98.38 193 TRP A C 1
ATOM 1566 O O . TRP A 1 193 ? -14.516 -4.629 8.991 1.00 98.38 193 TRP A O 1
ATOM 1576 N N . PHE A 1 194 ? -14.714 -2.489 9.673 1.00 98.62 194 PHE A N 1
ATOM 1577 C CA . PHE A 1 194 ? -13.907 -2.614 10.875 1.00 98.62 194 PHE A CA 1
ATOM 1578 C C . PHE A 1 194 ? -14.509 -1.725 11.947 1.00 98.62 194 PHE A C 1
ATOM 1580 O O . PHE A 1 194 ? -14.526 -0.507 11.788 1.00 98.62 194 PHE A O 1
ATOM 1587 N N . ASP A 1 195 ? -14.990 -2.350 13.013 1.00 98.44 195 ASP A N 1
ATOM 1588 C CA . ASP A 1 195 ? -15.733 -1.680 14.065 1.00 98.44 195 ASP A CA 1
ATOM 1589 C C . ASP A 1 195 ? -15.152 -2.032 15.435 1.00 98.44 195 ASP A C 1
ATOM 1591 O O . ASP A 1 195 ? -14.801 -3.184 15.706 1.00 98.44 195 ASP A O 1
ATOM 1595 N N . LEU A 1 196 ? -15.096 -1.048 16.328 1.00 98.12 196 LEU A N 1
ATOM 1596 C CA . LEU A 1 196 ? -14.918 -1.261 17.759 1.00 98.12 196 LEU A CA 1
ATOM 1597 C C . LEU A 1 196 ? -16.295 -1.434 18.407 1.00 98.12 196 LEU A C 1
ATOM 1599 O O . LEU A 1 196 ? -17.204 -0.628 18.201 1.00 98.12 196 LEU A O 1
ATOM 1603 N N . LEU A 1 197 ? -16.426 -2.475 19.222 1.00 96.44 197 LEU A N 1
ATOM 1604 C CA . LEU A 1 197 ? -17.639 -2.824 19.943 1.00 96.44 197 LEU A CA 1
ATOM 1605 C C . LEU A 1 197 ? -17.510 -2.447 21.418 1.00 96.44 197 LEU A C 1
ATOM 1607 O O . LEU A 1 197 ? -16.584 -2.872 22.114 1.00 96.44 197 LEU A O 1
ATOM 1611 N N . GLU A 1 198 ? -18.497 -1.712 21.916 1.00 92.06 198 GLU A N 1
ATOM 1612 C CA . GLU A 1 198 ? -18.675 -1.442 23.334 1.00 92.06 198 GLU A CA 1
ATOM 1613 C C . GLU A 1 198 ? -20.002 -2.031 23.806 1.00 92.06 198 GLU A C 1
ATOM 1615 O O . GLU A 1 198 ? -21.079 -1.581 23.419 1.00 92.06 198 GLU A O 1
ATOM 1620 N N . LYS A 1 199 ? -19.929 -3.069 24.642 1.00 83.50 199 LYS A N 1
ATOM 1621 C CA . LYS A 1 199 ? -21.119 -3.672 25.244 1.00 83.50 199 LYS A CA 1
ATOM 1622 C C . LYS A 1 199 ? -21.622 -2.772 26.381 1.00 83.50 199 LYS A C 1
ATOM 1624 O O . LYS A 1 199 ? -20.929 -2.628 27.389 1.00 83.50 199 LYS A O 1
ATOM 1629 N N . GLU A 1 200 ? -22.817 -2.201 26.232 1.00 72.88 200 GLU A N 1
ATOM 1630 C CA . GLU A 1 200 ? -23.527 -1.435 27.269 1.00 72.88 200 GLU A CA 1
ATOM 1631 C C . GLU A 1 200 ? -24.920 -2.045 27.506 1.00 72.88 200 GLU A C 1
ATOM 1633 O O . GLU A 1 200 ? -25.925 -1.653 26.912 1.00 72.88 200 GLU A O 1
ATOM 1638 N N . GLY A 1 201 ? -24.992 -3.062 28.370 1.00 70.19 201 GLY A N 1
ATOM 1639 C CA . GLY A 1 201 ? -26.249 -3.764 28.648 1.00 70.19 201 GLY A CA 1
ATOM 1640 C C . GLY A 1 201 ? -26.829 -4.445 27.390 1.00 70.19 201 GLY A C 1
ATOM 1641 O O . GLY A 1 201 ? -26.077 -5.110 26.676 1.00 70.19 201 GLY A O 1
ATOM 1642 N N . PRO A 1 202 ? -28.140 -4.312 27.092 1.00 66.00 202 PRO A N 1
ATOM 1643 C CA . PRO A 1 202 ? -28.775 -4.985 25.953 1.00 66.00 202 PRO A CA 1
ATOM 1644 C C . PRO A 1 202 ? -28.443 -4.368 24.582 1.00 66.00 202 PRO A C 1
ATOM 1646 O O . PRO A 1 202 ? -28.787 -4.958 23.558 1.00 66.00 202 PRO A O 1
ATOM 1649 N N . LYS A 1 203 ? -27.785 -3.199 24.520 1.00 70.69 203 LYS A N 1
ATOM 1650 C CA . LYS A 1 203 ? -27.371 -2.559 23.260 1.00 70.69 203 LYS A CA 1
ATOM 1651 C C . LYS A 1 203 ? -25.849 -2.453 23.200 1.00 70.69 203 LYS A C 1
ATOM 1653 O O . LYS A 1 203 ? -25.200 -1.983 24.124 1.00 70.69 203 LYS A O 1
ATOM 1658 N N . SER A 1 204 ? -25.266 -2.892 22.088 1.00 82.75 204 SER A N 1
ATOM 1659 C CA . SER A 1 204 ? -23.839 -2.684 21.827 1.00 82.75 204 SER A CA 1
ATOM 1660 C C . SER A 1 204 ? -23.661 -1.402 21.026 1.00 82.75 204 SER A C 1
ATOM 1662 O O . SER A 1 204 ? -24.238 -1.265 19.945 1.00 82.75 204 SER A O 1
ATOM 1664 N N . LYS A 1 205 ? -22.876 -0.464 21.552 1.00 92.69 205 LYS A N 1
ATOM 1665 C CA . LYS A 1 205 ? -22.460 0.725 20.816 1.00 92.69 205 LYS A CA 1
ATOM 1666 C C . LYS A 1 205 ? -21.334 0.338 19.860 1.00 92.69 205 LYS A C 1
ATOM 1668 O O . LYS A 1 205 ? -20.419 -0.397 20.229 1.00 92.69 205 LYS A O 1
ATOM 1673 N N . VAL A 1 206 ? -21.436 0.805 18.620 1.00 95.44 206 VAL A N 1
ATOM 1674 C CA . VAL A 1 206 ? -20.522 0.458 17.527 1.00 95.44 206 VAL A CA 1
ATOM 1675 C C . VAL A 1 206 ? -19.815 1.724 17.070 1.00 95.44 206 VAL A C 1
ATOM 1677 O O . VAL A 1 206 ? -20.468 2.725 16.777 1.00 95.44 206 VAL A O 1
ATOM 1680 N N . TYR A 1 207 ? -18.488 1.675 17.018 1.00 97.56 207 TYR A N 1
ATOM 1681 C CA . TYR A 1 207 ? -17.655 2.762 16.518 1.00 97.56 207 TYR A CA 1
ATOM 1682 C C . TYR A 1 207 ? -16.947 2.295 15.240 1.00 97.56 207 TYR A C 1
ATOM 1684 O O . TYR A 1 207 ? -16.061 1.441 15.334 1.00 97.56 207 TYR A O 1
ATOM 1692 N N . PRO A 1 208 ? -17.321 2.809 14.057 1.00 97.62 208 PRO A N 1
ATOM 1693 C CA . PRO A 1 208 ? -16.748 2.357 12.794 1.00 97.62 208 PRO A CA 1
ATOM 1694 C C . PRO A 1 208 ? -15.313 2.851 12.591 1.00 97.62 208 PRO A C 1
ATOM 1696 O O . PRO A 1 208 ? -14.834 3.752 13.287 1.00 97.62 208 PRO A O 1
ATOM 1699 N N . MET A 1 209 ? -14.627 2.289 11.596 1.00 97.69 209 MET A N 1
ATOM 1700 C CA . MET A 1 209 ? -13.331 2.777 11.122 1.00 97.69 209 MET A CA 1
ATOM 1701 C C . MET A 1 209 ? -13.339 4.301 10.914 1.00 97.69 209 MET A C 1
ATOM 1703 O O . MET A 1 209 ? -14.328 4.862 10.449 1.00 97.69 209 MET A O 1
ATOM 1707 N N . GLY A 1 210 ? -12.248 4.978 11.276 1.00 97.50 210 GLY A N 1
ATOM 1708 C CA . GLY A 1 210 ? -12.177 6.444 11.287 1.00 97.50 210 GLY A CA 1
ATOM 1709 C C . GLY A 1 210 ? -12.623 7.093 12.602 1.00 97.50 210 GLY A C 1
ATOM 1710 O O . GLY A 1 210 ? -12.367 8.285 12.811 1.00 97.50 210 GLY A O 1
ATOM 1711 N N . SER A 1 211 ? -13.232 6.328 13.514 1.00 97.81 211 SER A N 1
ATOM 1712 C CA . SER A 1 211 ? -13.644 6.821 14.831 1.00 97.81 211 SER A CA 1
ATOM 1713 C C . SER A 1 211 ? -12.466 7.183 15.731 1.00 97.81 211 SER A C 1
ATOM 1715 O O . SER A 1 211 ? -11.393 6.577 15.691 1.00 97.81 211 SER A O 1
ATOM 1717 N N . GLU A 1 212 ? -12.716 8.149 16.610 1.00 96.88 212 GLU A N 1
ATOM 1718 C CA . GLU A 1 212 ? -11.863 8.477 17.744 1.00 96.88 212 GLU A CA 1
ATOM 1719 C C . GLU A 1 212 ? -12.671 8.340 19.030 1.00 96.88 212 GLU A C 1
ATOM 1721 O O . GLU A 1 212 ? -13.739 8.940 19.170 1.00 96.88 212 GLU A O 1
ATOM 1726 N N . VAL A 1 213 ? -12.166 7.541 19.966 1.00 95.75 213 VAL A N 1
ATOM 1727 C CA . VAL A 1 213 ? -12.885 7.192 21.189 1.00 95.75 213 VAL A CA 1
ATOM 1728 C C . VAL A 1 213 ? -11.972 7.262 22.401 1.00 95.75 213 VAL A C 1
ATOM 1730 O O . VAL A 1 213 ? -10.795 6.916 22.334 1.00 95.75 213 VAL A O 1
ATOM 1733 N N . ASN A 1 214 ? -12.534 7.670 23.538 1.00 94.88 214 ASN A N 1
ATOM 1734 C CA . ASN A 1 214 ? -11.884 7.471 24.829 1.00 94.88 214 ASN A CA 1
ATOM 1735 C C . ASN A 1 214 ? -12.355 6.126 25.367 1.00 94.88 214 ASN A C 1
ATOM 1737 O O . ASN A 1 214 ? -13.562 5.917 25.492 1.00 94.88 214 ASN A O 1
ATOM 1741 N N . PHE A 1 215 ? -11.430 5.221 25.664 1.00 92.19 215 PHE A N 1
ATOM 1742 C CA . PHE A 1 215 ? -11.776 3.846 26.008 1.00 92.19 215 PHE A CA 1
ATOM 1743 C C . PHE A 1 215 ? -10.893 3.350 27.150 1.00 92.19 215 PHE A C 1
ATOM 1745 O O . PHE A 1 215 ? -9.671 3.402 27.072 1.00 92.19 215 PHE A O 1
ATOM 1752 N N . LYS A 1 216 ? -11.515 2.858 28.226 1.00 90.94 216 LYS A N 1
ATOM 1753 C CA . LYS A 1 216 ? -10.824 2.325 29.419 1.00 90.94 216 LYS A CA 1
ATOM 1754 C C . LYS A 1 216 ? -11.220 0.881 29.737 1.00 90.94 216 LYS A C 1
ATOM 1756 O O . LYS A 1 216 ? -11.135 0.436 30.876 1.00 90.94 216 LYS A O 1
ATOM 1761 N N . LYS A 1 217 ? -11.682 0.152 28.724 1.00 92.44 217 LYS A N 1
ATOM 1762 C CA . LYS A 1 217 ? -12.023 -1.275 28.786 1.00 92.44 217 LYS A CA 1
ATOM 1763 C C . LYS A 1 217 ? -11.118 -2.036 27.814 1.00 92.44 217 LYS A C 1
ATOM 1765 O O . LYS A 1 217 ? -10.420 -1.420 27.011 1.00 92.44 217 LYS A O 1
ATOM 1770 N N . ILE A 1 218 ? -11.136 -3.367 27.863 1.00 95.12 218 ILE A N 1
ATOM 1771 C CA . ILE A 1 218 ? -10.471 -4.192 26.844 1.00 95.12 218 ILE A CA 1
ATOM 1772 C C . ILE A 1 218 ? -11.184 -3.954 25.501 1.00 95.12 218 ILE A C 1
ATOM 1774 O O . ILE A 1 218 ? -12.380 -4.251 25.405 1.00 95.12 218 ILE A O 1
ATOM 1778 N N . PRO A 1 219 ? -10.510 -3.404 24.474 1.00 96.38 219 PRO A N 1
ATOM 1779 C CA . PRO A 1 219 ? -11.148 -3.133 23.197 1.00 96.38 219 PRO A CA 1
ATOM 1780 C C . PRO A 1 219 ? -11.469 -4.453 22.496 1.00 96.38 219 PRO A C 1
ATOM 1782 O O . PRO A 1 219 ? -10.613 -5.332 22.371 1.00 96.38 219 PRO A O 1
ATOM 1785 N N . THR A 1 220 ? -12.724 -4.589 22.068 1.00 97.12 220 THR A N 1
ATOM 1786 C CA . THR A 1 220 ? -13.220 -5.723 21.283 1.00 97.12 220 THR A CA 1
ATOM 1787 C C . THR A 1 220 ? -13.595 -5.214 19.908 1.00 97.12 220 THR A C 1
ATOM 1789 O O . THR A 1 220 ? -14.393 -4.290 19.798 1.00 97.12 220 THR A O 1
ATOM 1792 N N . PHE A 1 221 ? -13.041 -5.810 18.866 1.00 98.19 221 PHE A N 1
ATOM 1793 C CA . PHE A 1 221 ? -13.276 -5.389 17.496 1.00 98.19 221 PHE A CA 1
ATOM 1794 C C . PHE A 1 221 ? -13.979 -6.470 16.704 1.00 98.19 221 PHE A C 1
ATOM 1796 O O . PHE A 1 221 ? -13.783 -7.660 16.954 1.00 98.19 221 PHE A O 1
ATOM 1803 N N . LYS A 1 222 ? -14.723 -6.033 15.694 1.00 98.25 222 LYS A N 1
ATOM 1804 C CA . LYS A 1 222 ? -15.320 -6.880 14.675 1.00 98.25 222 LYS A CA 1
ATOM 1805 C C . LYS A 1 222 ? -14.851 -6.434 13.304 1.00 98.25 222 LYS A C 1
ATOM 1807 O O . LYS A 1 222 ? -14.877 -5.249 12.977 1.00 98.25 222 LYS A O 1
ATOM 1812 N N . VAL A 1 223 ? -14.431 -7.398 12.500 1.00 98.44 223 VAL A N 1
ATOM 1813 C CA . VAL A 1 223 ? -14.056 -7.186 11.105 1.00 98.44 223 VAL A CA 1
ATOM 1814 C C . VAL A 1 223 ? -14.982 -8.025 10.249 1.00 98.44 223 VAL A C 1
ATOM 1816 O O . VAL A 1 223 ? -15.181 -9.207 10.527 1.00 98.44 223 VAL A O 1
ATOM 1819 N N . LYS A 1 224 ? -15.520 -7.425 9.192 1.00 98.00 224 LYS A N 1
ATOM 1820 C CA . LYS A 1 224 ? -16.188 -8.145 8.110 1.00 98.00 224 LYS A CA 1
ATOM 1821 C C . LYS A 1 224 ? -15.491 -7.791 6.809 1.00 98.00 224 LYS A C 1
ATOM 1823 O O . LYS A 1 224 ? -15.300 -6.616 6.520 1.00 98.00 224 LYS A O 1
ATOM 1828 N N . ALA A 1 225 ? 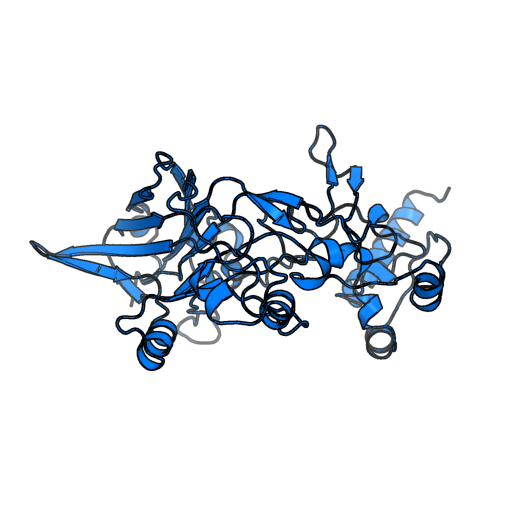-15.133 -8.786 6.015 1.00 98.25 225 ALA A N 1
ATOM 1829 C CA . ALA A 1 225 ? -14.545 -8.574 4.703 1.00 98.25 225 ALA A CA 1
ATOM 1830 C C . ALA A 1 225 ? -15.161 -9.518 3.677 1.00 98.25 225 ALA A C 1
ATOM 1832 O O . ALA A 1 225 ? -15.454 -10.668 3.989 1.00 98.25 225 ALA A O 1
ATOM 1833 N N . ILE A 1 226 ? -15.348 -9.043 2.452 1.00 97.81 226 ILE A N 1
ATOM 1834 C CA . ILE A 1 226 ? -15.873 -9.841 1.342 1.00 97.81 226 ILE A CA 1
ATOM 1835 C C . ILE A 1 226 ? -14.964 -9.598 0.140 1.00 97.81 226 ILE A C 1
ATOM 1837 O O . ILE A 1 226 ? -14.717 -8.445 -0.220 1.00 97.81 226 ILE A O 1
ATOM 1841 N N . GLY A 1 227 ? -14.453 -10.666 -0.476 1.00 97.12 227 GLY A N 1
ATOM 1842 C CA . GLY A 1 227 ? -13.564 -10.539 -1.628 1.00 97.12 227 GLY A CA 1
ATOM 1843 C C . GLY A 1 227 ? -14.269 -9.959 -2.851 1.00 97.12 227 GLY A C 1
ATOM 1844 O O . GLY A 1 227 ? -15.502 -9.923 -2.945 1.00 97.12 227 GLY A O 1
ATOM 1845 N N . ALA A 1 228 ? -13.475 -9.461 -3.792 1.00 96.00 228 ALA A N 1
ATOM 1846 C CA . ALA A 1 228 ? -13.982 -8.898 -5.033 1.00 96.00 228 ALA A CA 1
ATOM 1847 C C . ALA A 1 228 ? -14.655 -9.977 -5.896 1.00 96.00 228 ALA A C 1
ATOM 1849 O O . ALA A 1 228 ? -14.297 -11.151 -5.844 1.00 96.00 228 ALA A O 1
ATOM 1850 N N . PHE A 1 229 ? -15.614 -9.570 -6.727 1.00 96.19 229 PHE A N 1
ATOM 1851 C CA . PHE A 1 229 ? -16.187 -10.457 -7.738 1.00 96.19 229 PHE A CA 1
ATOM 1852 C C . PHE A 1 229 ? -15.129 -10.902 -8.748 1.00 96.19 229 PHE A C 1
ATOM 1854 O O . PHE A 1 229 ? -14.385 -10.056 -9.264 1.00 96.19 229 PHE A O 1
ATOM 1861 N N . LYS A 1 230 ? -15.126 -12.193 -9.097 1.00 95.69 230 LYS A N 1
ATOM 1862 C CA . LYS A 1 230 ? -14.329 -12.693 -10.224 1.00 95.69 230 LYS A CA 1
ATOM 1863 C C . LYS A 1 230 ? -14.828 -12.022 -11.501 1.00 95.69 230 LYS A C 1
ATOM 1865 O O . LYS A 1 230 ? -16.036 -11.849 -11.678 1.00 95.69 230 LYS A O 1
ATOM 1870 N N . GLN A 1 231 ? -13.912 -11.594 -12.363 1.00 94.69 231 GLN A N 1
ATOM 1871 C CA . GLN A 1 231 ? -14.255 -10.833 -13.563 1.00 94.69 231 GLN A CA 1
ATOM 1872 C C . GLN A 1 231 ? -14.432 -11.755 -14.773 1.00 94.69 231 GLN A C 1
ATOM 1874 O O . GLN A 1 231 ? -13.553 -12.557 -15.078 1.00 94.69 231 GLN A O 1
ATOM 1879 N N . LYS A 1 232 ? -15.549 -11.598 -15.487 1.00 95.62 232 LYS A N 1
ATOM 1880 C CA . LYS A 1 232 ? -15.775 -12.173 -16.818 1.00 95.62 232 LYS A CA 1
ATOM 1881 C C . LYS A 1 232 ? -15.011 -11.350 -17.874 1.00 95.62 232 LYS A C 1
ATOM 1883 O O . LYS A 1 232 ? -14.809 -10.144 -17.671 1.00 95.62 232 LYS A O 1
ATOM 1888 N N . PRO A 1 233 ? -14.593 -11.953 -19.000 1.00 94.19 233 PRO A N 1
ATOM 1889 C CA . PRO A 1 233 ? -13.996 -11.208 -20.109 1.00 94.19 233 PRO A CA 1
ATOM 1890 C C . PRO A 1 233 ? -14.990 -10.192 -20.689 1.00 94.19 233 PRO A C 1
ATOM 1892 O O . PRO A 1 233 ? -16.205 -10.324 -20.512 1.00 94.19 233 PRO A O 1
ATOM 1895 N N . GLY A 1 234 ? -14.491 -9.169 -21.377 1.00 93.56 234 GLY A N 1
ATOM 1896 C CA . GLY A 1 234 ? -15.339 -8.212 -22.080 1.00 93.56 234 GLY A CA 1
ATOM 1897 C C . GLY A 1 234 ? -16.090 -7.224 -21.176 1.00 93.56 234 GLY A C 1
ATOM 1898 O O . GLY A 1 234 ? -15.709 -6.949 -20.031 1.00 93.56 234 GLY A O 1
ATOM 1899 N N . CYS A 1 235 ? -17.197 -6.697 -21.702 1.00 93.25 235 CYS A N 1
ATOM 1900 C CA . CYS A 1 235 ? -18.088 -5.748 -21.037 1.00 93.25 235 CYS A CA 1
ATOM 1901 C C . CYS A 1 235 ? -19.475 -6.356 -20.769 1.00 93.25 235 CYS A C 1
ATOM 1903 O O . CYS A 1 235 ? -19.922 -7.195 -21.548 1.00 93.25 235 CYS A O 1
ATOM 1905 N N . PRO A 1 236 ? -20.182 -5.924 -19.707 1.00 94.00 236 PRO A N 1
ATOM 1906 C CA . PRO A 1 236 ? -21.539 -6.390 -19.430 1.00 94.00 236 PRO A CA 1
ATOM 1907 C C . PRO A 1 236 ? -22.547 -5.859 -20.464 1.00 94.00 236 PRO A C 1
ATOM 1909 O O . PRO A 1 236 ? -22.371 -4.763 -21.004 1.00 94.00 236 PRO A O 1
ATOM 1912 N N . ASP A 1 237 ? -23.650 -6.583 -20.670 1.00 93.44 237 ASP A N 1
ATOM 1913 C CA . ASP A 1 237 ? -24.650 -6.298 -21.714 1.00 93.44 237 ASP A CA 1
ATOM 1914 C C . ASP A 1 237 ? -25.174 -4.859 -21.707 1.00 93.44 237 ASP A C 1
ATOM 1916 O O . ASP A 1 237 ? -25.342 -4.246 -22.760 1.00 93.44 237 ASP A O 1
ATOM 1920 N N . HIS A 1 238 ? -25.414 -4.286 -20.525 1.00 93.06 238 HIS A N 1
ATOM 1921 C CA . HIS A 1 238 ? -25.904 -2.911 -20.410 1.00 93.06 238 HIS A CA 1
ATOM 1922 C C . HIS A 1 238 ? -24.889 -1.881 -20.937 1.00 93.06 238 HIS A C 1
ATOM 1924 O O . HIS A 1 238 ? -25.286 -0.855 -21.480 1.00 93.06 238 HIS A O 1
ATOM 1930 N N . SER A 1 239 ? -23.585 -2.155 -20.808 1.00 92.19 239 SER A N 1
ATOM 1931 C CA . SER A 1 239 ? -22.522 -1.291 -21.335 1.00 92.19 239 SER A CA 1
ATOM 1932 C C . SER A 1 239 ? -22.424 -1.411 -22.857 1.00 92.19 239 SER A C 1
ATOM 1934 O O . SER A 1 239 ? -22.279 -0.397 -23.532 1.00 92.19 239 SER A O 1
ATOM 1936 N N . VAL A 1 240 ? -22.564 -2.628 -23.395 1.00 93.00 240 VAL A N 1
ATOM 1937 C CA . VAL A 1 240 ? -22.557 -2.893 -24.848 1.00 93.00 240 VAL A CA 1
ATOM 1938 C C . VAL A 1 240 ? -23.769 -2.269 -25.543 1.00 93.00 240 VAL A C 1
ATOM 1940 O O . VAL A 1 240 ? -23.639 -1.734 -26.637 1.00 93.00 240 VAL A O 1
ATOM 1943 N N . LYS A 1 241 ? -24.942 -2.286 -24.901 1.00 94.06 241 LYS A N 1
ATOM 1944 C CA . LYS A 1 241 ? -26.158 -1.645 -25.428 1.00 94.06 241 LYS A CA 1
ATOM 1945 C C . LYS A 1 241 ? -26.140 -0.119 -25.298 1.00 94.06 241 LYS A C 1
ATOM 1947 O O . LYS A 1 241 ? -26.794 0.558 -26.082 1.00 94.06 241 LYS A O 1
ATOM 1952 N N . GLY A 1 242 ? -25.437 0.417 -24.298 1.00 93.62 242 GLY A N 1
ATOM 1953 C CA . GLY A 1 242 ? -25.439 1.848 -23.982 1.00 93.62 242 GLY A CA 1
ATOM 1954 C C . GLY A 1 242 ? -24.334 2.674 -24.647 1.00 93.62 242 GLY A C 1
ATOM 1955 O O . GLY A 1 242 ? -24.443 3.897 -24.681 1.00 93.62 242 GLY A O 1
ATOM 1956 N N . LEU A 1 243 ? -23.263 2.050 -25.145 1.00 93.50 243 LEU A N 1
ATOM 1957 C CA . LEU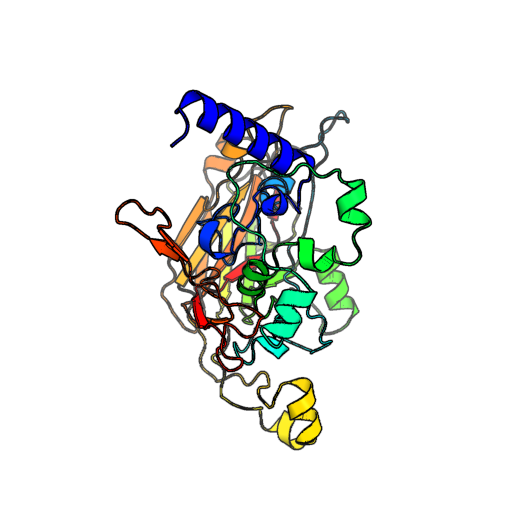 A 1 243 ? -22.091 2.736 -25.703 1.00 93.50 243 LEU A CA 1
ATOM 1958 C C . LEU A 1 243 ? -21.645 2.090 -27.019 1.00 93.50 243 LEU A C 1
ATOM 1960 O O . LEU A 1 243 ? -21.726 0.876 -27.176 1.00 93.50 243 LEU A O 1
ATOM 1964 N N . SER A 1 244 ? -21.103 2.893 -27.944 1.00 94.88 244 SER A N 1
ATOM 1965 C CA . SER A 1 244 ? -20.518 2.363 -29.184 1.00 94.88 244 SER A CA 1
ATOM 1966 C C . SER A 1 244 ? -19.262 1.527 -28.909 1.00 94.88 244 SER A C 1
ATOM 1968 O O . SER A 1 244 ? -18.565 1.723 -27.903 1.00 94.88 244 SER A O 1
ATOM 1970 N N . ALA A 1 245 ? -18.922 0.632 -29.838 1.00 93.56 245 ALA A N 1
ATOM 1971 C CA . ALA A 1 245 ? -17.719 -0.191 -29.747 1.00 93.56 245 ALA A CA 1
ATOM 1972 C C . ALA A 1 245 ? -16.436 0.658 -29.670 1.00 93.56 245 ALA A C 1
ATOM 1974 O O . ALA A 1 245 ? -15.534 0.354 -28.887 1.00 93.56 245 ALA A O 1
ATOM 1975 N N . GLU A 1 246 ? -16.354 1.764 -30.419 1.00 93.88 246 GLU A N 1
ATOM 1976 C CA . GLU A 1 246 ? -15.215 2.689 -30.357 1.00 93.88 246 GLU A CA 1
ATOM 1977 C C . GLU A 1 246 ? -15.098 3.333 -28.976 1.00 93.88 246 GLU A C 1
ATOM 1979 O O . GLU A 1 246 ? -13.990 3.473 -28.444 1.00 93.88 246 GLU A O 1
ATOM 1984 N N . ARG A 1 247 ? -16.232 3.703 -28.365 1.00 91.25 247 ARG A N 1
ATOM 1985 C CA . ARG A 1 247 ? -16.248 4.319 -27.037 1.00 91.25 247 ARG A CA 1
ATOM 1986 C C . ARG A 1 247 ? -15.815 3.330 -25.958 1.00 91.25 247 ARG A C 1
ATOM 1988 O O . ARG A 1 247 ? -15.004 3.703 -25.111 1.00 91.25 247 ARG A O 1
ATOM 1995 N N . LEU A 1 248 ? -16.282 2.084 -26.014 1.00 90.75 248 LEU A N 1
ATOM 1996 C CA . LEU A 1 248 ? -15.847 1.015 -25.105 1.00 90.75 248 LEU A CA 1
ATOM 1997 C C . LEU A 1 248 ? -14.350 0.722 -25.257 1.00 90.75 248 LEU A C 1
ATOM 1999 O O . LEU A 1 248 ? -13.611 0.710 -24.269 1.00 90.75 248 LEU A O 1
ATOM 2003 N N . LYS A 1 249 ? -13.861 0.598 -26.493 1.00 89.94 249 LYS A N 1
ATOM 2004 C CA . LYS A 1 249 ? -12.432 0.416 -26.767 1.00 89.94 249 LYS A CA 1
ATOM 2005 C C . LYS A 1 249 ? -11.599 1.581 -26.227 1.00 89.94 249 LYS A C 1
ATOM 2007 O O . LYS A 1 249 ? -10.541 1.364 -25.640 1.00 89.94 249 LYS A O 1
ATOM 2012 N N . SER A 1 250 ? -12.070 2.815 -26.390 1.00 87.50 250 SER A N 1
ATOM 2013 C CA . SER A 1 250 ? -11.391 4.007 -25.875 1.00 87.50 250 SER A CA 1
ATOM 2014 C C . SER A 1 250 ? -11.313 4.005 -24.345 1.00 87.50 250 SER A C 1
ATOM 2016 O O . SER A 1 250 ? -10.218 4.146 -23.798 1.00 87.50 250 SER A O 1
ATOM 2018 N N . LEU A 1 251 ? -12.438 3.780 -23.660 1.00 86.50 251 LEU A N 1
ATOM 2019 C CA . LEU A 1 251 ? -12.539 3.890 -22.203 1.00 86.50 251 LEU A CA 1
ATOM 2020 C C . LEU A 1 251 ? -11.843 2.744 -21.466 1.00 86.50 251 LEU A C 1
ATOM 2022 O O . LEU A 1 251 ? -11.025 2.992 -20.583 1.00 86.50 251 LEU A O 1
ATOM 2026 N N . CYS A 1 252 ? -12.142 1.503 -21.842 1.00 86.56 252 CYS A N 1
ATOM 2027 C CA . CYS A 1 252 ? -11.757 0.314 -21.081 1.00 86.56 252 CYS A CA 1
ATOM 2028 C C . CYS A 1 252 ? -11.119 -0.783 -21.936 1.00 86.56 252 CYS A C 1
ATOM 2030 O O . CYS A 1 252 ? -10.957 -1.895 -21.452 1.00 86.56 252 CYS A O 1
ATOM 2032 N N . LEU A 1 253 ? -10.771 -0.508 -23.200 1.00 89.38 253 LEU A N 1
ATOM 2033 C CA . LEU A 1 253 ? -10.176 -1.502 -24.109 1.00 89.38 253 LEU A CA 1
ATOM 2034 C C . LEU A 1 253 ? -11.073 -2.728 -24.316 1.00 89.38 253 LEU A C 1
ATOM 2036 O O . LEU A 1 253 ? -10.579 -3.827 -24.542 1.00 89.38 253 LEU A O 1
ATOM 2040 N N . ASN A 1 254 ? -12.392 -2.512 -24.264 1.00 90.69 254 ASN A N 1
ATOM 2041 C CA . ASN A 1 254 ? -13.423 -3.553 -24.271 1.00 90.69 254 ASN A CA 1
ATOM 2042 C C . ASN A 1 254 ? -13.422 -4.462 -23.030 1.00 90.69 254 ASN A C 1
ATOM 2044 O O . ASN A 1 254 ? -14.166 -5.432 -22.994 1.00 90.69 254 ASN A O 1
ATOM 2048 N N . GLU A 1 255 ? -12.660 -4.127 -21.991 1.00 91.62 255 GLU A N 1
ATOM 2049 C CA . GLU A 1 255 ? -12.558 -4.869 -20.736 1.00 91.62 255 GLU A CA 1
ATOM 2050 C C . GLU A 1 255 ? -13.142 -4.044 -19.580 1.00 91.62 255 GLU A C 1
ATOM 2052 O O . GLU A 1 255 ? -12.444 -3.577 -18.681 1.00 91.62 255 GLU A O 1
ATOM 2057 N N . CYS A 1 256 ? -14.464 -3.849 -19.601 1.00 90.69 256 CYS A N 1
ATOM 2058 C CA . CYS A 1 256 ? -15.181 -3.161 -18.526 1.00 90.69 256 CYS A CA 1
ATOM 2059 C C . CYS A 1 256 ? -15.145 -3.961 -17.217 1.00 90.69 256 CYS A C 1
ATOM 2061 O O . CYS A 1 256 ? -14.860 -5.160 -17.199 1.00 90.69 256 CYS A O 1
ATOM 2063 N N . TYR A 1 257 ? -15.558 -3.324 -16.119 1.00 91.75 257 TYR A N 1
ATOM 2064 C CA . TYR A 1 257 ? -15.933 -4.053 -14.910 1.00 91.75 257 TYR A CA 1
ATOM 2065 C C . TYR A 1 257 ? -17.120 -4.978 -15.219 1.00 91.75 257 TYR A C 1
ATOM 2067 O O . TYR A 1 257 ? -18.239 -4.508 -15.427 1.00 91.75 257 TYR A O 1
ATOM 2075 N N . ASN A 1 258 ? -16.856 -6.283 -15.278 1.00 93.94 258 ASN A N 1
ATOM 2076 C CA . ASN A 1 258 ? -17.809 -7.310 -15.690 1.00 93.94 258 ASN A CA 1
ATOM 2077 C C . ASN A 1 258 ? -17.847 -8.411 -14.616 1.00 93.94 258 ASN A C 1
ATOM 2079 O O . ASN A 1 258 ? -17.182 -9.439 -14.760 1.00 93.94 258 ASN A O 1
ATOM 2083 N N . PRO A 1 259 ? -18.520 -8.165 -13.479 1.00 95.12 259 PRO A N 1
ATOM 2084 C CA . PRO A 1 259 ? -18.534 -9.104 -12.368 1.00 95.12 259 PRO A CA 1
ATOM 2085 C C . PRO A 1 259 ? -19.299 -10.382 -12.736 1.00 95.12 259 PRO A C 1
ATOM 2087 O O . PRO A 1 259 ? -20.351 -10.341 -13.373 1.00 95.12 259 PRO A O 1
ATOM 2090 N N . SER A 1 260 ? -18.762 -11.524 -12.320 1.00 95.25 260 SER A N 1
ATOM 2091 C CA . SER A 1 260 ? -19.512 -12.775 -12.211 1.00 95.25 260 SER A CA 1
ATOM 2092 C C . SER A 1 260 ? -20.304 -12.829 -10.902 1.00 95.25 260 SER A C 1
ATOM 2094 O O . SER A 1 260 ? -20.218 -11.917 -10.080 1.00 95.25 260 SER A O 1
ATOM 2096 N N . ASP A 1 261 ? -21.033 -13.923 -10.709 1.00 94.50 261 ASP A N 1
ATOM 2097 C CA . ASP A 1 261 ? -21.776 -14.203 -9.479 1.00 94.50 261 ASP A CA 1
ATOM 2098 C C . ASP A 1 261 ? -20.887 -14.828 -8.387 1.00 94.50 261 ASP A C 1
ATOM 2100 O O . ASP A 1 261 ? -21.291 -14.915 -7.232 1.00 94.50 261 ASP A O 1
ATOM 2104 N N . GLU A 1 262 ? -19.647 -15.192 -8.732 1.00 95.69 262 GLU A N 1
ATOM 2105 C CA . GLU A 1 262 ? -18.660 -15.763 -7.818 1.00 95.69 262 GLU A CA 1
ATOM 2106 C C . GLU A 1 262 ? -17.717 -14.692 -7.264 1.00 95.69 262 GLU A C 1
ATOM 2108 O O . GLU A 1 262 ? -17.330 -13.723 -7.942 1.00 95.69 262 GLU A O 1
ATOM 2113 N N . ARG A 1 263 ? -17.263 -14.902 -6.029 1.00 96.12 263 ARG A N 1
ATOM 2114 C CA . ARG A 1 263 ? -16.302 -14.013 -5.369 1.00 96.12 263 ARG A CA 1
ATOM 2115 C C . ARG A 1 263 ? -14.979 -14.696 -5.100 1.00 96.12 263 ARG A C 1
ATOM 2117 O O . ARG A 1 263 ? -14.891 -15.899 -4.882 1.00 96.12 263 ARG A O 1
ATOM 2124 N N . HIS A 1 264 ? -13.934 -13.883 -5.086 1.00 96.31 264 HIS A N 1
ATOM 2125 C CA . HIS A 1 264 ? -12.658 -14.296 -4.544 1.00 96.31 264 HIS A CA 1
ATOM 2126 C C . HIS A 1 264 ? -12.739 -14.476 -3.032 1.00 96.31 264 HIS A C 1
ATOM 2128 O O . HIS A 1 264 ? -13.459 -13.760 -2.329 1.00 96.31 264 HIS A O 1
ATOM 2134 N N . LYS A 1 265 ? -11.952 -15.414 -2.520 1.00 97.12 265 LYS A N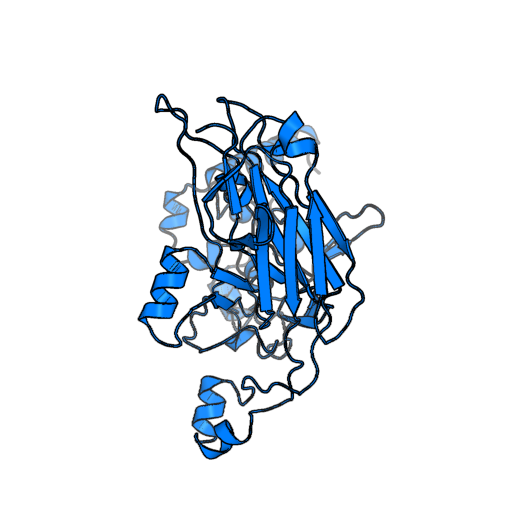 1
ATOM 2135 C CA . LYS A 1 265 ? -11.922 -15.740 -1.092 1.00 97.12 265 LYS A CA 1
ATOM 2136 C C . LYS A 1 265 ? -11.054 -14.751 -0.320 1.00 97.12 265 LYS A C 1
ATOM 2138 O O . LYS A 1 265 ? -9.967 -14.385 -0.769 1.00 97.12 265 LYS A O 1
ATOM 2143 N N . ILE A 1 266 ? -11.500 -14.362 0.875 1.00 98.00 266 ILE A N 1
ATOM 2144 C CA . ILE A 1 266 ? -10.628 -13.727 1.873 1.00 98.00 266 ILE A CA 1
ATOM 2145 C C . ILE A 1 266 ? -9.897 -14.844 2.619 1.00 98.00 266 ILE A C 1
ATOM 2147 O O . ILE A 1 266 ? -10.541 -15.728 3.180 1.00 98.00 266 ILE A O 1
ATOM 2151 N N . THR A 1 267 ? -8.565 -14.822 2.607 1.00 97.50 267 THR A N 1
ATOM 2152 C CA . THR A 1 267 ? -7.726 -15.870 3.214 1.00 97.50 267 THR A CA 1
ATOM 2153 C C . THR A 1 267 ? -7.421 -15.581 4.677 1.00 97.50 267 THR A C 1
ATOM 2155 O O . THR A 1 267 ? -7.354 -16.504 5.488 1.00 97.50 267 THR A O 1
ATOM 2158 N N . ARG A 1 268 ? -7.247 -14.305 5.032 1.00 98.06 268 ARG A N 1
ATOM 2159 C CA . ARG A 1 268 ? -6.958 -13.864 6.402 1.00 98.06 268 ARG A CA 1
ATOM 2160 C C . ARG A 1 268 ? -7.248 -12.382 6.605 1.00 98.06 268 ARG A C 1
ATOM 2162 O O . ARG A 1 268 ? -7.250 -11.595 5.655 1.00 98.06 268 ARG A O 1
ATOM 2169 N N . ILE A 1 269 ? -7.424 -12.010 7.866 1.00 98.69 269 ILE A N 1
ATOM 2170 C CA . ILE A 1 269 ? -7.411 -10.628 8.342 1.00 98.69 269 ILE A CA 1
ATOM 2171 C C . ILE A 1 269 ? -6.120 -10.404 9.124 1.00 98.69 269 ILE A C 1
ATOM 2173 O O . ILE A 1 269 ? -5.803 -11.157 10.044 1.00 98.69 269 ILE A O 1
ATOM 2177 N N . GLU A 1 270 ? -5.388 -9.353 8.781 1.00 98.69 270 GLU A N 1
ATOM 2178 C CA . GLU A 1 270 ? -4.212 -8.913 9.528 1.00 98.69 270 GLU A CA 1
ATOM 2179 C C . GLU A 1 270 ? -4.552 -7.618 10.269 1.00 98.69 270 GLU A C 1
ATOM 2181 O O . GLU A 1 270 ? -5.052 -6.656 9.682 1.00 98.69 270 GLU A O 1
ATOM 2186 N N . VAL A 1 271 ? -4.312 -7.606 11.575 1.00 98.81 271 VAL A N 1
ATOM 2187 C CA . VAL A 1 271 ? -4.539 -6.468 12.466 1.00 98.81 271 VAL A CA 1
ATOM 2188 C C . VAL A 1 271 ? -3.210 -5.776 12.692 1.00 98.81 271 VAL A C 1
ATOM 2190 O O . VAL A 1 271 ? -2.229 -6.434 13.030 1.00 98.81 271 VAL A O 1
ATOM 2193 N N . ILE A 1 272 ? -3.187 -4.457 12.548 1.00 98.69 272 ILE A N 1
ATOM 2194 C CA . ILE A 1 272 ? -2.023 -3.625 12.827 1.00 98.69 272 ILE A CA 1
ATOM 2195 C C . ILE A 1 272 ? -2.324 -2.800 14.073 1.00 98.69 272 ILE A C 1
ATOM 2197 O O . ILE A 1 272 ? -3.399 -2.203 14.182 1.00 98.69 272 ILE A O 1
ATOM 2201 N N . LYS A 1 273 ? -1.364 -2.755 14.999 1.00 98.50 273 LYS A N 1
ATOM 2202 C CA . LYS A 1 273 ? -1.430 -1.936 16.212 1.00 98.50 273 LYS A CA 1
ATOM 2203 C C . LYS A 1 273 ? -0.277 -0.946 16.224 1.00 98.50 273 LYS A C 1
ATOM 2205 O O . LYS A 1 273 ? 0.879 -1.320 16.051 1.00 98.50 273 LYS A O 1
ATOM 2210 N N . ILE A 1 274 ? -0.590 0.324 16.449 1.00 98.56 274 ILE A N 1
ATOM 2211 C CA . ILE A 1 274 ? 0.403 1.395 16.551 1.00 98.56 274 ILE A CA 1
ATOM 2212 C C . ILE A 1 274 ? 0.203 2.137 17.867 1.00 98.56 274 ILE A C 1
ATOM 2214 O O . ILE A 1 274 ? -0.915 2.510 18.219 1.00 98.56 274 ILE A O 1
ATOM 2218 N N . ARG A 1 275 ? 1.291 2.376 18.595 1.00 97.62 275 ARG A N 1
ATOM 2219 C CA . ARG A 1 275 ? 1.303 3.175 19.825 1.00 97.62 275 ARG A CA 1
ATOM 2220 C C . ARG A 1 275 ? 1.993 4.511 19.548 1.00 97.62 275 ARG A C 1
ATOM 2222 O O . ARG A 1 275 ? 3.196 4.511 19.322 1.00 97.62 275 ARG A O 1
ATOM 2229 N N . PRO A 1 276 ? 1.302 5.655 19.593 1.00 97.19 276 PRO A N 1
ATOM 2230 C CA . PRO A 1 276 ? 1.960 6.942 19.390 1.00 97.19 276 PRO A CA 1
ATOM 2231 C C . PRO A 1 276 ? 3.019 7.220 20.457 1.00 97.19 276 PRO A C 1
ATOM 2233 O O . PRO A 1 276 ? 2.834 6.838 21.616 1.00 97.19 276 PRO A O 1
ATOM 2236 N N . GLN A 1 277 ? 4.095 7.922 20.101 1.00 97.19 277 GLN A N 1
ATOM 2237 C CA . GLN A 1 277 ? 5.137 8.321 21.043 1.00 97.19 277 GLN A CA 1
ATOM 2238 C C . GLN A 1 277 ? 4.543 9.137 22.199 1.00 97.19 277 GLN A C 1
ATOM 2240 O O . GLN A 1 277 ? 3.744 10.054 21.980 1.00 97.19 277 GLN A O 1
ATOM 2245 N N . ILE A 1 278 ? 4.980 8.844 23.422 1.00 95.00 278 ILE A N 1
ATOM 2246 C CA . ILE A 1 278 ? 4.598 9.600 24.631 1.00 95.00 278 ILE A CA 1
ATOM 2247 C C . ILE A 1 278 ? 5.725 10.495 25.147 1.00 95.00 278 ILE A C 1
ATOM 2249 O O . ILE A 1 278 ? 5.490 11.357 25.987 1.00 95.00 278 ILE A O 1
ATOM 2253 N N . LYS A 1 279 ? 6.947 10.309 24.639 1.00 94.50 279 LYS A N 1
ATOM 2254 C CA . LYS A 1 279 ? 8.106 11.148 24.952 1.00 94.50 279 LYS A CA 1
ATOM 2255 C C . LYS A 1 279 ? 9.033 11.294 23.749 1.00 94.50 279 LYS A C 1
ATOM 2257 O O . LYS A 1 279 ? 9.124 10.399 22.905 1.00 94.50 279 LYS A O 1
ATOM 2262 N N . LYS A 1 280 ? 9.769 12.406 23.705 1.00 94.50 280 LYS A N 1
ATOM 2263 C CA . LYS A 1 280 ? 10.795 12.659 22.688 1.00 94.50 280 LYS A CA 1
ATOM 2264 C C . LYS A 1 280 ? 11.869 11.564 22.728 1.00 94.50 280 LYS A C 1
ATOM 2266 O O . LYS A 1 280 ? 12.321 11.172 23.800 1.00 94.50 280 LYS A O 1
ATOM 2271 N N . GLY A 1 281 ? 12.268 11.072 21.556 1.00 93.69 281 GLY A N 1
ATOM 2272 C CA . GLY A 1 281 ? 13.311 10.048 21.420 1.00 93.69 281 GLY A CA 1
ATOM 2273 C C . GLY A 1 281 ? 12.867 8.612 21.726 1.00 93.69 281 GLY A C 1
ATOM 2274 O O . GLY A 1 281 ? 13.697 7.708 21.689 1.00 93.69 281 GLY A O 1
ATOM 2275 N N . GLU A 1 282 ? 11.582 8.363 22.004 1.00 96.62 282 GLU A N 1
ATOM 2276 C CA . GLU A 1 282 ? 11.069 6.994 22.128 1.00 96.62 282 GLU A CA 1
ATOM 2277 C C . GLU A 1 282 ? 11.268 6.222 20.811 1.00 96.62 282 GLU A C 1
ATOM 2279 O O . GLU A 1 282 ? 10.946 6.718 19.730 1.00 96.62 282 GLU A O 1
ATOM 2284 N N . ASN A 1 283 ? 11.815 5.006 20.888 1.00 96.38 283 ASN A N 1
ATOM 2285 C CA . ASN A 1 283 ? 12.153 4.225 19.700 1.00 96.38 283 ASN A CA 1
ATOM 2286 C C . ASN A 1 283 ? 10.887 3.763 18.954 1.00 96.38 283 ASN A C 1
ATOM 2288 O O . ASN A 1 283 ? 10.188 2.861 19.417 1.00 96.38 283 ASN A O 1
ATOM 2292 N N . VAL A 1 284 ? 10.653 4.336 17.770 1.00 96.00 284 VAL A N 1
ATOM 2293 C CA . VAL A 1 284 ? 9.479 4.076 16.920 1.00 96.00 284 VAL A CA 1
ATOM 2294 C C . VAL A 1 284 ? 9.371 2.615 16.479 1.00 96.00 284 VAL A C 1
ATOM 2296 O O . VAL A 1 284 ? 8.263 2.103 16.355 1.00 96.00 284 VAL A O 1
ATOM 2299 N N . ASN A 1 285 ? 10.488 1.898 16.321 1.00 93.12 285 ASN A N 1
ATOM 2300 C CA . ASN A 1 285 ? 10.459 0.499 15.878 1.00 93.12 285 ASN A CA 1
ATOM 2301 C C . ASN A 1 285 ? 9.713 -0.414 16.863 1.00 93.12 285 ASN A C 1
ATOM 2303 O O . ASN A 1 285 ? 9.188 -1.443 16.464 1.00 93.12 285 ASN A O 1
ATOM 2307 N N . LYS A 1 286 ? 9.650 -0.041 18.149 1.00 95.62 286 LYS A N 1
ATOM 2308 C CA . LYS A 1 286 ? 8.919 -0.796 19.182 1.00 95.62 286 LYS A CA 1
ATOM 2309 C C . LYS A 1 286 ? 7.441 -0.402 19.284 1.00 95.62 286 LYS A C 1
ATOM 2311 O O . LYS A 1 286 ? 6.717 -0.939 20.118 1.00 95.62 286 LYS A O 1
ATOM 2316 N N . LEU A 1 287 ? 7.010 0.580 18.496 1.00 97.44 287 LEU A N 1
ATOM 2317 C CA . LEU A 1 287 ? 5.682 1.182 18.573 1.00 97.44 287 LEU A CA 1
ATOM 2318 C C . LEU A 1 287 ? 4.738 0.717 17.466 1.00 97.44 287 LEU A C 1
ATOM 2320 O O . LEU A 1 287 ? 3.539 0.957 17.581 1.00 97.44 287 LEU A O 1
ATOM 2324 N N . ILE A 1 288 ? 5.260 0.072 16.423 1.00 97.75 288 ILE A N 1
ATOM 2325 C CA . ILE A 1 288 ? 4.499 -0.408 15.270 1.00 97.75 288 ILE A CA 1
ATOM 2326 C C . ILE A 1 288 ? 4.532 -1.936 15.291 1.00 97.75 288 ILE A C 1
ATOM 2328 O O . ILE A 1 288 ? 5.596 -2.536 15.180 1.00 97.75 288 ILE A O 1
ATOM 2332 N N . GLU A 1 289 ? 3.365 -2.555 15.428 1.00 97.62 289 GLU A N 1
ATOM 2333 C CA . GLU A 1 289 ? 3.175 -4.001 15.329 1.00 97.62 289 GLU A CA 1
ATOM 2334 C C . GLU A 1 289 ? 2.413 -4.307 14.037 1.00 97.62 289 GLU A C 1
ATOM 2336 O O . GLU A 1 289 ? 1.189 -4.153 13.971 1.00 97.62 289 GLU A O 1
ATOM 2341 N N . ASP A 1 290 ? 3.152 -4.710 13.002 1.00 96.19 290 ASP A N 1
ATOM 2342 C CA . ASP A 1 290 ? 2.625 -5.092 11.693 1.00 96.19 290 ASP A CA 1
ATOM 2343 C C . ASP A 1 290 ? 3.175 -6.470 11.270 1.00 96.19 290 ASP A C 1
ATOM 2345 O O . ASP A 1 290 ? 4.315 -6.547 10.808 1.00 96.19 290 ASP A O 1
ATOM 2349 N N . PRO A 1 291 ? 2.386 -7.554 11.405 1.00 97.19 291 PRO A N 1
ATOM 2350 C CA . PRO A 1 291 ? 1.062 -7.617 12.029 1.00 97.19 291 PRO A CA 1
ATOM 2351 C C . PRO A 1 291 ? 1.134 -7.710 13.566 1.00 97.19 291 PRO A C 1
ATOM 2353 O O . PRO A 1 291 ? 2.024 -8.339 14.128 1.00 97.19 291 PRO A O 1
ATOM 2356 N N . PHE A 1 292 ? 0.134 -7.154 14.252 1.00 98.12 292 PHE A N 1
ATOM 2357 C CA . PHE A 1 292 ? -0.170 -7.448 15.659 1.00 98.12 292 PHE A CA 1
ATOM 2358 C C . PHE A 1 292 ? -0.872 -8.804 15.803 1.00 98.12 292 PHE A C 1
ATOM 2360 O O . PHE A 1 292 ? -0.558 -9.590 16.694 1.00 98.12 292 PHE A O 1
ATOM 2367 N N . LYS A 1 293 ? -1.837 -9.088 14.919 1.00 98.12 293 LYS A N 1
ATOM 2368 C CA . LYS A 1 293 ? -2.532 -10.381 14.846 1.00 98.12 293 LYS A CA 1
ATOM 2369 C C . LYS A 1 293 ? -2.783 -10.768 13.401 1.00 98.12 293 LYS A C 1
ATOM 2371 O O . LYS A 1 293 ? -3.136 -9.918 12.589 1.00 98.12 293 LYS A O 1
ATOM 2376 N N . THR A 1 294 ? -2.698 -12.061 13.122 1.00 98.31 294 THR A N 1
ATOM 2377 C CA . THR A 1 294 ? -3.112 -12.651 11.848 1.00 98.31 294 THR A CA 1
ATOM 2378 C C . THR A 1 294 ? -4.180 -13.691 12.139 1.00 98.31 294 THR A C 1
ATOM 2380 O O . THR A 1 294 ? -3.923 -14.655 12.855 1.00 98.31 294 THR A O 1
ATOM 2383 N N . ILE A 1 295 ? -5.385 -13.475 11.620 1.00 98.31 295 ILE A N 1
ATOM 2384 C CA . ILE A 1 295 ? -6.552 -14.318 11.880 1.00 98.31 295 ILE A CA 1
ATOM 2385 C C . ILE A 1 295 ? -6.934 -15.001 10.562 1.00 98.31 295 ILE A C 1
ATOM 2387 O O . ILE A 1 295 ? -7.309 -14.297 9.618 1.00 98.31 295 ILE A O 1
ATOM 2391 N N . PRO A 1 296 ? -6.807 -16.336 10.450 1.00 97.50 296 PRO A N 1
ATOM 2392 C CA . PRO A 1 296 ? -7.185 -17.052 9.238 1.00 97.50 296 PRO A CA 1
ATOM 2393 C C . PRO A 1 296 ? -8.700 -16.990 9.024 1.00 97.50 296 PRO A C 1
ATOM 2395 O O . PRO A 1 296 ? -9.478 -16.965 9.976 1.00 97.50 296 PRO A O 1
ATOM 2398 N N . CYS A 1 297 ? -9.110 -16.978 7.761 1.00 95.50 297 CYS A N 1
ATOM 2399 C CA . CYS A 1 297 ? -10.506 -17.052 7.352 1.00 95.50 297 CYS A CA 1
ATOM 2400 C C . CYS A 1 297 ? -10.798 -18.430 6.754 1.00 95.50 297 CYS A C 1
ATOM 2402 O O . CYS A 1 297 ? -9.935 -19.040 6.129 1.00 95.50 297 CYS A O 1
ATOM 2404 N N . GLU A 1 298 ? -12.042 -18.890 6.869 1.00 86.38 298 GLU A N 1
ATOM 2405 C CA . GLU A 1 298 ? -12.472 -20.203 6.358 1.00 86.38 298 GLU A CA 1
ATOM 2406 C C . GLU A 1 298 ? -12.508 -20.291 4.817 1.00 86.38 298 GLU A C 1
ATOM 2408 O O . GLU A 1 298 ? -12.815 -21.343 4.264 1.00 86.38 298 GLU A O 1
ATOM 2413 N N . GLY A 1 299 ? -12.202 -19.202 4.101 1.00 77.00 299 GLY A N 1
ATOM 2414 C CA . GLY A 1 299 ? -12.149 -19.193 2.636 1.00 77.00 299 GLY A CA 1
ATOM 2415 C C . GLY A 1 299 ? -13.518 -19.360 1.966 1.00 77.00 299 GLY A C 1
ATOM 2416 O O . GLY A 1 299 ? -13.609 -19.969 0.900 1.00 77.00 299 GLY A O 1
ATOM 2417 N N . LYS A 1 300 ? -14.573 -18.838 2.597 1.00 83.56 300 LYS A N 1
ATOM 2418 C CA . LYS A 1 300 ? -15.955 -18.834 2.097 1.00 83.56 300 LYS A CA 1
ATOM 2419 C C . LYS A 1 300 ? -16.218 -17.655 1.150 1.00 83.56 300 LYS A C 1
ATOM 2421 O O . LYS A 1 300 ? -15.602 -16.595 1.295 1.00 83.56 300 LYS A O 1
ATOM 2426 N N . GLU A 1 301 ? -17.124 -17.827 0.185 1.00 80.00 301 GLU A N 1
ATOM 2427 C CA . GLU A 1 301 ? -17.470 -16.770 -0.787 1.00 80.00 301 GLU A CA 1
ATOM 2428 C C . GLU A 1 301 ? -18.345 -15.668 -0.168 1.00 80.00 301 GLU A C 1
ATOM 2430 O O . GLU A 1 301 ? -18.275 -14.505 -0.576 1.00 80.00 301 GLU A O 1
ATOM 2435 N N . GLU A 1 302 ? -19.098 -15.999 0.883 1.00 85.19 302 GLU A N 1
ATOM 2436 C CA . GLU A 1 302 ? -19.935 -15.079 1.662 1.00 85.19 302 GLU A CA 1
ATOM 2437 C C . GLU A 1 302 ? -19.111 -14.059 2.472 1.00 85.19 302 GLU A C 1
ATOM 2439 O O . GLU A 1 302 ? -19.652 -13.089 3.016 1.00 85.19 302 GLU A O 1
ATOM 2444 N N . GLY A 1 303 ? -17.790 -14.251 2.522 1.00 91.31 303 GLY A N 1
ATOM 2445 C CA . GLY A 1 303 ? -16.831 -13.394 3.198 1.00 91.31 303 GLY A CA 1
ATOM 2446 C C . GLY A 1 303 ? -16.290 -13.987 4.496 1.00 91.31 303 GLY A C 1
ATOM 2447 O O . GLY A 1 303 ? -16.486 -15.152 4.828 1.00 91.31 303 GLY A O 1
ATOM 2448 N N . CYS A 1 304 ? -15.569 -13.152 5.234 1.00 96.44 304 CYS A N 1
ATOM 2449 C CA . CYS A 1 304 ? -14.933 -13.479 6.499 1.00 96.44 304 CYS A CA 1
ATOM 2450 C C . CYS A 1 304 ? -15.405 -12.507 7.577 1.00 96.44 304 CYS A C 1
ATOM 2452 O O . CYS A 1 304 ? -15.349 -11.290 7.383 1.00 96.44 304 CYS A O 1
ATOM 2454 N N . VAL A 1 305 ? -15.865 -13.044 8.707 1.00 97.25 305 VAL A N 1
ATOM 2455 C CA . VAL A 1 305 ? -16.227 -12.271 9.897 1.00 97.25 305 VAL A CA 1
ATOM 2456 C C . VAL A 1 305 ? -15.387 -12.775 11.055 1.00 97.25 305 VAL A C 1
ATOM 2458 O O . VAL A 1 305 ? -15.437 -13.957 11.379 1.00 97.25 305 VAL A O 1
ATOM 2461 N N . VAL A 1 306 ? -14.621 -11.881 11.672 1.00 97.25 306 VAL A N 1
ATOM 2462 C CA . VAL A 1 306 ? -13.772 -12.211 12.820 1.00 97.25 306 VAL A CA 1
ATOM 2463 C C . VAL A 1 306 ? -13.979 -11.193 13.927 1.00 97.25 306 VAL A C 1
ATOM 2465 O O . VAL A 1 306 ? -14.186 -10.006 13.667 1.00 97.25 306 VAL A O 1
ATOM 2468 N N . GLU A 1 307 ? -13.896 -11.660 15.167 1.00 97.38 307 GLU A N 1
ATOM 2469 C CA . GLU A 1 307 ? -13.865 -10.810 16.350 1.00 97.38 307 GLU A CA 1
ATOM 2470 C C . GLU A 1 307 ? -12.556 -11.045 17.101 1.00 97.38 307 GLU A C 1
ATOM 2472 O O . GLU A 1 307 ? -12.073 -12.174 17.200 1.00 97.38 307 GLU A O 1
ATOM 2477 N N . PHE A 1 308 ? -11.949 -9.973 17.604 1.00 97.69 308 PHE A N 1
ATOM 2478 C CA . PHE A 1 308 ? -10.717 -10.070 18.381 1.00 97.69 308 PHE A CA 1
ATOM 2479 C C . PHE A 1 308 ? -10.666 -9.019 19.482 1.00 97.69 308 PHE A C 1
ATOM 2481 O O . PHE A 1 308 ? -11.331 -7.987 19.430 1.00 97.69 308 PHE A O 1
ATOM 2488 N N . GLN A 1 309 ? -9.827 -9.283 20.477 1.00 97.19 309 GLN A N 1
ATOM 2489 C CA . GLN A 1 309 ? -9.580 -8.384 21.596 1.00 97.19 309 GLN A CA 1
ATOM 2490 C C . GLN A 1 309 ? -8.092 -8.076 21.735 1.00 97.19 309 GLN A C 1
ATOM 2492 O O . GLN A 1 309 ? -7.244 -8.862 21.290 1.00 97.19 309 GLN A O 1
ATOM 2497 N N . ASP A 1 310 ? -7.784 -6.969 22.405 1.00 97.06 310 ASP A N 1
ATOM 2498 C CA . ASP A 1 310 ? -6.441 -6.665 22.906 1.00 97.06 310 ASP A CA 1
ATOM 2499 C C . ASP A 1 310 ? -6.435 -6.508 24.440 1.00 97.06 310 ASP A C 1
ATOM 2501 O O . ASP A 1 310 ? -6.587 -5.397 24.954 1.00 97.06 310 ASP A O 1
ATOM 2505 N N . PRO A 1 311 ? -6.266 -7.609 25.197 1.00 94.88 311 PRO A N 1
ATOM 2506 C CA . PRO A 1 311 ? -6.215 -7.567 26.660 1.00 94.88 311 PRO A CA 1
ATOM 2507 C C . PRO A 1 311 ? -5.053 -6.733 27.215 1.00 94.88 311 PRO A C 1
ATOM 2509 O O . PRO A 1 311 ? -5.157 -6.175 28.310 1.00 94.88 311 PRO A O 1
ATOM 2512 N N . ASP A 1 312 ? -3.954 -6.613 26.468 1.00 94.19 312 ASP A N 1
ATOM 2513 C CA . ASP A 1 312 ? -2.760 -5.892 26.913 1.00 94.19 312 ASP A CA 1
ATOM 2514 C C . ASP A 1 312 ? -2.886 -4.374 26.742 1.00 94.19 312 ASP A C 1
ATOM 2516 O O . ASP A 1 312 ? -2.046 -3.628 27.251 1.00 94.19 312 ASP A O 1
ATOM 2520 N N . TYR A 1 313 ? -3.952 -3.889 26.096 1.00 95.00 313 TYR A N 1
ATOM 2521 C CA . TYR A 1 313 ? -4.266 -2.463 26.009 1.00 95.00 313 TYR A CA 1
ATOM 2522 C C . TYR A 1 313 ? -4.325 -1.802 27.395 1.00 95.00 313 TYR A C 1
ATOM 2524 O O . TYR A 1 313 ? -3.676 -0.779 27.625 1.00 95.00 313 TYR A O 1
ATOM 2532 N N . LEU A 1 314 ? -5.039 -2.424 28.342 1.00 92.38 314 LEU A N 1
ATOM 2533 C CA . LEU A 1 314 ? -5.175 -1.901 29.705 1.00 92.38 314 LEU A CA 1
ATOM 2534 C C . LEU A 1 314 ? -3.845 -1.916 30.461 1.00 92.38 314 LEU A C 1
ATOM 2536 O O . LEU A 1 314 ? -3.517 -0.947 31.140 1.00 92.38 314 LEU A O 1
ATOM 2540 N N . LYS A 1 315 ? -3.055 -2.985 30.300 1.00 90.31 315 LYS A N 1
ATOM 2541 C CA . LYS A 1 315 ? -1.725 -3.096 30.920 1.00 90.31 315 LYS A CA 1
ATOM 2542 C C . LYS A 1 315 ? -0.762 -2.041 30.377 1.00 90.31 315 LYS A C 1
ATOM 2544 O O . LYS A 1 315 ? 0.044 -1.501 31.124 1.00 90.31 315 LYS A O 1
ATOM 2549 N N . GLY A 1 316 ? -0.850 -1.749 29.078 1.00 88.81 316 GLY A N 1
ATOM 2550 C CA . GLY A 1 316 ? -0.016 -0.749 28.417 1.00 88.81 316 GLY A CA 1
ATOM 2551 C C . GLY A 1 316 ? -0.334 0.684 28.841 1.00 88.81 316 GLY A C 1
ATOM 2552 O O . GLY A 1 316 ? 0.550 1.537 28.792 1.00 88.81 316 GLY A O 1
ATOM 2553 N N . GLY A 1 317 ? -1.577 0.953 29.251 1.00 92.81 317 GLY A N 1
ATOM 2554 C CA . GLY A 1 317 ? -1.973 2.218 29.862 1.00 92.81 317 GLY A CA 1
ATOM 2555 C C . GLY A 1 317 ? -1.729 3.459 28.996 1.00 92.81 317 GLY A C 1
ATOM 2556 O O . GLY A 1 317 ? -1.427 4.532 29.527 1.00 92.81 317 GLY A O 1
ATOM 2557 N N . ARG A 1 318 ? -1.806 3.315 27.668 1.00 94.50 318 ARG A N 1
ATOM 2558 C CA . ARG A 1 318 ? -1.513 4.374 26.693 1.00 94.50 318 ARG A CA 1
ATOM 2559 C C . ARG A 1 318 ? -2.364 4.246 25.440 1.00 94.50 318 ARG A C 1
ATOM 2561 O O . ARG A 1 318 ? -2.889 3.177 25.134 1.00 94.50 318 ARG A O 1
ATOM 2568 N N . ASP A 1 319 ? -2.440 5.340 24.696 1.00 96.12 319 ASP A N 1
ATOM 2569 C CA . ASP A 1 319 ? -3.201 5.406 23.454 1.00 96.12 319 ASP A CA 1
ATOM 2570 C C . ASP A 1 319 ? -2.714 4.364 22.447 1.00 96.12 319 ASP A C 1
ATOM 2572 O O . ASP A 1 319 ? -1.523 4.039 22.370 1.00 96.12 319 ASP A O 1
ATOM 2576 N N . SER A 1 320 ? -3.654 3.820 21.686 1.00 97.50 320 SER A N 1
ATOM 2577 C CA . SER A 1 320 ? -3.386 2.815 20.663 1.00 97.50 320 SER A CA 1
ATOM 2578 C C . SER A 1 320 ? -4.260 3.065 19.445 1.00 97.50 320 SER A C 1
ATOM 2580 O O . SER A 1 320 ? -5.418 3.467 19.549 1.00 97.50 320 SER A O 1
ATOM 2582 N N . ILE A 1 321 ? -3.682 2.825 18.280 1.00 98.50 321 ILE A N 1
ATOM 2583 C CA . ILE A 1 321 ? -4.313 2.975 16.979 1.00 98.50 321 ILE A CA 1
ATOM 2584 C C . ILE A 1 321 ? -4.396 1.587 16.365 1.00 98.50 321 ILE A C 1
ATOM 2586 O O . ILE A 1 321 ? -3.398 0.862 16.344 1.00 98.50 321 ILE A O 1
ATOM 2590 N N . TYR A 1 322 ? -5.568 1.238 15.848 1.00 98.75 322 TYR A N 1
ATOM 2591 C CA . TYR A 1 322 ? -5.798 -0.038 15.184 1.00 98.75 322 TYR A CA 1
ATOM 2592 C C . TYR A 1 322 ? -6.303 0.207 13.779 1.00 98.75 322 TYR A C 1
ATOM 2594 O O . TYR A 1 322 ? -7.192 1.026 13.573 1.00 98.75 322 TYR A O 1
ATOM 2602 N N . TYR A 1 323 ? -5.777 -0.530 12.818 1.00 98.75 323 TYR A N 1
ATOM 2603 C CA . TYR A 1 323 ? -6.425 -0.706 11.527 1.00 98.75 323 TYR A CA 1
ATOM 2604 C C . TYR A 1 323 ? -6.218 -2.144 11.082 1.00 98.75 323 TYR A C 1
ATOM 2606 O O . TYR A 1 323 ? -5.371 -2.864 11.619 1.00 98.75 323 TYR A O 1
ATOM 2614 N N . VAL A 1 324 ? -7.006 -2.577 10.111 1.00 98.75 324 VAL A N 1
ATOM 2615 C CA . VAL A 1 324 ? -6.932 -3.942 9.602 1.00 98.75 324 VAL A CA 1
ATOM 2616 C C . VAL A 1 324 ? -6.667 -3.932 8.114 1.00 98.75 324 VAL A C 1
ATOM 2618 O O . VAL A 1 324 ? -7.014 -2.980 7.406 1.00 98.75 324 VAL A O 1
ATOM 2621 N N . ARG A 1 325 ? -6.079 -5.023 7.632 1.00 97.94 325 ARG A N 1
ATOM 2622 C CA . ARG A 1 325 ? -6.065 -5.343 6.215 1.00 97.94 325 ARG A CA 1
ATOM 2623 C C . ARG A 1 325 ? -6.679 -6.709 5.950 1.00 97.94 325 ARG A C 1
ATOM 2625 O O . ARG A 1 325 ? -6.307 -7.699 6.575 1.00 97.94 325 ARG A O 1
ATOM 2632 N N . ALA A 1 326 ? -7.635 -6.743 5.030 1.00 98.25 326 ALA A N 1
ATOM 2633 C CA . ALA A 1 326 ? -8.245 -7.977 4.555 1.00 98.25 326 ALA A CA 1
ATOM 2634 C C . ALA A 1 326 ? -7.459 -8.490 3.355 1.00 98.25 326 ALA A C 1
ATOM 2636 O O . ALA A 1 326 ? -7.302 -7.753 2.382 1.00 98.25 326 ALA A O 1
ATOM 2637 N N . ILE A 1 327 ? -6.969 -9.725 3.433 1.00 98.19 327 ILE A N 1
ATOM 2638 C CA . ILE A 1 327 ? -6.137 -10.328 2.395 1.00 98.19 327 ILE A CA 1
ATOM 2639 C C . ILE A 1 327 ? -6.985 -11.270 1.544 1.00 98.19 327 ILE A C 1
ATOM 2641 O O . ILE A 1 327 ? -7.584 -12.219 2.052 1.00 98.19 327 ILE A O 1
ATOM 2645 N N . GLN A 1 328 ? -7.030 -11.004 0.245 1.00 97.06 328 GLN A N 1
ATOM 2646 C CA . GLN A 1 328 ? -7.686 -11.848 -0.744 1.00 97.06 328 GLN A CA 1
ATOM 2647 C C . GLN A 1 328 ? -6.720 -12.926 -1.254 1.00 97.06 328 GLN A C 1
ATOM 2649 O O . GLN A 1 328 ? -5.499 -12.753 -1.229 1.00 97.06 328 GLN A O 1
ATOM 2654 N N . GLU A 1 329 ? -7.267 -14.043 -1.732 1.00 95.94 329 GLU A N 1
ATOM 2655 C CA . GLU A 1 329 ? -6.506 -15.041 -2.483 1.00 95.94 329 GLU A CA 1
ATOM 2656 C C . GLU A 1 329 ? -5.748 -14.427 -3.671 1.00 95.94 329 GLU A C 1
ATOM 2658 O O . GLU A 1 329 ? -6.069 -13.340 -4.165 1.00 95.94 329 GLU A O 1
ATOM 2663 N N . LYS A 1 330 ? -4.713 -15.138 -4.125 1.00 96.69 330 LYS A N 1
ATOM 2664 C CA . LYS A 1 330 ? -3.807 -14.621 -5.146 1.00 96.69 330 LYS A CA 1
ATOM 2665 C C . LYS A 1 330 ? -4.515 -14.453 -6.486 1.00 96.69 330 LYS A C 1
ATOM 2667 O O . LYS A 1 330 ? -5.093 -15.405 -7.002 1.00 96.69 330 LYS A O 1
ATOM 2672 N N . THR A 1 331 ? -4.358 -13.285 -7.097 1.00 95.56 331 THR A N 1
ATOM 2673 C CA . THR A 1 331 ? -4.746 -13.032 -8.491 1.00 95.56 331 THR A CA 1
ATOM 2674 C C . THR A 1 331 ? -3.558 -12.493 -9.270 1.00 95.56 331 THR A C 1
ATOM 2676 O O . THR A 1 331 ? -2.608 -11.972 -8.687 1.00 95.56 331 THR A O 1
ATOM 2679 N N . LEU A 1 332 ? -3.570 -12.685 -10.588 1.00 95.31 332 LEU A N 1
ATOM 2680 C CA . LEU A 1 332 ? -2.537 -12.140 -11.464 1.00 95.31 332 LEU A CA 1
ATOM 2681 C C . LEU A 1 332 ? -2.581 -10.616 -11.438 1.00 95.31 332 LEU A C 1
ATOM 2683 O O . LEU A 1 332 ? -3.663 -10.059 -11.560 1.00 95.31 332 LEU A O 1
ATOM 2687 N N . THR A 1 333 ? -1.413 -9.984 -11.336 1.00 94.69 333 THR A N 1
ATOM 2688 C CA . THR A 1 333 ? -1.270 -8.527 -11.229 1.00 94.69 333 THR A CA 1
ATOM 2689 C C . THR A 1 333 ? -0.125 -8.029 -12.080 1.00 94.69 333 THR A C 1
ATOM 2691 O O . THR A 1 333 ? 0.980 -8.586 -12.037 1.00 94.69 333 THR A O 1
ATOM 2694 N N . VAL A 1 334 ? -0.383 -6.954 -12.817 1.00 93.56 334 VAL A N 1
ATOM 2695 C CA . VAL A 1 334 ? 0.599 -6.198 -13.583 1.00 93.56 334 VAL A CA 1
ATOM 2696 C C . VAL A 1 334 ? 1.729 -5.770 -12.663 1.00 93.56 334 VAL A C 1
ATOM 2698 O O . VAL A 1 334 ? 1.508 -5.142 -11.629 1.00 93.56 334 VAL A O 1
ATOM 2701 N N . ASN A 1 335 ? 2.958 -6.110 -13.052 1.00 93.25 335 ASN A N 1
ATOM 2702 C CA . ASN A 1 335 ? 4.157 -5.824 -12.267 1.00 93.25 335 ASN A CA 1
ATOM 2703 C C . ASN A 1 335 ? 4.137 -6.430 -10.843 1.00 93.25 335 ASN A C 1
ATOM 2705 O O . ASN A 1 335 ? 4.883 -5.988 -9.969 1.00 93.25 335 ASN A O 1
ATOM 2709 N N . GLY A 1 336 ? 3.367 -7.500 -10.603 1.00 93.50 336 GLY A N 1
ATOM 2710 C CA . GLY A 1 336 ? 3.195 -8.098 -9.270 1.00 93.50 336 GLY A CA 1
ATOM 2711 C C . GLY A 1 336 ? 4.463 -8.673 -8.615 1.00 93.50 336 GLY A C 1
ATOM 2712 O O . GLY A 1 336 ? 4.460 -8.976 -7.427 1.00 93.50 336 GLY A O 1
ATOM 2713 N N . LYS A 1 337 ? 5.557 -8.832 -9.372 1.00 92.88 337 LYS A N 1
ATOM 2714 C CA . LYS A 1 337 ? 6.886 -9.267 -8.885 1.00 92.88 337 LYS A CA 1
ATOM 2715 C C . LYS A 1 337 ? 7.969 -8.190 -8.994 1.00 92.88 337 LYS A C 1
ATOM 2717 O O . LYS A 1 337 ? 9.150 -8.497 -8.825 1.00 92.88 337 LYS A O 1
ATOM 2722 N N . ASN A 1 338 ? 7.593 -6.958 -9.326 1.00 92.81 338 ASN A N 1
ATOM 2723 C CA . ASN A 1 338 ? 8.494 -5.835 -9.559 1.00 92.81 338 ASN A CA 1
ATOM 2724 C C . ASN A 1 338 ? 9.735 -6.206 -10.394 1.00 92.81 338 ASN A C 1
ATOM 2726 O O . ASN A 1 338 ? 9.622 -6.535 -11.573 1.00 92.81 338 ASN A O 1
ATOM 2730 N N . LEU A 1 339 ? 10.921 -6.196 -9.777 1.00 92.62 339 LEU A N 1
ATOM 2731 C CA . LEU A 1 339 ? 12.207 -6.471 -10.427 1.00 92.62 339 LEU A CA 1
ATOM 2732 C C . LEU A 1 339 ? 12.433 -7.955 -10.777 1.00 92.62 339 LEU A C 1
ATOM 2734 O O . LEU A 1 339 ? 13.470 -8.287 -11.353 1.00 92.62 339 LEU A O 1
ATOM 2738 N N . ARG A 1 340 ? 11.486 -8.846 -10.443 1.00 92.25 340 ARG A N 1
ATOM 2739 C CA . ARG A 1 340 ? 11.531 -10.298 -10.710 1.00 92.25 340 ARG A CA 1
ATOM 2740 C C . ARG A 1 340 ? 12.873 -10.900 -10.293 1.00 92.25 340 ARG A C 1
ATOM 2742 O O . ARG A 1 340 ? 13.558 -11.539 -11.090 1.00 92.25 340 ARG A O 1
ATOM 2749 N N . CYS A 1 341 ? 13.253 -10.617 -9.050 1.00 92.69 341 CYS A N 1
ATOM 2750 C CA . CYS A 1 341 ? 14.518 -11.061 -8.504 1.00 92.69 341 CYS A CA 1
ATOM 2751 C C . CYS A 1 341 ? 14.575 -12.596 -8.377 1.00 92.69 341 CYS A C 1
ATOM 2753 O O . CYS A 1 341 ? 13.618 -13.236 -7.937 1.00 92.69 341 CYS A O 1
ATOM 2755 N N . GLU A 1 342 ? 15.711 -13.166 -8.764 1.00 94.56 342 GLU A N 1
ATOM 2756 C CA . GLU A 1 342 ? 16.136 -14.525 -8.454 1.00 94.56 342 GLU A CA 1
ATOM 2757 C C . GLU A 1 342 ? 16.971 -14.493 -7.177 1.00 94.56 342 GLU A C 1
ATOM 2759 O O . GLU A 1 342 ? 17.898 -13.687 -7.054 1.00 94.56 342 GLU A O 1
ATOM 2764 N N . TYR A 1 343 ? 16.629 -15.369 -6.237 1.00 93.88 343 TYR A N 1
ATOM 2765 C CA . TYR A 1 343 ? 17.230 -15.398 -4.912 1.00 93.88 343 TYR A CA 1
ATOM 2766 C C . TYR A 1 343 ? 18.106 -16.636 -4.724 1.00 93.88 343 TYR A C 1
ATOM 2768 O O . TYR A 1 343 ? 17.778 -17.718 -5.218 1.00 93.88 343 TYR A O 1
ATOM 2776 N N . ASP A 1 344 ? 19.206 -16.481 -3.989 1.00 95.19 344 ASP A N 1
ATOM 2777 C CA . ASP A 1 344 ? 20.006 -17.608 -3.511 1.00 95.19 344 ASP A CA 1
ATOM 2778 C C . ASP A 1 344 ? 19.337 -18.324 -2.315 1.00 95.19 344 ASP A C 1
ATOM 2780 O O . ASP A 1 344 ? 18.291 -17.914 -1.805 1.00 95.19 344 ASP A O 1
ATOM 2784 N N . LYS A 1 345 ? 19.967 -19.399 -1.817 1.00 95.19 345 LYS A N 1
ATOM 2785 C CA . LYS A 1 345 ? 19.481 -20.154 -0.644 1.00 95.19 345 LYS A CA 1
ATOM 2786 C C . LYS A 1 345 ? 19.436 -19.332 0.655 1.00 95.19 345 LYS A C 1
ATOM 2788 O O . LYS A 1 345 ? 18.810 -19.771 1.613 1.00 95.19 345 LYS A O 1
ATOM 2793 N N . LYS A 1 346 ? 20.122 -18.188 0.710 1.00 93.62 346 LYS A N 1
ATOM 2794 C CA . LYS A 1 346 ? 20.169 -17.280 1.865 1.00 93.62 346 LYS A CA 1
ATOM 2795 C C . LYS A 1 346 ? 19.162 -16.128 1.737 1.00 93.62 346 LYS A C 1
ATOM 2797 O O . LYS A 1 346 ? 19.071 -15.319 2.653 1.00 93.62 346 LYS A O 1
ATOM 2802 N N . GLY A 1 347 ? 18.413 -16.053 0.635 1.00 90.81 347 GLY A N 1
ATOM 2803 C CA . GLY A 1 347 ? 17.455 -14.981 0.370 1.00 90.81 347 GLY A CA 1
ATOM 2804 C C . GLY A 1 347 ? 18.082 -13.707 -0.202 1.00 90.81 347 GLY A C 1
ATOM 2805 O O . GLY A 1 347 ? 17.409 -12.678 -0.255 1.00 90.81 347 GLY A O 1
ATOM 2806 N N . ASN A 1 348 ? 19.336 -13.743 -0.662 1.00 93.31 348 ASN A N 1
ATOM 2807 C CA . ASN A 1 348 ? 19.946 -12.600 -1.338 1.00 93.31 348 ASN A CA 1
ATOM 2808 C C . ASN A 1 348 ? 19.512 -12.557 -2.796 1.00 93.31 348 ASN A C 1
ATOM 2810 O O . ASN A 1 348 ? 19.515 -13.580 -3.481 1.00 93.31 348 ASN A O 1
ATOM 2814 N N . CYS A 1 349 ? 19.188 -11.361 -3.283 1.00 94.31 349 CYS A N 1
ATOM 2815 C CA . CYS A 1 349 ? 18.956 -11.160 -4.703 1.00 94.31 349 CYS A CA 1
ATOM 2816 C C . CYS A 1 349 ? 20.270 -11.329 -5.459 1.00 94.31 349 CYS A C 1
ATOM 2818 O O . CYS A 1 349 ? 21.223 -10.623 -5.151 1.00 94.31 349 CYS A O 1
ATOM 2820 N N . ILE A 1 350 ? 20.327 -12.238 -6.429 1.00 96.06 350 ILE A N 1
ATOM 2821 C CA . ILE A 1 350 ? 21.538 -12.487 -7.234 1.00 96.06 350 ILE A CA 1
ATOM 2822 C C . ILE A 1 350 ? 21.380 -12.043 -8.685 1.00 96.06 350 ILE A C 1
ATOM 2824 O O . ILE A 1 350 ? 22.367 -11.823 -9.382 1.00 96.06 350 ILE A O 1
ATOM 2828 N N . ARG A 1 351 ? 20.137 -11.904 -9.150 1.00 95.62 351 ARG A N 1
ATOM 2829 C CA . ARG A 1 351 ? 19.826 -11.465 -10.508 1.00 95.62 351 ARG A CA 1
ATOM 2830 C C . ARG A 1 351 ? 18.431 -10.875 -10.558 1.00 95.62 351 ARG A C 1
ATOM 2832 O O . ARG A 1 351 ? 17.512 -11.416 -9.954 1.00 95.62 351 ARG A O 1
ATOM 2839 N N . THR A 1 352 ? 18.243 -9.807 -11.319 1.00 93.69 352 THR A N 1
ATOM 2840 C CA . THR A 1 352 ? 16.918 -9.250 -11.603 1.00 93.69 352 THR A CA 1
ATOM 2841 C C . THR A 1 352 ? 16.583 -9.378 -13.078 1.00 93.69 352 THR A C 1
ATOM 2843 O O . THR A 1 352 ? 17.453 -9.483 -13.944 1.00 93.69 352 THR A O 1
ATOM 2846 N N . ARG A 1 353 ? 15.283 -9.403 -13.363 1.00 91.12 353 ARG A N 1
ATOM 2847 C CA . ARG A 1 353 ? 14.737 -9.336 -14.718 1.00 91.12 353 ARG A CA 1
ATOM 2848 C C . ARG A 1 353 ? 13.635 -8.284 -14.718 1.00 91.12 353 ARG A C 1
ATOM 2850 O O . ARG A 1 353 ? 12.464 -8.657 -14.740 1.00 91.12 353 ARG A O 1
ATOM 2857 N N . PRO A 1 354 ? 13.957 -6.984 -14.624 1.00 90.00 354 PRO A N 1
ATOM 2858 C CA . PRO A 1 354 ? 12.944 -5.939 -14.530 1.00 90.00 354 PRO A CA 1
ATOM 2859 C C . PRO A 1 354 ? 11.950 -6.018 -15.691 1.00 90.00 354 PRO A C 1
ATOM 2861 O O . PRO A 1 354 ? 12.260 -6.507 -16.779 1.00 90.00 354 PRO A O 1
ATOM 2864 N N . CYS A 1 355 ? 10.716 -5.588 -15.459 1.00 88.50 355 CYS A N 1
ATOM 2865 C CA . CYS A 1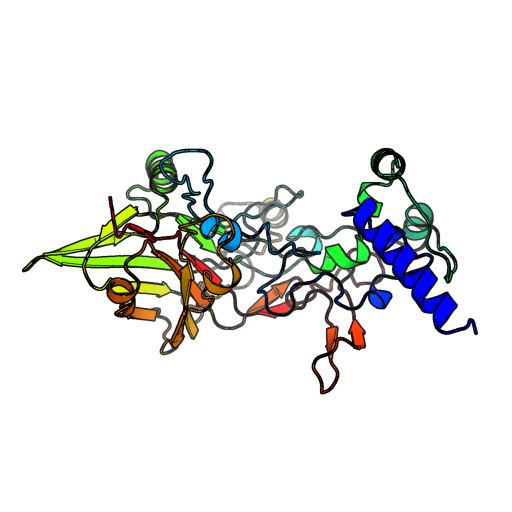 355 ? 9.766 -5.405 -16.542 1.00 88.50 355 CYS A CA 1
ATOM 2866 C C . CYS A 1 355 ? 9.866 -3.979 -17.077 1.00 88.50 355 CYS A C 1
ATOM 2868 O O . CYS A 1 355 ? 9.205 -3.053 -16.597 1.00 88.50 355 CYS A O 1
ATOM 2870 N N . HIS A 1 356 ? 10.728 -3.799 -18.072 1.00 85.88 356 HIS A N 1
ATOM 2871 C CA . HIS A 1 356 ? 11.074 -2.483 -18.585 1.00 85.88 356 HIS A CA 1
ATOM 2872 C C . HIS A 1 356 ? 9.887 -1.814 -19.285 1.00 85.88 356 HIS A C 1
ATOM 2874 O O . HIS A 1 356 ? 9.058 -2.474 -19.909 1.00 85.88 356 HIS A O 1
ATOM 2880 N N . GLY A 1 357 ? 9.828 -0.483 -19.230 1.00 82.31 357 GLY A N 1
ATOM 2881 C CA . GLY A 1 357 ? 8.921 0.312 -20.069 1.00 82.31 357 GLY A CA 1
ATOM 2882 C C . GLY A 1 357 ? 9.449 0.552 -21.486 1.00 82.31 357 GLY A C 1
ATOM 2883 O O . GLY A 1 357 ? 8.744 1.105 -22.333 1.00 82.31 357 GLY A O 1
ATOM 2884 N N . ILE A 1 358 ? 10.681 0.118 -21.759 1.00 82.19 358 ILE A N 1
ATOM 2885 C CA . ILE A 1 358 ? 11.401 0.323 -23.016 1.00 82.19 358 ILE A CA 1
ATOM 2886 C C . ILE A 1 358 ? 11.354 -0.909 -23.934 1.00 82.19 358 ILE A C 1
ATOM 2888 O O . ILE A 1 358 ? 10.852 -1.965 -23.560 1.00 82.19 358 ILE A O 1
ATOM 2892 N N . TYR A 1 359 ? 11.964 -0.799 -25.118 1.00 81.62 359 TYR A N 1
ATOM 2893 C CA . TYR A 1 359 ? 12.032 -1.854 -26.144 1.00 81.62 359 TYR A CA 1
ATOM 2894 C C . TYR A 1 359 ? 12.651 -3.203 -25.709 1.00 81.62 359 TYR A C 1
ATOM 2896 O O . TYR A 1 359 ? 12.576 -4.161 -26.474 1.00 81.62 359 TYR A O 1
ATOM 2904 N N . LEU A 1 360 ? 13.271 -3.296 -24.525 1.00 85.12 360 LEU A N 1
ATOM 2905 C CA . LEU A 1 360 ? 13.812 -4.555 -23.988 1.00 85.12 360 LEU A CA 1
ATOM 2906 C C . LEU A 1 360 ? 12.720 -5.528 -23.518 1.00 85.12 360 LEU A C 1
ATOM 2908 O O . LEU A 1 360 ? 12.959 -6.731 -23.466 1.00 85.12 360 LEU A O 1
ATOM 2912 N N . SER A 1 361 ? 11.525 -5.035 -23.187 1.00 84.88 361 SER A N 1
ATOM 2913 C CA . SER A 1 361 ? 10.368 -5.874 -22.862 1.00 84.88 361 SER A CA 1
ATOM 2914 C C . SER A 1 361 ? 9.344 -5.825 -23.996 1.00 84.88 361 SER A C 1
ATOM 2916 O O . SER A 1 361 ? 9.117 -4.778 -24.607 1.00 84.88 361 SER A O 1
ATOM 2918 N N . LYS A 1 362 ? 8.720 -6.970 -24.304 1.00 85.69 362 LYS A N 1
ATOM 2919 C CA . LYS A 1 362 ? 7.660 -7.029 -25.319 1.00 85.69 362 LYS A CA 1
ATOM 2920 C C . LYS A 1 362 ? 6.480 -6.181 -24.849 1.00 85.69 362 LYS A C 1
ATOM 2922 O O . LYS A 1 362 ? 6.043 -6.311 -23.714 1.00 85.69 362 LYS A O 1
ATOM 2927 N N . LYS A 1 363 ? 5.913 -5.359 -25.735 1.00 82.56 363 LYS A N 1
ATOM 2928 C CA . LYS A 1 363 ? 4.762 -4.504 -25.386 1.00 82.56 363 LYS A CA 1
ATOM 2929 C C . LYS A 1 363 ? 3.513 -5.278 -24.963 1.00 82.56 363 LYS A C 1
ATOM 2931 O O . LYS A 1 363 ? 2.683 -4.730 -24.253 1.00 82.56 363 LYS A O 1
ATOM 2936 N N . THR A 1 364 ? 3.381 -6.515 -25.431 1.00 85.00 364 THR A N 1
ATOM 2937 C CA . THR A 1 364 ? 2.283 -7.430 -25.098 1.00 85.00 364 THR A CA 1
ATOM 2938 C C . THR A 1 364 ? 2.511 -8.179 -23.783 1.00 85.00 364 THR A C 1
ATOM 2940 O O . THR A 1 364 ? 1.641 -8.935 -23.374 1.00 85.00 364 THR A O 1
ATOM 2943 N N . ASP A 1 365 ? 3.684 -8.040 -23.155 1.00 89.19 365 ASP A N 1
ATOM 2944 C CA . ASP A 1 365 ? 3.960 -8.625 -21.844 1.00 89.19 365 ASP A CA 1
ATOM 2945 C C . ASP A 1 365 ? 3.475 -7.670 -20.743 1.00 89.19 365 ASP A C 1
ATOM 2947 O O . ASP A 1 365 ? 4.073 -6.621 -20.480 1.00 89.19 365 ASP A O 1
ATOM 2951 N N . ASP A 1 366 ? 2.373 -8.051 -20.101 1.00 90.19 366 ASP A N 1
ATOM 2952 C CA . ASP A 1 366 ? 1.795 -7.339 -18.959 1.00 90.19 366 ASP A CA 1
ATOM 2953 C C . ASP A 1 366 ? 2.546 -7.613 -17.645 1.00 90.19 366 ASP A C 1
ATOM 2955 O O . ASP A 1 366 ? 2.242 -7.008 -16.614 1.00 90.19 366 ASP A O 1
ATOM 2959 N N . CYS A 1 367 ? 3.559 -8.489 -17.666 1.00 92.44 367 CYS A N 1
ATOM 2960 C CA . CYS A 1 367 ? 4.391 -8.823 -16.513 1.00 92.44 367 CYS A CA 1
ATOM 2961 C C . CYS A 1 367 ? 3.577 -9.255 -15.297 1.00 92.44 367 CYS A C 1
ATOM 2963 O O . CYS A 1 367 ? 3.824 -8.838 -14.161 1.00 92.44 367 CYS A O 1
ATOM 2965 N N . LEU A 1 368 ? 2.597 -10.110 -15.576 1.00 94.38 368 LEU A N 1
ATOM 2966 C CA . LEU A 1 368 ? 1.673 -10.628 -14.591 1.00 94.38 368 LEU A CA 1
ATOM 2967 C C . LEU A 1 368 ? 2.383 -11.567 -13.617 1.00 94.38 368 LEU A C 1
ATOM 2969 O O . LEU A 1 368 ? 3.166 -12.439 -13.999 1.00 94.38 368 LEU A O 1
ATOM 2973 N N . SER A 1 369 ? 2.071 -11.412 -12.338 1.00 95.25 369 SER A N 1
ATOM 2974 C CA . SER A 1 369 ? 2.445 -12.366 -11.300 1.00 95.25 369 SER A CA 1
ATOM 2975 C C . SER A 1 369 ? 1.333 -12.469 -10.265 1.00 95.25 369 SER A C 1
ATOM 2977 O O . SER A 1 369 ? 0.697 -11.456 -9.986 1.00 95.25 369 SER A O 1
ATOM 2979 N N . PRO A 1 370 ? 1.106 -13.651 -9.663 1.00 96.38 370 PRO A N 1
ATOM 2980 C CA . PRO A 1 370 ? 0.140 -13.790 -8.583 1.00 96.38 370 PRO A CA 1
ATOM 2981 C C . PRO A 1 370 ? 0.546 -12.960 -7.356 1.00 96.38 370 PRO A C 1
ATOM 2983 O O . PRO A 1 370 ? 1.662 -13.127 -6.852 1.00 96.38 370 PRO A O 1
ATOM 2986 N N . VAL A 1 371 ? -0.362 -12.125 -6.846 1.00 96.38 371 VAL A N 1
ATOM 2987 C CA . VAL A 1 371 ? -0.209 -11.382 -5.581 1.00 96.38 371 VAL A CA 1
ATOM 2988 C C . VAL A 1 371 ? -1.476 -11.472 -4.737 1.00 96.38 371 VAL A C 1
ATOM 2990 O O . VAL A 1 371 ? -2.580 -11.615 -5.252 1.00 96.38 371 VAL A O 1
ATOM 2993 N N . GLU A 1 372 ? -1.317 -11.359 -3.422 1.00 96.56 372 GLU A N 1
ATOM 2994 C CA . GLU A 1 372 ? -2.434 -11.312 -2.477 1.00 96.56 372 GLU A CA 1
ATOM 2995 C C . GLU A 1 372 ? -2.920 -9.866 -2.316 1.00 96.56 372 GLU A C 1
ATOM 2997 O O . GLU A 1 372 ? -2.391 -9.108 -1.487 1.00 96.56 372 GLU A O 1
ATOM 3002 N N . HIS A 1 373 ? -3.893 -9.465 -3.144 1.00 96.25 373 HIS A N 1
ATOM 3003 C CA . HIS A 1 373 ? -4.518 -8.145 -3.032 1.00 96.25 373 HIS A CA 1
ATOM 3004 C C . HIS A 1 373 ? -5.156 -7.952 -1.661 1.00 96.25 373 HIS A C 1
ATOM 3006 O O . HIS A 1 373 ? -5.520 -8.906 -0.968 1.00 96.25 373 HIS A O 1
ATOM 3012 N N . ARG A 1 374 ? -5.289 -6.689 -1.263 1.00 96.56 374 ARG A N 1
ATOM 3013 C CA . ARG A 1 374 ? -5.770 -6.344 0.065 1.00 96.56 374 ARG A CA 1
ATOM 3014 C C . ARG A 1 374 ? -6.558 -5.047 0.100 1.00 96.56 374 ARG A C 1
ATOM 3016 O O . ARG A 1 374 ? -6.370 -4.164 -0.736 1.00 96.56 374 ARG A O 1
ATOM 3023 N N . ALA A 1 375 ? -7.428 -4.948 1.096 1.00 97.75 375 ALA A N 1
ATOM 3024 C CA . ALA A 1 375 ? -8.093 -3.712 1.490 1.00 97.75 375 ALA A CA 1
ATOM 3025 C C . ALA A 1 375 ? -7.581 -3.266 2.859 1.00 97.75 375 ALA A C 1
ATOM 3027 O O . ALA A 1 375 ? -7.372 -4.122 3.712 1.00 97.75 375 ALA A O 1
ATOM 3028 N N . TRP A 1 376 ? -7.405 -1.964 3.077 1.00 98.25 376 TRP A N 1
ATOM 3029 C CA . TRP A 1 376 ? -6.950 -1.367 4.336 1.00 98.25 376 TRP A CA 1
ATOM 3030 C C . TRP A 1 376 ? -8.029 -0.459 4.904 1.00 98.25 376 TRP A C 1
ATOM 3032 O O . TRP A 1 376 ? -8.386 0.525 4.255 1.00 98.25 376 TRP A O 1
ATOM 3042 N N . SER A 1 377 ? -8.512 -0.752 6.111 1.00 98.62 377 SER A N 1
ATOM 3043 C CA . SER A 1 377 ? -9.475 0.117 6.790 1.00 98.62 377 SER A CA 1
ATOM 3044 C C . SER A 1 377 ? -8.830 1.450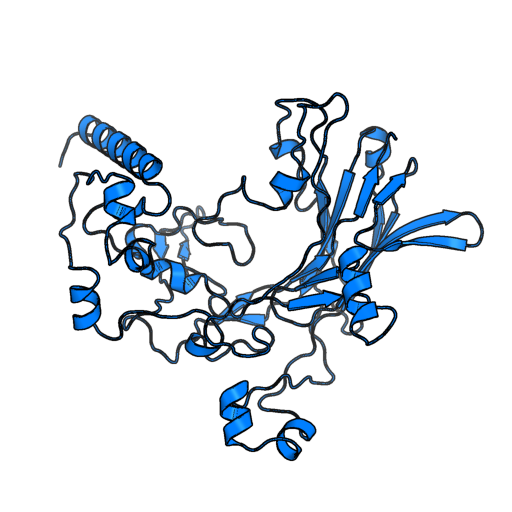 7.166 1.00 98.62 377 SER A C 1
ATOM 3046 O O . SER A 1 377 ? -7.625 1.510 7.425 1.00 98.62 377 SER A O 1
ATOM 3048 N N . SER A 1 378 ? -9.635 2.504 7.313 1.00 98.50 378 SER A N 1
ATOM 3049 C CA . SER A 1 378 ? -9.181 3.644 8.114 1.00 98.50 378 SER A CA 1
ATOM 3050 C C . SER A 1 378 ? -8.891 3.215 9.561 1.00 98.50 378 SER A C 1
ATOM 3052 O O . SER A 1 378 ? -9.474 2.234 10.046 1.00 98.50 378 SER A O 1
ATOM 3054 N N . PRO A 1 379 ? -7.996 3.918 10.274 1.00 98.56 379 PRO A N 1
ATOM 3055 C CA . PRO A 1 379 ? -7.703 3.585 11.659 1.00 98.56 379 PRO A CA 1
ATOM 3056 C C . PRO A 1 379 ? -8.837 3.948 12.622 1.00 98.56 379 PRO A C 1
ATOM 3058 O O . PRO A 1 379 ? -9.544 4.936 12.428 1.00 98.56 379 PRO A O 1
ATOM 3061 N N . ILE A 1 380 ? -8.974 3.169 13.694 1.00 98.69 380 ILE A N 1
ATOM 3062 C CA . ILE A 1 380 ? -9.710 3.535 14.907 1.00 98.69 380 ILE A CA 1
ATOM 3063 C C . ILE A 1 380 ? -8.692 4.024 15.938 1.00 98.69 380 ILE A C 1
ATOM 3065 O O . ILE A 1 380 ? -7.726 3.323 16.261 1.00 98.69 380 ILE A O 1
ATOM 3069 N N . TYR A 1 381 ? -8.917 5.229 16.453 1.00 98.06 381 TYR A N 1
ATOM 3070 C CA . TYR A 1 381 ? -8.066 5.887 17.440 1.00 98.06 381 TYR A CA 1
ATOM 3071 C C . TYR A 1 381 ? -8.640 5.676 18.839 1.00 98.06 381 TYR A C 1
ATOM 3073 O O . TYR A 1 381 ? -9.742 6.146 19.129 1.00 98.06 381 TYR A O 1
ATOM 3081 N N . ILE A 1 382 ? -7.900 4.979 19.702 1.00 97.19 382 ILE A N 1
ATOM 3082 C CA . ILE A 1 382 ? -8.321 4.688 21.073 1.00 97.19 382 ILE A CA 1
ATOM 3083 C C . ILE A 1 382 ? -7.437 5.447 22.064 1.00 97.19 382 ILE A C 1
ATOM 3085 O O . ILE A 1 382 ? -6.274 5.095 22.284 1.00 97.19 382 ILE A O 1
ATOM 3089 N N . ASN A 1 383 ? -8.023 6.461 22.694 1.00 94.94 383 ASN A N 1
ATOM 3090 C CA . ASN A 1 383 ? -7.380 7.309 23.689 1.00 94.94 383 ASN A CA 1
ATOM 3091 C C . ASN A 1 383 ? -7.592 6.726 25.099 1.00 94.94 383 ASN A C 1
ATOM 3093 O O . ASN A 1 383 ? -8.728 6.504 25.529 1.00 94.94 383 ASN A O 1
ATOM 3097 N N . TYR A 1 384 ? -6.498 6.482 25.821 1.00 90.19 384 TYR A N 1
ATOM 3098 C CA . TYR A 1 384 ? -6.487 5.894 27.163 1.00 90.19 384 TYR A CA 1
ATOM 3099 C C . TYR A 1 384 ? -6.675 6.948 28.266 1.00 90.19 384 TYR A C 1
ATOM 3101 O O . TYR A 1 384 ? -7.390 6.728 29.251 1.00 90.19 384 TYR A O 1
ATOM 3109 N N . LYS A 1 385 ? -6.043 8.116 28.104 1.00 76.19 385 LYS A N 1
ATOM 3110 C CA . LYS A 1 385 ? -6.234 9.299 28.953 1.00 76.19 385 LYS A CA 1
ATOM 3111 C C . LYS A 1 385 ? -6.762 10.427 28.078 1.00 76.19 385 LYS A C 1
ATOM 3113 O O . LYS A 1 385 ? -6.320 10.572 26.944 1.00 76.19 385 LYS A O 1
ATOM 3118 N N . LYS A 1 386 ? -7.731 11.171 28.603 1.00 55.78 386 LYS A N 1
ATOM 3119 C CA . LYS A 1 386 ? -8.186 12.412 27.993 1.00 55.78 386 LYS A CA 1
ATOM 3120 C C . LYS A 1 386 ? -7.511 13.565 28.707 1.00 55.78 386 LYS A C 1
ATOM 3122 O O . LYS A 1 386 ? -7.466 13.479 29.958 1.00 55.78 386 LYS A O 1
#

Foldseek 3Di:
DDDPVVLVVQVVVLVVLLVQLDLLSVQQFWQDDPWNCFQPLWDPPDQLTDRSDDPCPDPQVQQAEWCPPDPDTHGDQDFAAWDDDDPLPFPAWQADQFLCVRLWNFADAADPVSCCVLPNRTDGDSHTDHDHNVRLVPPPSVVVSNNQQQNNLSIWSTKGKDFDFPDPDPVSRVVRNVLSRIWMWRRAPKDKWKWWWDDDDPDIDIHTFSAEDADQDWIKMKMWIAAHFDADAFDDPVPPVPDPPVVCCSRPNRGDRHGDPFGFFFFWKFKKKFFHDPDPPPDRVVGTCGRPDIGTAPRDNNTGMDMDTDPCVNVVLFKMKMKMKTWTFWDKIQSSCRQCFDADPVRDGPTGDGQGSYPVHDSRCSVIDIDTIIMMGHMYIYGNDD

pLDDT: mean 90.68, std 7.82, range [55.78, 98.81]